Protein AF-A0A832HSM5-F1 (afdb_monomer_lite)

Sequence (640 aa):
MSTIFADLRKAVIAKAFPDGEAENLTKQHRDDLVAGLIDIQQFDSFYQQRHIDVFPFCSTLFYCGATVLEKPRGKVIRIYTLPEETDCCPVVYEWEDNSHIFWDWLDASRPLWKKIVQPGAPPLPMGFHHADPITDKGCRYNWGRYCLDSDYIFIGHRIESTERVVIEWSGIKRRFADNDIIKLSSIHDEQNDKDEGVELVDVLAVYVKAQHLMLYEDDMQAGAAMMQLYTKKRADLIYRHKMEMRPEARPVYVNFKPRPNVFGIFPPGSDYEVCRTAPQVKTDATWTYAFVADIDGEKEEAASVANLIAGWGPAFVIGGGDIWNNKGDSTKTQLDITFGRLYRMFLYPYRGSAGPQVAQYQRFYSAIGNHDRDPAVRFDLVREFLNMPPSTIGGISQPNKGYYDILLGNVHWFFIDSGFMNDGSTIAQEDGITETSPQGRYMLDLIRKSNAPWKIVVLHHPPYASIGDGHNDDYAALRWDFKGAGVNLVLSGHKHWYERCVIDGLPYLVCGLGGAPILSPSESELATGSQVRYNAKHGALLIAATATQLRVFFLNIDSELIDGIQFDKEACTWSSGVAPVTVSQGGSFTPPAPNAQGQIWIGTNTYFDSAGNLWIKTPAGFKKFTGISVDGVIAPTLTD

Secondary structure (DSSP, 8-state):
-EEEHHHHHHHHHHHH-TT---GGGHHHHHHHHHHHHHHHHHH-SSTTS-EEEEEEGGG-EEETTEEEEEPPSEEEEEEEEEETT-S-S-EEEEEES-HHHHHHHHHHT-TT------TTPPPPGGG-EE--GGG--S---S--EEEEETTEEEEESPPPTTEEEEEEEEE------TT-EEE--S-EETTTTEEHHHHHHHHHHHHHHHHHHHHTS--HHHHHHHHHHHHHHHHHHHHHHHHHTS----------------------------S--S----SS--EEEEEE----TTSHHHHHHHHHHHHH--SEEEE-S-TT---S--SHHHHIIIIIHHHGGG-TT---SSS----SS--EEE---HHHHSSTHHHHHHHHHTTPPPB-GGG--BS--S-EEEEETTEEEEEE---B-TTSS-B--TT-SSTTSHHHHHHHHHHHH---SEEEEEESS-SS----TT-----GGG---HHHHT-SEEEE-SSSSEEEEEETTEEEEEE--SSSPP-PPPSS-PPTTEEEEE-SS-EEEEEEE-SSEEEEEEEETT--EEEEEEEE---------S-------SS--PPPPP-TTS-EEETTTEEE-TT--EEEEETTEEEEEE--BGGG--PPEEE-

Radius of gyration: 29.73 Å; chains: 1; bounding box: 66×69×89 Å

pLDDT: mean 77.68, std 20.04, range [22.83, 98.88]

Structure (mmCIF, N/CA/C/O backbone):
data_AF-A0A832HSM5-F1
#
_entry.id   AF-A0A832HSM5-F1
#
loop_
_atom_site.group_PDB
_atom_site.id
_atom_site.type_symbol
_atom_site.label_atom_id
_atom_site.label_alt_id
_atom_site.label_comp_id
_atom_site.label_asym_id
_atom_site.label_entity_id
_atom_site.label_seq_id
_atom_site.pdbx_PDB_ins_code
_atom_site.Cartn_x
_atom_site.Cartn_y
_atom_site.Cartn_z
_atom_site.occupancy
_atom_site.B_iso_or_equiv
_atom_site.auth_seq_id
_atom_site.auth_comp_id
_atom_site.auth_asym_id
_atom_site.auth_atom_id
_atom_site.pdbx_PDB_model_num
ATOM 1 N N . MET A 1 1 ? -17.013 -2.754 20.739 1.00 66.00 1 MET A N 1
ATOM 2 C CA . MET A 1 1 ? -18.475 -2.541 20.728 1.00 66.00 1 MET A CA 1
ATOM 3 C C . MET A 1 1 ? -18.736 -1.040 20.606 1.00 66.00 1 MET A C 1
ATOM 5 O O . MET A 1 1 ? -17.796 -0.286 20.372 1.00 66.00 1 MET A O 1
ATOM 9 N N . SER A 1 2 ? -19.976 -0.580 20.717 1.00 73.75 2 SER A N 1
ATOM 10 C CA . SER A 1 2 ? -20.286 0.853 20.760 1.00 73.75 2 SER A CA 1
ATOM 11 C C . SER A 1 2 ? -21.609 1.085 21.473 1.00 73.75 2 SER A C 1
ATOM 13 O O . SER A 1 2 ? -22.491 0.232 21.417 1.00 73.75 2 SER A O 1
ATOM 15 N N . THR A 1 3 ? -21.745 2.244 22.102 1.00 84.69 3 THR A N 1
ATOM 16 C CA . THR A 1 3 ? -22.996 2.742 22.688 1.00 84.69 3 THR A CA 1
ATOM 17 C C . THR A 1 3 ? -23.233 4.176 22.215 1.00 84.69 3 THR A C 1
ATOM 19 O O . THR A 1 3 ? -22.290 4.817 21.752 1.00 84.69 3 THR A O 1
ATOM 22 N N . ILE A 1 4 ? -24.456 4.694 22.308 1.00 88.50 4 ILE A N 1
ATOM 23 C CA . ILE A 1 4 ? -24.714 6.128 22.098 1.00 88.50 4 ILE A CA 1
ATOM 24 C C . ILE A 1 4 ? -24.625 6.886 23.427 1.00 88.50 4 ILE A C 1
ATOM 26 O O . ILE A 1 4 ? -24.883 6.323 24.494 1.00 88.50 4 ILE A O 1
ATOM 30 N N . PHE A 1 5 ? -24.277 8.173 23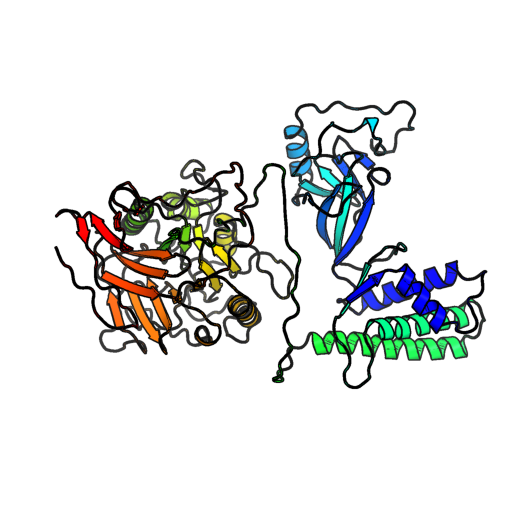.389 1.00 90.94 5 PHE A N 1
ATOM 31 C CA . PHE A 1 5 ? -24.134 8.992 24.599 1.00 90.94 5 PHE A CA 1
ATOM 32 C C . PHE A 1 5 ? -25.413 9.031 25.456 1.00 90.94 5 PHE A C 1
ATOM 34 O O . PHE A 1 5 ? -25.311 9.063 26.681 1.00 90.94 5 PHE A O 1
ATOM 41 N N . ALA A 1 6 ? -26.611 8.970 24.860 1.00 91.12 6 ALA A N 1
ATOM 42 C CA . ALA A 1 6 ? -27.866 8.864 25.612 1.00 91.12 6 ALA A CA 1
ATOM 43 C C . ALA A 1 6 ? -27.949 7.593 26.479 1.00 91.12 6 ALA A C 1
ATOM 45 O O . ALA A 1 6 ? -28.316 7.676 27.654 1.00 91.12 6 ALA A O 1
ATOM 46 N N . ASP A 1 7 ? -27.568 6.439 25.929 1.00 91.88 7 ASP A N 1
ATOM 47 C CA . ASP A 1 7 ? -27.598 5.155 26.634 1.00 91.88 7 ASP A CA 1
ATOM 48 C C . ASP A 1 7 ? -26.486 5.071 27.683 1.00 91.88 7 ASP A C 1
ATOM 50 O O . ASP A 1 7 ? -26.740 4.641 28.812 1.00 91.88 7 ASP A O 1
ATOM 54 N N . LEU A 1 8 ? -25.282 5.571 27.365 1.00 92.88 8 LEU A N 1
ATOM 55 C CA . LEU A 1 8 ? -24.212 5.711 28.357 1.00 92.88 8 LEU A CA 1
ATOM 56 C C . LEU A 1 8 ? -24.651 6.616 29.513 1.00 92.88 8 LEU A C 1
ATOM 58 O O . LEU A 1 8 ? -24.493 6.231 30.669 1.00 92.88 8 LEU A O 1
ATOM 62 N N . ARG A 1 9 ? -25.243 7.786 29.223 1.00 94.94 9 ARG A N 1
ATOM 63 C CA . ARG A 1 9 ? -25.765 8.701 30.249 1.00 94.94 9 ARG A CA 1
ATOM 64 C C . ARG A 1 9 ? -26.776 7.992 31.135 1.00 94.94 9 ARG A C 1
ATOM 66 O O . ARG A 1 9 ? -26.636 8.028 32.352 1.00 94.94 9 ARG A O 1
ATOM 73 N N . LYS A 1 10 ? -27.758 7.311 30.543 1.00 93.38 10 LYS A N 1
ATOM 74 C CA . LYS A 1 10 ? -28.786 6.576 31.288 1.00 93.38 10 LYS A CA 1
ATOM 75 C C . LYS A 1 10 ? -28.176 5.516 32.214 1.00 93.38 10 LYS A C 1
ATOM 77 O O . LYS A 1 10 ? -28.583 5.427 33.369 1.00 93.38 10 LYS A O 1
ATOM 82 N N . ALA A 1 11 ? -27.190 4.756 31.737 1.00 93.25 11 ALA A N 1
ATOM 83 C CA . ALA A 1 11 ? -26.498 3.744 32.535 1.00 93.25 11 ALA A CA 1
ATOM 84 C C . ALA A 1 11 ? -25.635 4.354 33.658 1.00 93.25 11 ALA A C 1
ATOM 86 O O . ALA A 1 11 ? -25.659 3.858 34.784 1.00 93.25 11 ALA A O 1
ATOM 87 N N . VAL A 1 12 ? -24.916 5.448 33.380 1.00 95.75 12 VAL A N 1
ATOM 88 C CA . VAL A 1 12 ? -24.110 6.180 34.371 1.00 95.75 12 VAL A CA 1
ATOM 89 C C . VAL A 1 12 ? -24.987 6.774 35.469 1.00 95.75 12 VAL A C 1
ATOM 91 O O . VAL A 1 12 ? -24.706 6.556 36.645 1.00 95.75 12 VAL A O 1
ATOM 94 N N . ILE A 1 13 ? -26.065 7.471 35.108 1.00 95.81 13 ILE A N 1
ATOM 95 C CA . ILE A 1 13 ? -26.985 8.092 36.068 1.00 95.81 13 ILE A CA 1
ATOM 96 C C . ILE A 1 13 ? -27.668 7.032 36.937 1.00 95.81 13 ILE A C 1
ATOM 98 O O . ILE A 1 13 ? -27.628 7.146 38.158 1.00 95.81 13 ILE A O 1
ATOM 102 N N . ALA A 1 14 ? -28.194 5.955 36.343 1.00 94.31 14 ALA A N 1
ATOM 103 C CA . ALA A 1 14 ? -28.803 4.857 37.100 1.00 94.31 14 ALA A CA 1
ATOM 104 C C . ALA A 1 14 ? -27.821 4.167 38.068 1.00 94.31 14 ALA A C 1
ATOM 106 O O . ALA A 1 14 ? -28.245 3.579 39.061 1.00 94.31 14 ALA A O 1
ATOM 107 N N . LYS A 1 15 ? -26.509 4.233 37.794 1.00 94.56 15 LYS A N 1
ATOM 108 C CA . LYS A 1 15 ? -25.469 3.677 38.667 1.00 94.56 15 LYS A CA 1
ATOM 109 C C . LYS A 1 15 ? -24.961 4.656 39.728 1.00 94.56 15 LYS A C 1
ATOM 111 O O . LYS A 1 15 ? -24.616 4.221 40.823 1.00 94.56 15 LYS A O 1
ATOM 116 N N . ALA A 1 16 ? -24.906 5.949 39.417 1.00 94.19 16 ALA A N 1
ATOM 117 C CA . ALA A 1 16 ? -24.532 7.004 40.358 1.00 94.19 16 ALA A CA 1
ATOM 118 C C . ALA A 1 16 ? -25.655 7.309 41.368 1.00 94.19 16 ALA A C 1
ATOM 120 O O . ALA A 1 16 ? -25.371 7.636 42.520 1.00 94.19 16 ALA A O 1
ATOM 121 N N . PHE A 1 17 ? -26.914 7.172 40.936 1.00 94.62 17 PHE A N 1
ATOM 122 C CA . PHE A 1 17 ? -28.118 7.538 41.682 1.00 94.62 17 PHE A CA 1
ATOM 123 C C . PHE A 1 17 ? -29.191 6.431 41.565 1.00 94.62 17 PHE A C 1
ATOM 125 O O . PHE A 1 17 ? -30.175 6.595 40.839 1.00 94.62 17 PHE A O 1
ATOM 132 N N . PRO A 1 18 ? -29.018 5.279 42.246 1.00 90.88 18 PRO A N 1
ATOM 133 C CA . PRO A 1 18 ? -29.932 4.137 42.126 1.00 90.88 18 PRO A CA 1
ATOM 134 C C . PRO A 1 18 ? -31.356 4.435 42.625 1.00 90.88 18 PRO A C 1
ATOM 136 O O . PRO A 1 18 ? -32.310 3.853 42.114 1.00 90.88 18 PRO A O 1
ATOM 139 N N . ASP A 1 19 ? -31.502 5.365 43.573 1.00 89.75 19 ASP A N 1
ATOM 140 C CA . ASP A 1 19 ? -32.794 5.808 44.116 1.00 89.75 19 ASP A CA 1
ATOM 141 C C . ASP A 1 19 ? -33.485 6.887 43.251 1.00 89.75 19 ASP A C 1
ATOM 143 O O . ASP A 1 19 ? -34.605 7.302 43.549 1.00 89.75 19 ASP A O 1
ATOM 147 N N . GLY A 1 20 ? -32.837 7.327 42.164 1.00 88.12 20 GLY A N 1
ATOM 148 C CA . GLY A 1 20 ? -33.329 8.347 41.238 1.00 88.12 20 GLY A CA 1
ATOM 149 C C . GLY A 1 20 ? -32.439 9.591 41.161 1.00 88.12 20 GLY A C 1
ATOM 150 O O . GLY A 1 20 ? -31.801 9.999 42.129 1.00 88.12 20 GLY A O 1
ATOM 151 N N . GLU A 1 21 ? -32.404 10.211 39.982 1.00 92.75 21 GLU A N 1
ATOM 152 C CA . GLU A 1 21 ? -31.710 11.479 39.748 1.00 92.75 21 GLU A CA 1
ATOM 153 C C . GLU A 1 21 ? -32.551 12.670 40.230 1.00 92.75 21 GLU A C 1
ATOM 155 O O . GLU A 1 21 ? -33.754 12.735 39.979 1.00 92.75 21 GLU A O 1
ATOM 160 N N . ALA A 1 22 ? -31.915 13.650 40.877 1.00 89.19 22 ALA A N 1
ATOM 161 C CA . ALA A 1 22 ? -32.571 14.899 41.250 1.00 89.19 22 ALA A CA 1
ATOM 162 C C . ALA A 1 22 ? -32.939 15.722 39.999 1.00 89.19 22 ALA A C 1
ATOM 164 O O . ALA A 1 22 ? -32.057 16.164 39.257 1.00 89.19 22 ALA A O 1
ATOM 165 N N . GLU A 1 23 ? -34.236 15.969 39.781 1.00 87.56 23 GLU A N 1
ATOM 166 C CA . GLU A 1 23 ? -34.771 16.618 38.568 1.00 87.56 23 GLU A CA 1
ATOM 167 C C . GLU A 1 23 ? -34.084 17.961 38.246 1.00 87.56 23 GLU A C 1
ATOM 169 O O . GLU A 1 23 ? -33.797 18.267 37.085 1.00 87.56 23 GLU A O 1
ATOM 174 N N . ASN A 1 24 ? -33.749 18.738 39.281 1.00 91.88 24 ASN A N 1
ATOM 175 C CA . ASN A 1 24 ? -33.102 20.048 39.184 1.00 91.88 24 ASN A CA 1
ATOM 176 C C . ASN A 1 24 ? -31.588 20.008 38.881 1.00 91.88 24 ASN A C 1
ATOM 178 O O . ASN A 1 24 ? -31.000 21.072 38.688 1.00 91.88 24 ASN A O 1
ATOM 182 N N . LEU A 1 25 ? -30.963 18.824 38.855 1.00 93.06 25 LEU A N 1
ATOM 183 C CA . LEU A 1 25 ? -29.529 18.622 38.582 1.00 93.06 25 LEU A CA 1
ATOM 184 C C . LEU A 1 25 ? -29.253 17.809 37.302 1.00 93.06 25 LEU A C 1
ATOM 186 O O . LEU A 1 25 ? -28.098 17.613 36.930 1.00 93.06 25 LEU A O 1
ATOM 190 N N . THR A 1 26 ? -30.296 17.395 36.580 1.00 91.81 26 THR A N 1
ATOM 191 C CA . THR A 1 26 ? -30.213 16.634 35.314 1.00 91.81 26 THR A CA 1
ATOM 192 C C . THR A 1 26 ? -29.279 17.253 34.262 1.00 91.81 26 THR A C 1
ATOM 194 O O . THR A 1 26 ? -28.600 16.541 33.518 1.00 91.81 26 THR A O 1
ATOM 197 N N . LYS A 1 27 ? -29.199 18.591 34.193 1.00 92.31 27 LYS A N 1
ATOM 198 C CA . LYS A 1 27 ? -28.244 19.292 33.318 1.00 92.31 27 LYS A CA 1
ATOM 199 C C . LYS A 1 27 ? -26.817 19.218 33.866 1.00 92.31 27 LYS A C 1
ATOM 201 O O . LYS A 1 27 ? -25.892 18.940 33.112 1.00 92.31 27 LYS A O 1
ATOM 206 N N . GLN A 1 28 ? -26.648 19.468 35.158 1.00 94.94 28 GLN A N 1
ATOM 207 C CA . GLN A 1 28 ? -25.368 19.474 35.855 1.00 94.94 28 GLN A CA 1
ATOM 208 C C . GLN A 1 28 ? -24.675 18.114 35.731 1.00 94.94 28 GLN A C 1
ATOM 210 O O . GLN A 1 28 ? -23.552 18.054 35.248 1.00 94.94 28 GLN A O 1
ATOM 215 N N . HIS A 1 29 ? -25.378 17.013 36.008 1.00 95.62 29 HIS A N 1
ATOM 216 C CA . HIS A 1 29 ? -24.797 15.675 35.870 1.00 95.62 29 HIS A CA 1
ATOM 217 C C . HIS A 1 29 ? -24.469 15.298 34.416 1.00 95.62 29 HIS A C 1
ATOM 219 O O . HIS A 1 29 ? -23.554 14.510 34.174 1.00 95.62 29 HIS A O 1
ATOM 225 N N . ARG A 1 30 ? -25.178 15.863 33.422 1.00 94.75 30 ARG A N 1
ATOM 226 C CA . ARG A 1 30 ? -24.783 15.747 32.007 1.00 94.75 30 ARG A CA 1
ATOM 227 C C . ARG A 1 30 ? -23.462 16.475 31.754 1.00 94.75 30 ARG A C 1
ATOM 229 O O . ARG A 1 30 ? -22.592 15.917 31.087 1.00 94.75 30 ARG A O 1
ATOM 236 N N . ASP A 1 31 ? -23.322 17.696 32.264 1.00 93.50 31 ASP A N 1
ATOM 237 C CA . ASP A 1 31 ? -22.101 18.494 32.132 1.00 93.50 31 ASP A CA 1
ATOM 238 C C . ASP A 1 31 ? -20.913 17.793 32.848 1.00 93.50 31 ASP A C 1
ATOM 240 O O . ASP A 1 31 ? -19.833 17.677 32.263 1.00 93.50 31 ASP A O 1
ATOM 244 N N . ASP A 1 32 ? -21.136 17.196 34.027 1.00 95.19 32 ASP A N 1
ATOM 245 C CA . ASP A 1 32 ? -20.156 16.373 34.763 1.00 95.19 32 ASP A CA 1
ATOM 246 C C . ASP A 1 32 ? -19.772 15.088 34.012 1.00 95.19 32 ASP A C 1
ATOM 248 O O . ASP A 1 32 ? -18.595 14.735 33.926 1.00 95.19 32 ASP A O 1
ATOM 252 N N . LEU A 1 33 ? -20.739 14.382 33.417 1.00 96.00 33 LEU A N 1
ATOM 253 C CA . LEU A 1 33 ? -20.478 13.200 32.587 1.00 96.00 33 LEU A CA 1
ATOM 254 C C . LEU A 1 33 ? -19.591 13.549 31.381 1.00 96.00 33 LEU A C 1
ATOM 256 O O . LEU A 1 33 ? -18.660 12.809 31.052 1.00 96.00 33 LEU A O 1
ATOM 260 N N . VAL A 1 34 ? -19.852 14.688 30.733 1.00 94.75 34 VAL A N 1
ATOM 261 C CA . VAL A 1 34 ? -19.010 15.197 29.642 1.00 94.75 34 VAL A CA 1
ATOM 262 C C . VAL A 1 34 ? -17.614 15.563 30.157 1.00 94.75 34 VAL A C 1
ATOM 264 O O . VAL A 1 34 ? -16.630 15.231 29.496 1.00 94.75 34 VAL A O 1
ATOM 267 N N . ALA A 1 35 ? -17.494 16.174 31.340 1.00 93.25 35 ALA A N 1
ATOM 268 C CA . ALA A 1 35 ? -16.200 16.458 31.962 1.00 93.25 35 ALA A CA 1
ATOM 269 C C . ALA A 1 35 ? -15.399 15.174 32.261 1.00 93.25 35 ALA A C 1
ATOM 271 O O . ALA A 1 35 ? -14.214 15.111 31.928 1.00 93.25 35 ALA A O 1
ATOM 272 N N . GLY A 1 36 ? -16.047 14.122 32.773 1.00 93.62 36 GLY A N 1
ATOM 273 C CA . GLY A 1 36 ? -15.438 12.805 32.983 1.00 93.62 36 GLY A CA 1
ATOM 274 C C . GLY A 1 36 ? -14.948 12.162 31.679 1.00 93.62 36 GLY A C 1
ATOM 275 O O . GLY A 1 36 ? -13.809 11.705 31.602 1.00 93.62 36 GLY A O 1
ATOM 276 N N . LEU A 1 37 ? -15.750 12.203 30.608 1.00 93.56 37 LEU A N 1
ATOM 277 C CA . LEU A 1 37 ? -15.330 11.726 29.280 1.00 93.56 37 LEU A CA 1
ATOM 278 C C . LEU A 1 37 ? -14.158 12.538 28.700 1.00 93.56 37 LEU A C 1
ATOM 280 O O . LEU A 1 37 ? -13.288 11.973 28.036 1.00 93.56 37 LEU A O 1
ATOM 284 N N . ILE A 1 38 ? -14.112 13.853 28.929 1.00 92.19 38 ILE A N 1
ATOM 285 C CA . ILE A 1 38 ? -12.987 14.715 28.526 1.00 92.19 38 ILE A CA 1
ATOM 286 C C . ILE A 1 38 ? -11.719 14.374 29.321 1.00 92.19 38 ILE A C 1
ATOM 288 O O . ILE A 1 38 ? -10.626 14.392 28.757 1.00 92.19 38 ILE A O 1
ATOM 292 N N . ASP A 1 39 ? -11.841 14.085 30.616 1.00 92.94 39 ASP A N 1
ATOM 293 C CA . ASP A 1 39 ? -10.720 13.704 31.477 1.00 92.94 39 ASP A CA 1
ATOM 294 C C . ASP A 1 39 ? -10.151 12.325 31.099 1.00 92.94 39 ASP A C 1
ATOM 296 O O . ASP A 1 39 ? -8.945 12.216 30.887 1.00 92.94 39 ASP A O 1
ATOM 300 N N . ILE A 1 40 ? -10.990 11.303 30.881 1.00 91.38 40 ILE A N 1
ATOM 301 C CA . ILE A 1 40 ? -10.539 9.987 30.383 1.00 91.38 40 ILE A CA 1
ATOM 302 C C . ILE A 1 40 ? -9.768 10.146 29.062 1.00 91.38 40 ILE A C 1
ATOM 304 O O . ILE A 1 40 ? -8.646 9.648 28.935 1.00 91.38 40 ILE A O 1
ATOM 308 N N . GLN A 1 41 ? -10.312 10.910 28.106 1.00 91.88 41 GLN A N 1
ATOM 309 C CA . GLN A 1 41 ? -9.659 11.180 26.819 1.00 91.88 41 GLN A CA 1
ATOM 310 C C . GLN A 1 41 ? -8.289 11.867 26.942 1.00 91.88 41 GLN A C 1
ATOM 312 O O . GLN A 1 41 ? -7.485 11.741 26.024 1.00 91.88 41 GLN A O 1
ATOM 317 N N . GLN A 1 42 ? -7.976 12.589 28.025 1.00 87.00 42 GLN A N 1
ATOM 318 C CA . GLN A 1 42 ? -6.648 13.207 28.192 1.00 87.00 42 GLN A CA 1
ATOM 319 C C . GLN A 1 42 ? -5.542 12.180 28.463 1.00 87.00 42 GLN A C 1
ATOM 321 O O . GLN A 1 42 ? -4.395 12.407 28.080 1.00 87.00 42 GLN A O 1
ATOM 326 N N . PHE A 1 43 ? -5.875 11.055 29.100 1.00 84.62 43 PHE A N 1
ATOM 327 C CA . PHE A 1 43 ? -4.905 10.034 29.513 1.00 84.62 43 PHE A CA 1
ATOM 328 C C . PHE A 1 43 ? -4.978 8.744 28.685 1.00 84.62 43 PHE A C 1
ATOM 330 O O . PHE A 1 43 ? -4.045 7.931 28.734 1.00 84.62 43 PHE A O 1
ATOM 337 N N . ASP A 1 44 ? -6.059 8.575 27.920 1.00 84.25 44 ASP A N 1
ATOM 338 C CA . ASP A 1 44 ? -6.324 7.410 27.089 1.00 84.25 44 ASP A CA 1
ATOM 339 C C . ASP A 1 44 ? -6.559 7.783 25.617 1.00 84.25 44 ASP A C 1
ATOM 341 O O . ASP A 1 44 ? -7.574 8.377 25.243 1.00 84.25 44 ASP A O 1
ATOM 345 N N . SER A 1 45 ? -5.619 7.394 24.755 1.00 83.25 45 SER A N 1
ATOM 346 C CA . SER A 1 45 ? -5.710 7.627 23.315 1.00 83.25 45 SER A CA 1
ATOM 347 C C . SER A 1 45 ? -6.705 6.702 22.608 1.00 83.25 45 SER A C 1
ATOM 349 O O . SER A 1 45 ? -7.006 6.953 21.440 1.00 83.25 45 SER A O 1
ATOM 351 N N . PHE A 1 46 ? -7.251 5.671 23.267 1.00 83.88 46 PHE A N 1
ATOM 352 C CA . PHE A 1 46 ? -8.315 4.833 22.703 1.00 83.88 46 PHE A CA 1
ATOM 353 C C . PHE A 1 46 ? -9.586 5.650 22.435 1.00 83.88 46 PHE A C 1
ATOM 355 O O . PHE A 1 46 ? -10.145 5.586 21.336 1.00 83.88 46 PHE A O 1
ATOM 362 N N . TYR A 1 47 ? -9.987 6.468 23.413 1.00 85.31 47 TYR A N 1
ATOM 363 C CA . TYR A 1 47 ? -11.177 7.321 23.351 1.00 85.31 47 TYR A CA 1
ATOM 364 C C . TYR A 1 47 ? -10.980 8.598 22.522 1.00 85.31 47 TYR A C 1
ATOM 366 O O . TYR A 1 47 ? -11.944 9.308 22.265 1.00 85.31 47 TYR A O 1
ATOM 374 N N . GLN A 1 48 ? -9.757 8.895 22.067 1.00 84.62 48 GLN A N 1
ATOM 375 C CA . GLN A 1 48 ? -9.485 10.028 21.173 1.00 84.62 48 GLN A CA 1
ATOM 376 C C . GLN A 1 48 ? -9.740 9.716 19.685 1.00 84.62 48 GLN A C 1
ATOM 378 O O . GLN A 1 48 ? -9.524 10.578 18.835 1.00 84.62 48 GLN A O 1
ATOM 383 N N . GLN A 1 49 ? -10.102 8.480 19.326 1.00 79.38 49 GLN A N 1
ATOM 384 C CA . GLN A 1 49 ? -10.071 7.999 17.940 1.00 79.38 49 GLN A CA 1
ATOM 385 C C . GLN A 1 49 ? -11.458 7.772 17.343 1.00 79.38 49 GLN A C 1
ATOM 387 O O . GLN A 1 49 ? -12.296 7.117 17.957 1.00 79.38 49 GLN A O 1
ATOM 392 N N . ARG A 1 50 ? -11.613 8.158 16.067 1.00 71.06 50 ARG A N 1
ATOM 393 C CA . ARG A 1 50 ? -12.815 7.919 15.249 1.00 71.06 50 ARG A CA 1
ATOM 394 C C . ARG A 1 50 ? -14.076 8.535 15.865 1.00 71.06 50 ARG A C 1
ATOM 396 O O . ARG A 1 50 ? -15.132 7.908 15.884 1.00 71.06 50 ARG A O 1
ATOM 403 N N . HIS A 1 51 ? -13.951 9.773 16.338 1.00 85.06 51 HIS A N 1
ATOM 404 C CA . HIS A 1 51 ? -15.111 10.621 16.590 1.00 85.06 51 HIS A CA 1
ATOM 405 C C . HIS A 1 51 ? -15.845 10.840 15.276 1.00 85.06 51 HIS A C 1
ATOM 407 O O . HIS A 1 51 ? -15.207 11.058 14.246 1.00 85.06 51 HIS A O 1
ATOM 413 N N . ILE A 1 52 ? -17.170 10.785 15.327 1.00 83.19 52 ILE A N 1
ATOM 414 C CA . ILE A 1 52 ? -18.045 11.072 14.196 1.00 83.19 52 ILE A CA 1
ATOM 415 C C . ILE A 1 52 ? -18.902 12.266 14.602 1.00 83.19 52 ILE A C 1
ATOM 417 O O . ILE A 1 52 ? -19.561 12.213 15.640 1.00 83.19 52 ILE A O 1
ATOM 421 N N . ASP A 1 53 ? -18.874 13.323 13.794 1.00 84.62 53 ASP A N 1
ATOM 422 C CA . ASP A 1 53 ? -19.809 14.445 13.875 1.00 84.62 53 ASP A CA 1
ATOM 423 C C . ASP A 1 53 ? -20.662 14.458 12.602 1.00 84.62 53 ASP A C 1
ATOM 425 O O . ASP A 1 53 ? -20.139 14.294 11.496 1.00 84.62 53 ASP A O 1
ATOM 429 N N . VAL A 1 54 ? -21.975 14.644 12.754 1.00 84.38 54 VAL A N 1
ATOM 430 C CA . VAL A 1 54 ? -22.946 14.616 11.652 1.00 84.38 54 VAL A CA 1
ATOM 431 C C . VAL A 1 54 ? -23.680 15.952 11.578 1.00 84.38 54 VAL A C 1
ATOM 433 O O . VAL A 1 54 ? -24.315 16.372 12.543 1.00 84.38 54 VAL A O 1
ATOM 436 N N . PHE A 1 55 ? -23.608 16.598 10.418 1.00 86.38 55 PHE A N 1
ATOM 437 C CA . PHE A 1 55 ? -24.154 17.924 10.147 1.00 86.38 55 PHE A CA 1
ATOM 438 C C . PHE A 1 55 ? -25.246 17.819 9.071 1.00 86.38 55 PHE A C 1
ATOM 440 O O . PHE A 1 55 ? -24.909 17.681 7.890 1.00 86.38 55 PHE A O 1
ATOM 447 N N . PRO A 1 56 ? -26.546 17.877 9.424 1.00 84.75 56 PRO A N 1
ATOM 448 C CA . PRO A 1 56 ? -27.613 17.985 8.428 1.00 84.75 56 PRO A CA 1
ATOM 449 C C . PRO A 1 56 ? -27.476 19.296 7.646 1.00 84.75 56 PRO A C 1
ATOM 451 O O . PRO A 1 56 ? -26.975 20.283 8.195 1.00 84.75 56 PRO A O 1
ATOM 454 N N . PHE A 1 57 ? -27.950 19.339 6.397 1.00 85.81 57 PHE A N 1
ATOM 455 C CA . PHE A 1 57 ? -27.851 20.508 5.508 1.00 85.81 57 PHE A CA 1
ATOM 456 C C . PHE A 1 57 ? -28.106 21.854 6.200 1.00 85.81 57 PHE A C 1
ATOM 458 O O . PHE A 1 57 ? -27.279 22.764 6.128 1.00 85.81 57 PHE A O 1
ATOM 465 N N . CYS A 1 58 ? -29.222 21.956 6.927 1.00 82.19 58 CYS A N 1
ATOM 466 C CA . CYS A 1 58 ? -29.681 23.170 7.606 1.00 82.19 58 CYS A CA 1
ATOM 467 C C . CYS A 1 58 ? -28.760 23.669 8.738 1.00 82.19 58 CYS A C 1
ATOM 469 O O . CYS A 1 58 ? -28.905 24.804 9.186 1.00 82.19 58 CYS A O 1
ATOM 471 N N . SER A 1 59 ? -27.810 22.846 9.195 1.00 83.19 59 SER A N 1
ATOM 472 C CA . SER A 1 59 ? -26.776 23.227 10.169 1.00 83.19 59 SER A CA 1
ATOM 473 C C . SER A 1 59 ? -25.505 23.799 9.527 1.00 83.19 59 SER A C 1
ATOM 475 O O . SER A 1 59 ? -24.596 24.219 10.242 1.00 83.19 59 SER A O 1
ATOM 477 N N . THR A 1 60 ? -25.427 23.823 8.193 1.00 88.56 60 THR A N 1
ATOM 478 C CA . THR A 1 60 ? -24.235 24.254 7.452 1.00 88.56 60 THR A CA 1
ATOM 479 C C . THR A 1 60 ? -24.322 25.716 6.992 1.00 88.56 60 THR A C 1
ATOM 481 O O . THR A 1 60 ? -25.407 26.288 6.838 1.00 88.56 60 THR A O 1
ATOM 484 N N . LEU A 1 61 ? -23.163 26.340 6.770 1.00 87.31 61 LEU A N 1
ATOM 485 C CA . LEU A 1 61 ? -23.041 27.681 6.188 1.00 87.31 61 LEU A CA 1
ATOM 486 C C . LEU A 1 61 ? -22.476 27.583 4.775 1.00 87.31 61 LEU A C 1
ATOM 488 O O . LEU A 1 61 ? -21.656 26.715 4.512 1.00 87.31 61 LEU A O 1
ATOM 492 N N . PHE A 1 62 ? -22.843 28.478 3.863 1.00 85.50 62 PHE A N 1
ATOM 493 C CA . PHE A 1 62 ? -22.269 28.560 2.519 1.00 85.50 62 PHE A CA 1
ATOM 494 C C . PHE A 1 62 ? -21.420 29.829 2.362 1.00 85.50 62 PHE A C 1
ATOM 496 O O . PHE A 1 62 ? -21.853 30.923 2.727 1.00 85.50 62 PHE A O 1
ATOM 503 N N . TYR A 1 63 ? -20.230 29.703 1.769 1.00 84.94 63 TYR A N 1
ATOM 504 C CA . TYR A 1 63 ? -19.359 30.832 1.416 1.00 84.94 63 TYR A CA 1
ATOM 505 C C . TYR A 1 63 ? -18.837 30.679 0.001 1.00 84.94 63 TYR A C 1
ATOM 507 O O . TYR A 1 63 ? -18.268 29.642 -0.335 1.00 84.94 63 TYR A O 1
ATOM 515 N N . CYS A 1 64 ? -19.047 31.701 -0.835 1.00 78.38 64 CYS A N 1
ATOM 516 C CA . CYS A 1 64 ? -18.572 31.738 -2.219 1.00 78.38 64 CYS A CA 1
ATOM 517 C C . CYS A 1 64 ? -18.753 30.402 -2.960 1.00 78.38 64 CYS A C 1
ATOM 519 O O . CYS A 1 64 ? -17.854 29.994 -3.678 1.00 78.38 64 CYS A O 1
ATOM 521 N N . GLY A 1 65 ? -19.886 29.707 -2.757 1.00 77.31 65 GLY A N 1
ATOM 522 C CA . GLY A 1 65 ? -20.250 28.421 -3.377 1.00 77.31 65 GLY A CA 1
ATOM 523 C C . GLY A 1 65 ? -19.660 27.136 -2.761 1.00 77.31 65 GLY A C 1
ATOM 524 O O . GLY A 1 65 ? -19.879 26.068 -3.335 1.00 77.31 65 GLY A O 1
ATOM 525 N N . ALA A 1 66 ? -18.910 27.220 -1.660 1.00 88.69 66 ALA A N 1
ATOM 526 C CA . ALA A 1 66 ? -18.506 26.091 -0.817 1.00 88.69 66 ALA A CA 1
ATOM 527 C C . ALA A 1 66 ? -19.497 25.907 0.344 1.00 88.69 66 ALA A C 1
ATOM 529 O O . ALA A 1 66 ? -20.084 26.888 0.805 1.00 88.69 66 ALA A O 1
ATOM 530 N N . THR A 1 67 ? -19.643 24.680 0.840 1.00 91.38 67 THR A N 1
ATOM 531 C CA . THR A 1 67 ? -20.223 24.392 2.161 1.00 91.38 67 THR A CA 1
ATOM 532 C C . THR A 1 67 ? -19.161 24.597 3.234 1.00 91.38 67 THR A C 1
ATOM 534 O O . THR A 1 67 ? -17.985 24.351 2.995 1.00 91.38 67 THR A O 1
ATOM 537 N N . VAL A 1 68 ? -19.557 25.085 4.402 1.00 92.00 68 VAL A N 1
ATOM 538 C CA . VAL A 1 68 ? -18.667 25.526 5.472 1.00 92.00 68 VAL A CA 1
ATOM 539 C C . VAL A 1 68 ? -19.170 25.002 6.807 1.00 92.00 68 VAL A C 1
ATOM 541 O O . VAL A 1 68 ? -20.357 25.116 7.125 1.00 92.00 68 VAL A O 1
ATOM 544 N N . LEU A 1 69 ? -18.246 24.434 7.577 1.00 92.88 69 LEU A N 1
ATOM 545 C CA . LEU A 1 69 ? -18.474 23.861 8.901 1.00 92.88 69 LEU A CA 1
ATOM 546 C C . LEU A 1 69 ? -17.425 24.374 9.890 1.00 92.88 69 LEU A C 1
ATOM 548 O O . LEU A 1 69 ? -16.300 24.687 9.493 1.00 92.88 69 LEU A O 1
ATOM 552 N N . GLU A 1 70 ? -17.770 24.410 11.179 1.00 88.81 70 GLU A N 1
ATOM 553 C CA . GLU A 1 70 ? -16.770 24.561 12.241 1.00 88.81 70 GLU A CA 1
ATOM 554 C C . GLU A 1 70 ? -15.820 23.355 12.221 1.00 88.81 70 GLU A C 1
ATOM 556 O O . GLU A 1 70 ? -16.241 22.196 12.192 1.00 88.81 70 GLU A O 1
ATOM 561 N N . LYS A 1 71 ? -14.517 23.622 12.250 1.00 88.19 71 LYS A N 1
ATOM 562 C CA . LYS A 1 71 ? -13.482 22.592 12.298 1.00 88.19 71 LYS A CA 1
ATOM 563 C C . LYS A 1 71 ? -13.421 21.973 13.702 1.00 88.19 71 LYS A C 1
ATOM 565 O O . LYS A 1 71 ? -13.273 22.711 14.681 1.00 88.19 71 LYS A O 1
ATOM 570 N N . PRO A 1 72 ? -13.463 20.635 13.848 1.00 88.00 72 PRO A N 1
ATOM 571 C CA . PRO A 1 72 ? -13.308 20.013 15.154 1.00 88.00 72 PRO A CA 1
ATOM 572 C C . PRO A 1 72 ? -11.901 20.278 15.704 1.00 88.00 72 PRO A C 1
ATOM 574 O O . PRO A 1 72 ? -10.922 20.369 14.959 1.00 88.00 72 PRO A O 1
ATOM 577 N N . ARG A 1 73 ? -11.775 20.370 17.033 1.00 82.56 73 ARG A N 1
ATOM 578 C CA . ARG A 1 73 ? -10.488 20.600 17.720 1.00 82.56 73 ARG A CA 1
ATOM 579 C C . ARG A 1 73 ? -9.657 19.315 17.800 1.00 82.56 73 ARG A C 1
ATOM 581 O O . ARG A 1 73 ? -9.398 18.782 18.878 1.00 82.56 73 ARG A O 1
ATOM 588 N N . GLY A 1 74 ? -9.250 18.834 16.632 1.00 84.38 74 GLY A N 1
ATOM 589 C CA . GLY A 1 74 ? -8.462 17.629 16.429 1.00 84.38 74 GLY A CA 1
ATOM 590 C C . GLY A 1 74 ? -8.035 17.472 14.968 1.00 84.38 74 GLY A C 1
ATOM 591 O O . GLY A 1 74 ? -8.186 18.384 14.153 1.00 84.38 74 GLY A O 1
ATOM 592 N N . LYS A 1 75 ? -7.491 16.305 14.628 1.00 84.88 75 LYS A N 1
ATOM 593 C CA . LYS A 1 75 ? -7.150 15.939 13.254 1.00 84.88 75 LYS A CA 1
ATOM 594 C C . LYS A 1 75 ? -8.393 15.383 12.562 1.00 84.88 75 LYS A C 1
ATOM 596 O O . LYS A 1 75 ? -8.876 14.317 12.931 1.00 84.88 75 LYS A O 1
ATOM 601 N N . VAL A 1 76 ? -8.878 16.076 11.533 1.00 85.12 76 VAL A N 1
ATOM 602 C CA . VAL A 1 76 ? -9.852 15.508 10.590 1.00 85.12 76 VAL A CA 1
ATOM 603 C C . VAL A 1 76 ? -9.207 14.301 9.901 1.00 85.12 76 VAL A C 1
ATOM 605 O O . VAL A 1 76 ? -8.097 14.403 9.380 1.00 85.12 76 VAL A O 1
ATOM 608 N N . ILE A 1 77 ? -9.883 13.155 9.950 1.00 83.56 77 ILE A N 1
ATOM 609 C CA . ILE A 1 77 ? -9.464 11.900 9.312 1.00 83.56 77 ILE A CA 1
ATOM 610 C C . ILE A 1 77 ? -10.087 11.806 7.919 1.00 83.56 77 ILE A C 1
ATOM 612 O O . ILE A 1 77 ? -9.408 11.423 6.969 1.00 83.56 77 ILE A O 1
ATOM 616 N N . ARG A 1 78 ? -11.379 12.137 7.808 1.00 84.00 78 ARG A N 1
ATOM 617 C CA . ARG A 1 78 ? -12.165 12.017 6.578 1.00 84.00 78 ARG A CA 1
ATOM 618 C C . ARG A 1 78 ? -13.392 12.919 6.647 1.00 84.00 78 ARG A C 1
ATOM 620 O O . ARG A 1 78 ? -13.995 13.053 7.709 1.00 84.00 78 ARG A O 1
ATOM 627 N N . ILE A 1 79 ? -13.794 13.463 5.504 1.00 88.00 79 ILE A N 1
ATOM 628 C CA . ILE A 1 79 ? -15.079 14.145 5.330 1.00 88.00 79 ILE A CA 1
ATOM 629 C C . ILE A 1 79 ? -15.827 13.475 4.184 1.00 88.00 79 ILE A C 1
ATOM 631 O O . ILE A 1 79 ? -15.236 13.157 3.150 1.00 88.00 79 ILE A O 1
ATOM 635 N N . TYR A 1 80 ? -17.120 13.235 4.370 1.00 86.38 80 TYR A N 1
ATOM 636 C CA . TYR A 1 80 ? -17.995 12.726 3.322 1.00 86.38 80 TYR A CA 1
ATOM 637 C C . TYR A 1 80 ? -19.420 13.251 3.476 1.00 86.38 80 TYR A C 1
ATOM 639 O O . TYR A 1 80 ? -19.795 13.679 4.562 1.00 86.38 80 TYR A O 1
ATOM 647 N N . THR A 1 81 ? -20.233 13.203 2.420 1.00 86.62 81 THR A N 1
ATOM 648 C CA . THR A 1 81 ? -21.689 13.373 2.554 1.00 86.62 81 THR A CA 1
ATOM 649 C C . THR A 1 81 ? -22.427 12.051 2.467 1.00 86.62 81 THR A C 1
ATOM 651 O O . THR A 1 81 ? -21.949 11.103 1.841 1.00 86.62 81 THR A O 1
ATOM 654 N N . LEU A 1 82 ? -23.620 12.011 3.051 1.00 80.88 82 LEU A N 1
ATOM 655 C CA . LEU A 1 82 ? -24.636 10.977 2.863 1.00 80.88 82 LEU A CA 1
ATOM 656 C C . LEU A 1 82 ? -25.950 11.636 2.416 1.00 80.88 82 LEU A C 1
ATOM 658 O O . LEU A 1 82 ? -26.190 12.784 2.799 1.00 80.88 82 LEU A O 1
ATOM 662 N N . PRO A 1 83 ? -26.812 10.950 1.644 1.00 82.25 83 PRO A N 1
ATOM 663 C CA . PRO A 1 83 ? -28.177 11.414 1.414 1.00 82.25 83 PRO A CA 1
ATOM 664 C C . PRO A 1 83 ? -28.962 11.465 2.730 1.00 82.25 83 PRO A C 1
ATOM 666 O O . PRO A 1 83 ? -28.787 10.606 3.593 1.00 82.25 83 PRO A O 1
ATOM 669 N N . GLU A 1 84 ? -29.871 12.425 2.882 1.00 74.94 84 GLU A N 1
ATOM 670 C CA . GLU A 1 84 ? -30.523 12.654 4.175 1.00 74.94 84 GLU A CA 1
ATOM 671 C C . GLU A 1 84 ? -31.404 11.468 4.624 1.00 74.94 84 GLU A C 1
ATOM 673 O O . GLU A 1 84 ? -31.498 11.166 5.811 1.00 74.94 84 GLU A O 1
ATOM 678 N N . GLU A 1 85 ? -31.949 10.695 3.685 1.00 75.75 85 GLU A N 1
ATOM 679 C CA . GLU A 1 85 ? -32.816 9.548 3.992 1.00 75.75 85 GLU A CA 1
ATOM 680 C C . GLU A 1 85 ? -32.092 8.185 4.072 1.00 75.75 85 GLU A C 1
ATOM 682 O O . GLU A 1 85 ? -32.739 7.174 4.339 1.00 75.75 85 GLU A O 1
ATOM 687 N N . THR A 1 86 ? -30.770 8.099 3.848 1.00 71.00 86 THR A N 1
ATOM 688 C CA . THR A 1 86 ? -30.057 6.801 3.876 1.00 71.00 86 THR A CA 1
ATOM 689 C C . THR A 1 86 ? -28.574 6.899 4.244 1.00 71.00 86 THR A C 1
ATOM 691 O O . THR A 1 86 ? -27.896 7.860 3.903 1.00 71.00 86 THR A O 1
ATOM 694 N N . ASP A 1 87 ? -28.043 5.871 4.912 1.00 69.62 87 ASP A N 1
ATOM 695 C CA . ASP A 1 87 ? -26.618 5.754 5.268 1.00 69.62 87 ASP A CA 1
ATOM 696 C C . ASP A 1 87 ? -25.755 5.077 4.182 1.00 69.62 87 ASP A C 1
ATOM 698 O O . ASP A 1 87 ? -24.586 4.756 4.409 1.00 69.62 87 ASP A O 1
ATOM 702 N N . CYS A 1 88 ? -26.304 4.850 2.983 1.00 62.97 88 CYS A N 1
ATOM 703 C CA . CYS A 1 88 ? -25.549 4.336 1.839 1.00 62.97 88 CYS A CA 1
ATOM 704 C C . CYS A 1 88 ? -25.011 5.451 0.918 1.00 62.97 88 CYS A C 1
ATOM 706 O O . CYS A 1 88 ? -25.361 6.625 1.029 1.00 62.97 88 CYS A O 1
ATOM 708 N N . CYS A 1 89 ? -24.145 5.064 -0.025 1.00 67.75 89 CYS A N 1
ATOM 709 C CA . CYS A 1 89 ? -23.581 5.945 -1.057 1.00 67.75 89 CYS A CA 1
ATOM 710 C C . CYS A 1 89 ? -22.845 7.196 -0.504 1.00 67.75 89 CYS A C 1
ATOM 712 O O . CYS A 1 89 ? -23.185 8.324 -0.885 1.00 67.75 89 CYS A O 1
ATOM 714 N N . PRO A 1 90 ? -21.833 7.034 0.377 1.00 77.38 90 PRO A N 1
ATOM 715 C CA . PRO A 1 90 ? -21.035 8.153 0.864 1.00 77.38 90 PRO A CA 1
ATOM 716 C C . PRO A 1 90 ? -20.183 8.771 -0.250 1.00 77.38 90 PRO A C 1
ATOM 718 O O . PRO A 1 90 ? -19.475 8.054 -0.957 1.00 77.38 90 PRO A O 1
ATOM 721 N N . VAL A 1 91 ? -20.200 10.099 -0.365 1.00 73.94 91 VAL A N 1
ATOM 722 C CA . VAL A 1 91 ? -19.314 10.848 -1.274 1.00 73.94 91 VAL A CA 1
ATOM 723 C C . VAL A 1 91 ? -18.176 11.418 -0.453 1.00 73.94 91 VAL A C 1
ATOM 725 O O . VAL A 1 91 ? -18.399 12.298 0.370 1.00 73.94 91 VAL A O 1
ATOM 728 N N . VAL A 1 92 ? -16.972 10.877 -0.630 1.00 80.19 92 VAL A N 1
ATOM 729 C CA . VAL A 1 92 ? -15.781 11.286 0.126 1.00 80.19 92 VAL A CA 1
ATOM 730 C C . VAL A 1 92 ? -15.140 12.487 -0.548 1.00 80.19 92 VAL A C 1
ATOM 732 O O . VAL A 1 92 ? -14.893 12.454 -1.750 1.00 80.19 92 VAL A O 1
ATOM 735 N N . TYR A 1 93 ? -14.842 13.520 0.232 1.00 79.06 93 TYR A N 1
ATOM 736 C CA . TYR A 1 93 ? -14.152 14.706 -0.257 1.00 79.06 93 TYR A CA 1
ATOM 737 C C . TYR A 1 93 ? -12.637 14.527 -0.090 1.00 79.06 93 TYR A C 1
ATOM 739 O O . TYR A 1 93 ? -12.167 14.114 0.973 1.00 79.06 93 TYR A O 1
ATOM 747 N N . GLU A 1 94 ? -11.871 14.828 -1.137 1.00 84.62 94 GLU A N 1
ATOM 748 C CA . GLU A 1 94 ? -10.405 14.821 -1.110 1.00 84.62 94 GLU A CA 1
ATOM 749 C C . GLU A 1 94 ? -9.884 15.980 -0.254 1.00 84.62 94 GLU A C 1
ATOM 751 O O . GLU A 1 94 ? -10.439 17.075 -0.287 1.00 84.62 94 GLU A O 1
ATOM 756 N N . TRP A 1 95 ? -8.801 15.784 0.496 1.00 88.88 95 TRP A N 1
ATOM 757 C CA . TRP A 1 95 ? -8.187 16.888 1.231 1.00 88.88 95 TRP A CA 1
ATOM 758 C C . TRP A 1 95 ? -7.272 17.711 0.314 1.00 88.88 95 TRP A C 1
ATOM 760 O O . TRP A 1 95 ? -6.351 17.165 -0.289 1.00 88.88 95 TRP A O 1
ATOM 770 N N . GLU A 1 96 ? -7.507 19.019 0.260 1.00 89.00 96 GLU A N 1
ATOM 771 C CA . GLU A 1 96 ? -6.600 20.019 -0.301 1.00 89.00 96 GLU A CA 1
ATOM 772 C C . GLU A 1 96 ? -5.914 20.763 0.856 1.00 89.00 96 GLU A C 1
ATOM 774 O O . GLU A 1 96 ? -6.579 21.343 1.725 1.00 89.00 96 GLU A O 1
ATOM 779 N N . ASP A 1 97 ? -4.582 20.728 0.902 1.00 82.94 97 ASP A N 1
ATOM 780 C CA . ASP A 1 97 ? -3.800 21.338 1.984 1.00 82.94 97 ASP A CA 1
ATOM 781 C C . ASP A 1 97 ? -3.651 22.858 1.815 1.00 82.94 97 ASP A C 1
ATOM 783 O O . ASP A 1 97 ? -3.574 23.590 2.805 1.00 82.94 97 ASP A O 1
ATOM 787 N N . ASN A 1 98 ? -3.690 23.341 0.573 1.00 83.88 98 ASN A N 1
ATOM 788 C CA . ASN A 1 98 ? -3.568 24.744 0.215 1.00 83.88 98 ASN A CA 1
ATOM 789 C C . ASN A 1 98 ? -4.936 25.359 -0.132 1.00 83.88 98 ASN A C 1
ATOM 791 O O . ASN A 1 98 ? -5.512 25.086 -1.189 1.00 83.88 98 ASN A O 1
ATOM 795 N N . SER A 1 99 ? -5.439 26.257 0.723 1.00 82.62 99 SER A N 1
ATOM 796 C CA . SER A 1 99 ? -6.739 26.904 0.504 1.00 82.62 99 SER A CA 1
ATOM 797 C C . SER A 1 99 ? -6.804 27.719 -0.795 1.00 82.62 99 SER A C 1
ATOM 799 O O . SER A 1 99 ? -7.874 27.797 -1.391 1.00 82.62 99 SER A O 1
ATOM 801 N N . HIS A 1 100 ? -5.689 28.253 -1.310 1.00 82.69 100 HIS A N 1
ATOM 802 C CA . HIS A 1 100 ? -5.680 28.926 -2.615 1.00 82.69 100 HIS A CA 1
ATOM 803 C C . HIS A 1 100 ? -5.935 27.951 -3.770 1.00 82.69 100 HIS A C 1
ATOM 805 O O . HIS A 1 100 ? -6.778 28.232 -4.617 1.00 82.69 100 HIS A O 1
ATOM 811 N N . ILE A 1 101 ? -5.284 26.781 -3.766 1.00 83.69 101 ILE A N 1
ATOM 812 C CA . ILE A 1 101 ? -5.510 25.741 -4.785 1.00 83.69 101 ILE A CA 1
ATOM 813 C C . ILE A 1 101 ? -6.952 25.234 -4.703 1.00 83.69 101 ILE A C 1
ATOM 815 O O . ILE A 1 101 ? -7.587 25.039 -5.737 1.00 83.69 101 ILE A O 1
ATOM 819 N N . PHE A 1 102 ? -7.500 25.096 -3.491 1.00 88.75 102 PHE A N 1
ATOM 820 C CA . PHE A 1 102 ? -8.911 24.772 -3.292 1.00 88.75 102 PHE A CA 1
ATOM 821 C C . PHE A 1 102 ? -9.829 25.814 -3.936 1.00 88.75 102 PHE A C 1
ATOM 823 O O . PHE A 1 102 ? -10.732 25.431 -4.674 1.00 88.75 102 PHE A O 1
ATOM 830 N N . TRP A 1 103 ? -9.610 27.110 -3.692 1.00 86.31 103 TRP A N 1
ATOM 831 C CA . TRP A 1 103 ? -10.451 28.168 -4.260 1.00 86.31 103 TRP A CA 1
ATOM 832 C C . TRP A 1 103 ? -10.321 28.271 -5.785 1.00 86.31 103 TRP A C 1
ATOM 834 O O . TRP A 1 103 ? -11.351 28.376 -6.449 1.00 86.31 103 TRP A O 1
ATOM 844 N N . ASP A 1 104 ? -9.114 28.154 -6.342 1.00 84.62 104 ASP A N 1
ATOM 845 C CA . ASP A 1 104 ? -8.878 28.161 -7.794 1.00 84.62 104 ASP A CA 1
ATOM 846 C C . ASP A 1 104 ? -9.527 26.945 -8.481 1.00 84.62 104 ASP A C 1
ATOM 848 O O . ASP A 1 104 ? -10.247 27.087 -9.474 1.00 84.62 104 ASP A O 1
ATOM 852 N N . TRP A 1 105 ? -9.331 25.739 -7.926 1.00 89.62 105 TRP A N 1
ATOM 853 C CA . TRP A 1 105 ? -9.997 24.516 -8.389 1.00 89.62 105 TRP A CA 1
ATOM 854 C C . TRP A 1 105 ? -11.517 24.656 -8.321 1.00 89.62 105 TRP A C 1
ATOM 856 O O . TRP A 1 105 ? -12.228 24.259 -9.245 1.00 89.62 105 TRP A O 1
ATOM 866 N N . LEU A 1 106 ? -12.020 25.202 -7.217 1.00 85.31 106 LEU A N 1
ATOM 867 C CA . LEU A 1 106 ? -13.441 25.293 -6.948 1.00 85.31 106 LEU A CA 1
ATOM 868 C C . LEU A 1 106 ? -14.124 26.381 -7.787 1.00 85.31 106 LEU A C 1
ATOM 870 O O . LEU A 1 106 ? -15.302 26.233 -8.089 1.00 85.31 106 LEU A O 1
ATOM 874 N N . ASP A 1 107 ? -13.430 27.442 -8.196 1.00 80.38 107 ASP A N 1
ATOM 875 C CA . ASP A 1 107 ? -13.956 28.394 -9.178 1.00 80.38 107 ASP A CA 1
ATOM 876 C C . ASP A 1 107 ? -13.991 27.766 -10.583 1.00 80.38 107 ASP A C 1
ATOM 878 O O . ASP A 1 107 ? -15.038 27.741 -11.237 1.00 80.38 107 ASP A O 1
ATOM 882 N N . ALA A 1 108 ? -12.889 27.128 -10.999 1.00 76.62 108 ALA A N 1
ATOM 883 C CA . ALA A 1 108 ? -12.778 26.457 -12.296 1.00 76.62 108 ALA A CA 1
ATOM 884 C C . ALA A 1 108 ? -13.758 25.279 -12.472 1.00 76.62 108 ALA A C 1
ATOM 886 O O . ALA A 1 108 ? -14.229 25.021 -13.582 1.00 76.62 108 ALA A O 1
ATOM 887 N N . SER A 1 109 ? -14.095 24.565 -11.394 1.00 72.69 109 SER A N 1
ATOM 888 C CA . SER A 1 109 ? -14.965 23.382 -11.423 1.00 72.69 109 SER A CA 1
ATOM 889 C C . SER A 1 109 ? -16.467 23.701 -11.371 1.00 72.69 109 SER A C 1
ATOM 891 O O . SER A 1 109 ? -17.277 22.786 -11.211 1.00 72.69 109 SER A O 1
ATOM 893 N N . ARG A 1 110 ? -16.872 24.973 -11.520 1.00 69.00 110 ARG A N 1
ATOM 894 C CA . ARG A 1 110 ? -18.278 25.420 -11.456 1.00 69.00 110 ARG A CA 1
ATOM 895 C C . ARG A 1 110 ? -18.827 25.982 -12.772 1.00 69.00 110 ARG A C 1
ATOM 897 O O . ARG A 1 110 ? -19.158 27.173 -12.853 1.00 69.00 110 ARG A O 1
ATOM 904 N N . PRO A 1 111 ? -19.087 25.142 -13.784 1.00 49.75 111 PRO A N 1
ATOM 905 C CA . PRO A 1 111 ? -20.075 25.529 -14.777 1.00 49.75 111 PRO A CA 1
ATOM 906 C C . PRO A 1 111 ? -21.414 25.772 -14.049 1.00 49.75 111 PRO A C 1
ATOM 908 O O . PRO A 1 111 ? -21.852 24.940 -13.259 1.00 49.75 111 PRO A O 1
ATOM 911 N N . LEU A 1 112 ? -22.064 26.911 -14.321 1.00 48.41 112 LEU A N 1
ATOM 912 C CA . LEU A 1 112 ? -23.371 27.335 -13.771 1.00 48.41 112 LEU A CA 1
ATOM 913 C C . LEU A 1 112 ? -23.408 27.975 -12.360 1.00 48.41 112 LEU A C 1
ATOM 915 O O . LEU A 1 112 ? -24.508 28.142 -11.823 1.00 48.41 112 LEU A O 1
ATOM 919 N N . TRP A 1 113 ? -22.297 28.427 -11.756 1.00 54.91 113 TRP A N 1
ATOM 920 C CA . TRP A 1 113 ? -22.414 29.226 -10.518 1.00 54.91 113 TRP A CA 1
ATOM 921 C C . TRP A 1 113 ? -23.153 30.551 -10.760 1.00 54.91 113 TRP A C 1
ATOM 923 O O . TRP A 1 113 ? -22.666 31.456 -11.436 1.00 54.91 113 TRP A O 1
ATOM 933 N N . LYS A 1 114 ? -24.331 30.687 -10.145 1.00 56.06 114 LYS A N 1
ATOM 934 C CA . LYS A 1 114 ? -24.993 31.973 -9.914 1.00 56.06 114 LYS A CA 1
ATOM 935 C C . LYS A 1 114 ? -24.807 32.356 -8.451 1.00 56.06 114 LYS A C 1
ATOM 937 O O . LYS A 1 114 ? -24.989 31.520 -7.565 1.00 56.06 114 LYS A O 1
ATOM 942 N N . LYS A 1 115 ? -24.524 33.634 -8.190 1.00 58.72 115 LYS A N 1
ATOM 943 C CA . LYS A 1 115 ? -24.607 34.207 -6.842 1.00 58.72 115 LYS A CA 1
ATOM 944 C C . LYS A 1 115 ? -26.077 34.258 -6.417 1.00 58.72 115 LYS A C 1
ATOM 946 O O . LYS A 1 115 ? -26.788 35.198 -6.765 1.00 58.72 115 LYS A O 1
ATOM 951 N N . ILE A 1 116 ? -26.539 33.235 -5.703 1.00 57.66 116 ILE A N 1
ATOM 952 C CA . ILE A 1 116 ? -27.902 33.189 -5.167 1.00 57.66 116 ILE A CA 1
ATOM 953 C C . ILE A 1 116 ? -27.945 34.091 -3.933 1.00 57.66 116 ILE A C 1
ATOM 955 O O . ILE A 1 116 ? -27.331 33.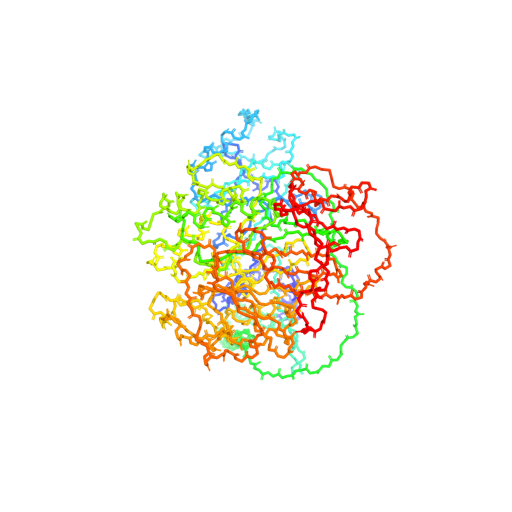795 -2.912 1.00 57.66 116 ILE A O 1
ATOM 959 N N . VAL A 1 117 ? -28.639 35.222 -4.048 1.00 58.44 117 VAL A N 1
ATOM 960 C CA . VAL A 1 117 ? -28.936 36.106 -2.917 1.00 58.44 117 VAL A CA 1
ATOM 961 C C . VAL A 1 117 ? -30.226 35.602 -2.282 1.00 58.44 117 VAL A C 1
ATOM 963 O O . VAL A 1 117 ? -31.269 35.640 -2.931 1.00 58.44 117 VAL A O 1
ATOM 966 N N . GLN A 1 118 ? -30.166 35.128 -1.037 1.00 60.16 118 GLN A N 1
ATOM 967 C CA . GLN A 1 118 ? -31.363 34.707 -0.304 1.00 60.16 118 GLN A CA 1
ATOM 968 C C . GLN A 1 118 ? -32.277 35.913 -0.032 1.00 60.16 118 GLN A C 1
ATOM 970 O O . GLN A 1 118 ? -31.837 36.871 0.613 1.00 60.16 118 GLN A O 1
ATOM 975 N N . PRO A 1 119 ? -33.539 35.907 -0.496 1.00 56.53 119 PRO A N 1
ATOM 976 C CA . PRO A 1 119 ? -34.464 36.998 -0.220 1.00 56.53 119 PRO A CA 1
ATOM 977 C C . PRO A 1 119 ? -34.869 37.006 1.261 1.00 56.53 119 PRO A C 1
ATOM 979 O O . PRO A 1 119 ? -35.504 36.074 1.739 1.00 56.53 119 PRO A O 1
ATOM 982 N N . GLY A 1 120 ? -34.539 38.078 1.983 1.00 60.19 120 GLY A N 1
ATOM 983 C CA . GLY A 1 120 ? -35.046 38.333 3.340 1.00 60.19 120 GLY A CA 1
ATOM 984 C C . GLY A 1 120 ? -34.204 37.801 4.508 1.00 60.19 120 GLY A C 1
ATOM 985 O O . GLY A 1 120 ? -34.492 38.163 5.646 1.00 60.19 120 GLY A O 1
ATOM 986 N N . ALA A 1 121 ? -33.147 37.021 4.263 1.00 61.22 121 ALA A N 1
ATOM 987 C CA . ALA A 1 121 ? -32.196 36.644 5.311 1.00 61.22 121 ALA A CA 1
ATOM 988 C C . ALA A 1 121 ? -31.224 37.809 5.618 1.00 61.22 121 ALA A C 1
ATOM 990 O O . ALA A 1 121 ? -30.709 38.429 4.680 1.00 61.22 121 ALA A O 1
ATOM 991 N N . PRO A 1 122 ? -30.932 38.128 6.896 1.00 62.59 122 PRO A N 1
ATOM 992 C CA . PRO A 1 122 ? -29.895 39.101 7.227 1.00 62.59 122 PRO A CA 1
ATOM 993 C C . PRO A 1 122 ? -28.518 38.577 6.775 1.00 62.59 122 PRO A C 1
ATOM 995 O O . PRO A 1 122 ? -28.231 37.391 6.950 1.00 62.59 122 PRO A O 1
ATOM 998 N N . PRO A 1 123 ? -27.646 39.425 6.198 1.00 62.84 123 PRO A N 1
ATOM 999 C CA . PRO A 1 123 ? -26.320 38.994 5.772 1.00 62.84 123 PRO A CA 1
ATOM 1000 C C . PRO A 1 123 ? -25.471 38.615 6.989 1.00 62.84 123 PRO A C 1
ATOM 1002 O O . PRO A 1 123 ? -25.357 39.395 7.938 1.00 62.84 123 PRO A O 1
ATOM 1005 N N . LEU A 1 124 ? -24.839 37.440 6.952 1.00 74.00 124 LEU A N 1
ATOM 1006 C CA . LEU A 1 124 ? -23.857 37.069 7.965 1.00 74.00 124 LEU A CA 1
ATOM 1007 C C . LEU A 1 124 ? -22.535 37.828 7.722 1.00 74.00 124 LEU A C 1
ATOM 1009 O O . LEU A 1 124 ? -22.234 38.209 6.581 1.00 74.00 124 LEU A O 1
ATOM 1013 N N . PRO A 1 125 ? -21.713 38.041 8.768 1.00 70.44 125 PRO A N 1
ATOM 1014 C CA . PRO A 1 125 ? -20.364 38.580 8.618 1.00 70.44 125 PRO A CA 1
ATOM 1015 C C . PRO A 1 125 ? -19.531 37.791 7.599 1.00 70.44 125 PRO A C 1
ATOM 1017 O O . PRO A 1 125 ? -19.806 36.628 7.319 1.00 70.44 125 PRO A O 1
ATOM 1020 N N . MET A 1 126 ? -18.496 38.425 7.043 1.00 68.94 126 MET A N 1
ATOM 1021 C CA . MET A 1 126 ? -17.567 37.825 6.066 1.00 68.94 126 MET A CA 1
ATOM 1022 C C . MET A 1 126 ? -18.200 37.291 4.763 1.00 68.94 126 MET A C 1
ATOM 1024 O O . MET A 1 126 ? -17.479 36.766 3.926 1.00 68.94 126 MET A O 1
ATOM 1028 N N . GLY A 1 127 ? -19.507 37.471 4.533 1.00 73.88 127 GLY A N 1
ATOM 1029 C CA . GLY A 1 127 ? -20.185 37.001 3.318 1.00 73.88 127 GLY A CA 1
ATOM 1030 C C . GLY A 1 127 ? -20.653 35.544 3.375 1.00 73.88 127 GLY A C 1
ATOM 1031 O O . GLY A 1 127 ? -20.904 34.951 2.326 1.00 73.88 127 GLY A O 1
ATOM 1032 N N . PHE A 1 128 ? -20.771 34.967 4.575 1.00 81.75 128 PHE A N 1
ATOM 1033 C CA . PHE A 1 128 ? -21.463 33.693 4.766 1.00 81.75 128 PHE A CA 1
ATOM 1034 C C . PHE A 1 128 ? -22.976 33.832 4.512 1.00 81.75 128 PHE A C 1
ATOM 1036 O O . PHE A 1 128 ? -23.575 34.899 4.670 1.00 81.75 128 PHE A O 1
ATOM 1043 N N . HIS A 1 129 ? -23.606 32.714 4.175 1.00 79.12 129 HIS A N 1
ATOM 1044 C CA . HIS A 1 129 ? -25.056 32.548 4.095 1.00 79.12 129 HIS A CA 1
ATOM 1045 C C . HIS A 1 129 ? -25.445 31.246 4.807 1.00 79.12 129 HIS A C 1
ATOM 1047 O O . HIS A 1 129 ? -24.636 30.324 4.864 1.00 79.12 129 HIS A O 1
ATOM 1053 N N . HIS A 1 130 ? -26.660 31.138 5.343 1.00 81.31 130 HIS A N 1
ATOM 1054 C CA . HIS A 1 130 ? -27.162 29.837 5.803 1.00 81.31 130 HIS A CA 1
ATOM 1055 C C . HIS A 1 130 ? -27.451 28.930 4.603 1.00 81.31 130 HIS A C 1
ATOM 1057 O O . HIS A 1 130 ? -27.782 29.424 3.526 1.00 81.31 130 HIS A O 1
ATOM 1063 N N . ALA A 1 131 ? -27.348 27.615 4.769 1.00 79.94 131 ALA A N 1
ATOM 1064 C CA . ALA A 1 131 ? -27.863 26.678 3.778 1.00 79.94 131 ALA A CA 1
ATOM 1065 C C . ALA A 1 131 ? -29.406 26.737 3.728 1.00 79.94 131 ALA A C 1
ATOM 1067 O O . ALA A 1 131 ? -30.074 26.647 4.757 1.00 79.94 131 ALA A O 1
ATOM 1068 N N . ASP A 1 132 ? -29.966 26.903 2.528 1.00 78.62 132 ASP A N 1
ATOM 1069 C CA . ASP A 1 132 ? -31.412 26.966 2.254 1.00 78.62 132 ASP A CA 1
ATOM 1070 C C . ASP A 1 132 ? -31.696 26.184 0.957 1.00 78.62 132 ASP A C 1
ATOM 1072 O O . ASP A 1 132 ? -30.910 26.331 0.016 1.00 78.62 132 ASP A O 1
ATOM 1076 N N . PRO A 1 133 ? -32.772 25.380 0.844 1.00 81.12 133 PRO A N 1
ATOM 1077 C CA . PRO A 1 133 ? -33.076 24.629 -0.379 1.00 81.12 133 PRO A CA 1
ATOM 1078 C C . PRO A 1 133 ? -33.171 25.482 -1.660 1.00 81.12 133 PRO A C 1
ATOM 1080 O O . PRO A 1 133 ? -32.909 24.984 -2.750 1.00 81.12 133 PRO A O 1
ATOM 1083 N N . ILE A 1 134 ? -33.445 26.794 -1.575 1.00 73.94 134 ILE A N 1
ATOM 1084 C CA . ILE A 1 134 ? -33.371 27.716 -2.729 1.00 73.94 134 ILE A CA 1
ATOM 1085 C C . ILE A 1 134 ? -31.950 27.850 -3.312 1.00 73.94 134 ILE A C 1
ATOM 1087 O O . ILE A 1 134 ? -31.763 28.375 -4.411 1.00 73.94 134 ILE A O 1
ATOM 1091 N N . THR A 1 135 ? -30.938 27.415 -2.559 1.00 71.25 135 THR A N 1
ATOM 1092 C CA . THR A 1 135 ? -29.523 27.403 -2.949 1.00 71.25 135 THR A CA 1
ATOM 1093 C C . THR A 1 135 ? -29.044 26.051 -3.484 1.00 71.25 135 THR A C 1
ATOM 1095 O O . THR A 1 135 ? -27.869 25.940 -3.856 1.00 71.25 135 THR A O 1
ATOM 1098 N N . ASP A 1 136 ? -29.931 25.060 -3.602 1.00 77.12 136 ASP A N 1
ATOM 1099 C CA . ASP A 1 136 ? -29.650 23.801 -4.296 1.00 77.12 136 ASP A CA 1
ATOM 1100 C C . ASP A 1 136 ? -29.243 24.060 -5.754 1.00 77.12 136 ASP A C 1
ATOM 1102 O O . ASP A 1 136 ? -29.671 25.016 -6.411 1.00 77.12 136 ASP A O 1
ATOM 1106 N N . LYS A 1 137 ? -28.342 23.221 -6.259 1.00 74.50 137 LYS A N 1
ATOM 1107 C CA . LYS A 1 137 ? -27.818 23.274 -7.639 1.00 74.50 137 LYS A CA 1
ATOM 1108 C C . LYS A 1 137 ? -28.532 22.280 -8.564 1.00 74.50 137 LYS A C 1
ATOM 1110 O O . LYS A 1 137 ? -28.304 22.320 -9.771 1.00 74.50 137 LYS A O 1
ATOM 1115 N N . GLY A 1 138 ? -29.420 21.445 -8.024 1.00 72.25 138 GLY A N 1
ATOM 1116 C CA . GLY A 1 138 ? -30.199 20.438 -8.744 1.00 72.25 138 GLY A CA 1
ATOM 1117 C C . GLY A 1 138 ? -29.458 19.116 -8.958 1.00 72.25 138 GLY A C 1
ATOM 1118 O O . GLY A 1 138 ? -29.907 18.293 -9.754 1.00 72.25 138 GLY A O 1
ATOM 1119 N N . CYS A 1 139 ? -28.321 18.909 -8.291 1.00 72.00 139 CYS A N 1
ATOM 1120 C CA . CYS A 1 139 ? -27.549 17.673 -8.372 1.00 72.00 139 CYS A CA 1
ATOM 1121 C C . CYS A 1 139 ? -26.680 17.454 -7.129 1.00 72.00 139 CYS A C 1
ATOM 1123 O O . CYS A 1 139 ? -26.101 18.384 -6.567 1.00 72.00 139 CYS A O 1
ATOM 1125 N N . ARG A 1 140 ? -26.522 16.187 -6.746 1.00 74.00 140 ARG A N 1
ATOM 1126 C CA . ARG A 1 140 ? -25.478 15.736 -5.824 1.00 74.00 140 ARG A CA 1
ATOM 1127 C C . ARG A 1 140 ? -24.229 15.405 -6.639 1.00 74.00 140 ARG A C 1
ATOM 1129 O O . ARG A 1 140 ? -24.324 14.622 -7.581 1.00 74.00 140 ARG A O 1
ATOM 1136 N N . TYR A 1 141 ? -23.078 15.978 -6.292 1.00 69.50 141 TYR A N 1
ATOM 1137 C CA . TYR A 1 141 ? -21.813 15.537 -6.885 1.00 69.50 141 TYR A CA 1
ATOM 1138 C C . TYR A 1 141 ? -21.363 14.233 -6.231 1.00 69.50 141 TYR A C 1
ATOM 1140 O O . TYR A 1 141 ? -21.558 14.027 -5.039 1.00 69.50 141 TYR A O 1
ATOM 1148 N N . ASN A 1 142 ? -20.735 13.366 -7.017 1.00 69.69 142 ASN A N 1
ATOM 1149 C CA . ASN A 1 142 ? -20.108 12.120 -6.576 1.00 69.69 142 ASN A CA 1
ATOM 1150 C C . ASN A 1 142 ? -18.631 12.299 -6.161 1.00 69.69 142 ASN A C 1
ATOM 1152 O O . ASN A 1 142 ? -17.949 11.314 -5.884 1.00 69.69 142 ASN A O 1
ATOM 1156 N N . TRP A 1 143 ? -18.139 13.539 -6.157 1.00 73.00 143 TRP A N 1
ATOM 1157 C CA . TRP A 1 143 ? -16.754 13.925 -5.904 1.00 73.00 143 TRP A CA 1
ATOM 1158 C C . TRP A 1 143 ? -16.694 15.340 -5.320 1.00 73.00 143 TRP A C 1
ATOM 1160 O O . TRP A 1 143 ? -17.660 16.103 -5.399 1.00 73.00 143 TRP A O 1
ATOM 1170 N N . GLY A 1 144 ? -15.540 15.702 -4.769 1.00 78.12 144 GLY A N 1
ATOM 1171 C CA . GLY A 1 144 ? -15.263 17.048 -4.290 1.00 78.12 144 GLY A CA 1
ATOM 1172 C C . GLY A 1 144 ? -13.958 17.110 -3.506 1.00 78.12 144 GLY A C 1
ATOM 1173 O O . GLY A 1 144 ? -13.331 16.084 -3.245 1.00 78.12 144 GLY A O 1
ATOM 1174 N N . ARG A 1 145 ? -13.565 18.315 -3.099 1.00 88.81 145 ARG A N 1
ATOM 1175 C CA . ARG A 1 145 ? -12.447 18.577 -2.190 1.00 88.81 145 ARG A CA 1
ATOM 1176 C C . ARG A 1 145 ? -12.908 19.274 -0.919 1.00 88.81 145 ARG A C 1
ATOM 1178 O O . ARG A 1 145 ? -13.958 19.913 -0.892 1.00 88.81 145 ARG A O 1
ATOM 1185 N N . TYR A 1 146 ? -12.094 19.223 0.121 1.00 94.38 146 TYR A N 1
ATOM 1186 C CA . TYR A 1 146 ? -12.199 20.123 1.256 1.00 94.38 146 TYR A CA 1
ATOM 1187 C C . TYR A 1 146 ? -10.837 20.712 1.604 1.00 94.38 146 TYR A C 1
ATOM 1189 O O . TYR A 1 146 ? -9.831 20.006 1.563 1.00 94.38 146 TYR A O 1
ATOM 1197 N N . CYS A 1 147 ? -10.803 21.981 2.003 1.00 92.56 147 CYS A N 1
ATOM 1198 C CA . CYS A 1 147 ? -9.629 22.576 2.632 1.00 92.56 147 CYS A CA 1
ATOM 1199 C C . CYS A 1 147 ? -9.917 22.930 4.092 1.00 92.56 147 CYS A C 1
ATOM 1201 O O . CYS A 1 147 ? -11.064 23.135 4.505 1.00 92.56 147 CYS A O 1
ATOM 1203 N N . LEU A 1 148 ? -8.851 22.996 4.885 1.00 91.38 148 LEU A N 1
ATOM 1204 C CA . LEU A 1 148 ? -8.893 23.435 6.274 1.00 91.38 148 LEU A CA 1
ATOM 1205 C C . LEU A 1 148 ? -8.275 24.829 6.335 1.00 91.38 148 LEU A C 1
ATOM 1207 O O . LEU A 1 148 ? -7.067 24.959 6.168 1.00 91.38 148 LEU A O 1
ATOM 1211 N N . ASP A 1 149 ? -9.080 25.854 6.598 1.00 84.12 149 ASP A N 1
ATOM 1212 C CA . ASP A 1 149 ? -8.591 27.225 6.753 1.00 84.12 149 ASP A CA 1
ATOM 1213 C C . ASP A 1 149 ? -9.100 27.793 8.079 1.00 84.12 149 ASP A C 1
ATOM 1215 O O . ASP A 1 149 ? -10.302 27.833 8.352 1.00 8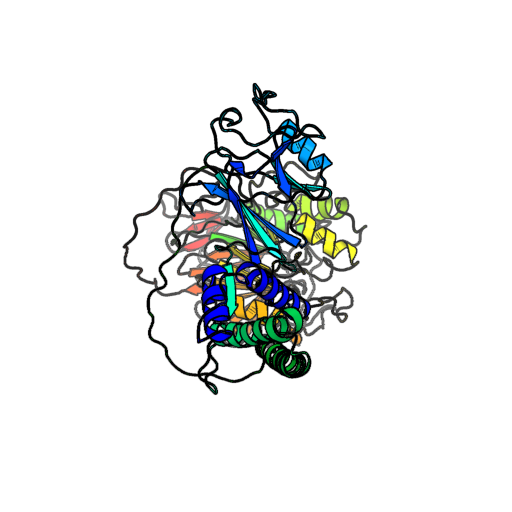4.12 149 ASP A O 1
ATOM 1219 N N . SER A 1 150 ? -8.154 28.205 8.924 1.00 83.31 150 SER A N 1
ATOM 1220 C CA . SER A 1 150 ? -8.425 28.769 10.245 1.00 83.31 150 SER A CA 1
ATOM 1221 C C . SER A 1 150 ? -9.291 27.819 11.106 1.00 83.31 150 SER A C 1
ATOM 1223 O O . SER A 1 150 ? -8.926 26.645 11.281 1.00 83.31 150 SER A O 1
ATOM 1225 N N . ASP A 1 151 ? -10.415 28.306 11.642 1.00 85.94 151 ASP A N 1
ATOM 1226 C CA . ASP A 1 151 ? -11.395 27.539 12.427 1.00 85.94 151 ASP A CA 1
ATOM 1227 C C . ASP A 1 151 ? -12.465 26.837 11.564 1.00 85.94 151 ASP A C 1
ATOM 1229 O O . ASP A 1 151 ? -13.403 26.250 12.106 1.00 85.94 151 ASP A O 1
ATOM 1233 N N . TYR A 1 152 ? -12.340 26.864 10.233 1.00 90.88 152 TYR A N 1
ATOM 1234 C CA . TYR A 1 152 ? -13.355 26.357 9.313 1.00 90.88 152 TYR A CA 1
ATOM 1235 C C . TYR A 1 152 ? -12.854 25.215 8.428 1.00 90.88 152 TYR A C 1
ATOM 1237 O O . TYR A 1 152 ? -11.668 25.058 8.121 1.00 90.88 152 TYR A O 1
ATOM 1245 N N . ILE A 1 153 ? -13.819 24.416 7.992 1.00 94.44 153 ILE A N 1
ATOM 1246 C CA . ILE A 1 153 ? -13.689 23.462 6.899 1.00 94.44 153 ILE A CA 1
ATOM 1247 C C . ILE A 1 153 ? -14.477 24.043 5.737 1.00 94.44 153 ILE A C 1
ATOM 1249 O O . ILE A 1 153 ? -15.664 24.316 5.901 1.00 94.44 153 ILE A O 1
ATOM 1253 N N . PHE A 1 154 ? -13.850 24.184 4.574 1.00 93.94 154 PHE A N 1
ATOM 1254 C CA . PHE A 1 154 ? -14.539 24.533 3.335 1.00 93.94 154 PHE A CA 1
ATOM 1255 C C . PHE A 1 154 ? -14.635 23.288 2.462 1.00 93.94 154 PHE A C 1
ATOM 1257 O O . PHE A 1 154 ? -13.636 22.616 2.243 1.00 93.94 154 PHE A O 1
ATOM 1264 N N . ILE A 1 155 ? -15.835 22.980 1.985 1.00 93.75 155 ILE A N 1
ATOM 1265 C CA . ILE A 1 155 ? -16.206 21.772 1.251 1.00 93.75 155 ILE A CA 1
ATOM 1266 C C . ILE A 1 155 ? -16.730 22.212 -0.116 1.00 93.75 155 ILE A C 1
ATOM 1268 O O . ILE A 1 155 ? -17.722 22.937 -0.223 1.00 93.75 155 ILE A O 1
ATOM 1272 N N . GLY A 1 156 ? -16.040 21.804 -1.171 1.00 87.38 156 GLY A N 1
ATOM 1273 C CA . GLY A 1 156 ? -16.395 22.080 -2.552 1.00 87.38 156 GLY A CA 1
ATOM 1274 C C . GLY A 1 156 ? -16.610 20.768 -3.302 1.00 87.38 156 GLY A C 1
ATOM 1275 O O . GLY A 1 156 ? -15.828 19.849 -3.147 1.00 87.38 156 GLY A O 1
ATOM 1276 N N . HIS A 1 157 ? -17.620 20.616 -4.141 1.00 82.81 157 HIS A N 1
ATOM 1277 C CA . HIS A 1 157 ? -18.752 21.514 -4.338 1.00 82.81 157 HIS A CA 1
ATOM 1278 C C . HIS A 1 157 ? -19.683 21.511 -3.120 1.00 82.81 157 HIS A C 1
ATOM 1280 O O . HIS A 1 157 ? -19.730 20.535 -2.369 1.00 82.81 157 HIS A O 1
ATOM 1286 N N . ARG A 1 158 ? -20.445 22.600 -2.939 1.00 84.00 158 ARG A N 1
ATOM 1287 C CA . ARG A 1 158 ? -21.460 22.674 -1.877 1.00 84.00 158 ARG A CA 1
ATOM 1288 C C . ARG A 1 158 ? -22.472 21.529 -1.971 1.00 84.00 158 ARG A C 1
ATOM 1290 O O . ARG A 1 158 ? -22.808 21.105 -3.077 1.00 84.00 158 ARG A O 1
ATOM 1297 N N . ILE A 1 159 ? -22.991 21.102 -0.830 1.00 86.44 159 ILE A N 1
ATOM 1298 C CA . ILE A 1 159 ? -24.002 20.043 -0.685 1.00 86.44 159 ILE A CA 1
ATOM 1299 C C . ILE A 1 159 ? -25.407 20.495 -1.138 1.00 86.44 159 ILE A C 1
ATOM 1301 O O . ILE A 1 159 ? -25.649 21.698 -1.244 1.00 86.44 159 ILE A O 1
ATOM 1305 N N . GLU A 1 160 ? -26.311 19.552 -1.421 1.00 84.56 160 GLU A N 1
ATOM 1306 C CA . GLU A 1 160 ? -27.763 19.800 -1.587 1.00 84.56 160 GLU A CA 1
ATOM 1307 C C . GLU A 1 160 ? -28.538 19.693 -0.263 1.00 84.56 160 GLU A C 1
ATOM 1309 O O . GLU A 1 160 ? -28.084 19.046 0.680 1.00 84.56 160 GLU A O 1
ATOM 1314 N N . SER A 1 161 ? -29.765 20.226 -0.230 1.00 85.69 161 SER A N 1
ATOM 1315 C CA . SER A 1 161 ? -30.724 20.065 0.877 1.00 85.69 161 SER A CA 1
ATOM 1316 C C . SER A 1 161 ? -31.088 18.619 1.210 1.00 85.69 161 SER A C 1
ATOM 1318 O O . SER A 1 161 ? -31.539 18.328 2.316 1.00 85.69 161 SER A O 1
ATOM 1320 N N . THR A 1 162 ? -30.833 17.706 0.274 1.00 84.06 162 THR A N 1
ATOM 1321 C CA . THR A 1 162 ? -31.002 16.258 0.410 1.00 84.06 162 THR A CA 1
ATOM 1322 C C . THR A 1 162 ? -29.750 15.544 0.931 1.00 84.06 162 THR A C 1
ATOM 1324 O O . THR A 1 162 ? -29.676 14.320 0.840 1.00 84.06 162 THR A O 1
ATOM 1327 N N . GLU A 1 163 ? -28.761 16.265 1.471 1.00 87.25 163 GLU A N 1
ATOM 1328 C CA . GLU A 1 163 ? -27.503 15.713 1.986 1.00 87.25 163 GLU A CA 1
ATOM 1329 C C . GLU A 1 163 ? -27.174 16.167 3.421 1.00 87.25 163 GLU A C 1
ATOM 1331 O O . GLU A 1 163 ? -27.447 17.294 3.832 1.00 87.25 163 GLU A O 1
ATOM 1336 N N . ARG A 1 164 ? -26.462 15.308 4.155 1.00 88.12 164 ARG A N 1
ATOM 1337 C CA . ARG A 1 164 ? -25.746 15.642 5.396 1.00 88.12 164 ARG A CA 1
ATOM 1338 C C . ARG A 1 164 ? -24.247 15.447 5.219 1.00 88.12 164 ARG A C 1
ATOM 1340 O O . ARG A 1 164 ? -23.829 14.543 4.497 1.00 88.12 164 ARG A O 1
ATOM 1347 N N . VAL A 1 165 ? -23.436 16.240 5.914 1.00 91.25 165 VAL A N 1
ATOM 1348 C CA . VAL A 1 165 ? -21.983 16.028 6.013 1.00 91.25 165 VAL A CA 1
ATOM 1349 C C . VAL A 1 165 ? -21.676 15.166 7.233 1.00 91.25 165 VAL A C 1
ATOM 1351 O O . VAL A 1 165 ? -22.250 15.358 8.302 1.00 91.25 165 VAL A O 1
ATOM 1354 N N . VAL A 1 166 ? -20.729 14.250 7.090 1.00 90.12 166 VAL A N 1
ATOM 1355 C CA . VAL A 1 166 ? -20.144 13.466 8.173 1.00 90.12 166 VAL A CA 1
ATOM 1356 C C . VAL A 1 166 ? -18.646 13.743 8.229 1.00 90.12 166 VAL A C 1
ATOM 1358 O O . VAL A 1 166 ? -17.949 13.684 7.211 1.00 90.12 166 VAL A O 1
ATOM 1361 N N . ILE A 1 167 ? -18.150 14.043 9.426 1.00 88.88 167 ILE A N 1
ATOM 1362 C CA . ILE A 1 167 ? -16.730 14.257 9.704 1.00 88.88 167 ILE A CA 1
ATOM 1363 C C . ILE A 1 167 ? -16.254 13.155 10.647 1.00 88.88 167 ILE A C 1
ATOM 1365 O O . ILE A 1 167 ? -16.663 13.104 11.806 1.00 88.88 167 ILE A O 1
ATOM 1369 N N . GLU A 1 168 ? -15.341 12.312 10.166 1.00 87.88 168 GLU A N 1
ATOM 1370 C CA . GLU A 1 168 ? -14.539 11.438 11.021 1.00 87.88 168 GLU A CA 1
ATOM 1371 C C . GLU A 1 168 ? -13.290 12.204 11.477 1.00 87.88 168 GLU A C 1
ATOM 1373 O O . GLU A 1 168 ? -12.555 12.759 10.651 1.00 87.88 168 GLU A O 1
ATOM 1378 N N . TRP A 1 169 ? -13.002 12.224 12.778 1.00 88.38 169 TRP A N 1
ATOM 1379 C CA . TRP A 1 169 ? -11.834 12.919 13.326 1.00 88.38 169 TRP A CA 1
ATOM 1380 C C . TRP A 1 169 ? -11.236 12.238 14.567 1.00 88.38 169 TRP A C 1
ATOM 1382 O O . TRP A 1 169 ? -11.816 11.323 15.155 1.00 88.38 169 TRP A O 1
ATOM 1392 N N . SER A 1 170 ? -10.031 12.660 14.954 1.00 86.50 170 SER A N 1
ATOM 1393 C CA . SER A 1 170 ? -9.369 12.247 16.195 1.00 86.50 170 SER A CA 1
ATOM 1394 C C . SER A 1 170 ? -8.873 13.434 17.015 1.00 86.50 170 SER A C 1
ATOM 1396 O O . SER A 1 170 ? -8.372 14.424 16.485 1.00 86.50 170 SER A O 1
ATOM 1398 N N . GLY A 1 171 ? -9.012 13.337 18.332 1.00 88.19 171 GLY A N 1
ATOM 1399 C CA . GLY A 1 171 ? -8.683 14.383 19.294 1.00 88.19 171 GLY A CA 1
ATOM 1400 C C . GLY A 1 171 ? -9.532 14.244 20.555 1.00 88.19 171 GLY A C 1
ATOM 1401 O O . GLY A 1 171 ? -10.106 13.190 20.810 1.00 88.19 171 GLY A O 1
ATOM 1402 N N . ILE A 1 172 ? -9.632 15.311 21.347 1.00 88.81 172 ILE A N 1
ATOM 1403 C CA . ILE A 1 172 ? -10.468 15.320 22.554 1.00 88.81 172 ILE A CA 1
ATOM 1404 C C . ILE A 1 172 ? -11.844 15.892 22.187 1.00 88.81 172 ILE A C 1
ATOM 1406 O O . ILE A 1 172 ? -11.982 17.108 22.018 1.00 88.81 172 ILE A O 1
ATOM 1410 N N . LYS A 1 173 ? -12.866 15.034 22.085 1.00 89.69 173 LYS A N 1
ATOM 1411 C CA . LYS A 1 173 ? -14.266 15.444 21.905 1.00 89.69 173 LYS A CA 1
ATOM 1412 C C . LYS A 1 173 ? -14.788 16.038 23.212 1.00 89.69 173 LYS A C 1
ATOM 1414 O O . LYS A 1 173 ? -14.721 15.418 24.272 1.00 89.69 173 LYS A O 1
ATOM 1419 N N . ARG A 1 174 ? -15.238 17.296 23.125 1.00 88.69 174 ARG A N 1
ATOM 1420 C CA . ARG A 1 174 ? -15.634 18.158 24.261 1.00 88.69 174 ARG A CA 1
ATOM 1421 C C . ARG A 1 174 ? -17.125 18.497 24.303 1.00 88.69 174 ARG A C 1
ATOM 1423 O O . ARG A 1 174 ? -17.570 19.190 25.210 1.00 88.69 174 ARG A O 1
ATOM 1430 N N . ARG A 1 175 ? -17.878 18.070 23.294 1.00 86.50 175 ARG A N 1
ATOM 1431 C CA . ARG A 1 175 ? -19.328 18.235 23.175 1.00 86.50 175 ARG A CA 1
ATOM 1432 C C . ARG A 1 175 ? -19.879 16.881 22.757 1.00 86.50 175 ARG A C 1
ATOM 1434 O O . ARG A 1 175 ? -19.296 16.265 21.871 1.00 86.50 175 ARG A O 1
ATOM 1441 N N . PHE A 1 176 ? -20.953 16.445 23.407 1.00 88.19 176 PHE A N 1
ATOM 1442 C CA . PHE A 1 176 ? -21.628 15.191 23.094 1.00 88.19 176 PHE A CA 1
ATOM 1443 C C . PHE A 1 176 ? -23.126 15.441 22.889 1.00 88.19 176 PHE A C 1
ATOM 1445 O O . PHE A 1 176 ? -23.810 15.934 23.796 1.00 88.19 176 PHE A O 1
ATOM 1452 N N . ALA A 1 177 ? -23.620 15.128 21.696 1.00 85.38 177 ALA A N 1
ATOM 1453 C CA . ALA A 1 177 ? -25.035 15.005 21.366 1.00 85.38 177 ALA A CA 1
ATOM 1454 C C . ALA A 1 177 ? -25.565 13.628 21.806 1.00 85.38 177 ALA A C 1
ATOM 1456 O O . ALA A 1 177 ? -24.799 12.694 22.012 1.00 85.38 177 ALA A O 1
ATOM 1457 N N . ASP A 1 178 ? -26.879 13.476 21.970 1.00 86.50 178 ASP A N 1
ATOM 1458 C CA . ASP A 1 178 ? -27.468 12.240 22.519 1.00 86.50 178 ASP A CA 1
ATOM 1459 C C . ASP A 1 178 ? -27.290 11.013 21.605 1.00 86.50 178 ASP A C 1
ATOM 1461 O O . ASP A 1 178 ? -27.205 9.886 22.093 1.00 86.50 178 ASP A O 1
ATOM 1465 N N . ASN A 1 179 ? -27.158 11.246 20.300 1.00 82.00 179 ASN A N 1
ATOM 1466 C CA . ASN A 1 179 ? -26.872 10.256 19.264 1.00 82.00 179 ASN A CA 1
ATOM 1467 C C . ASN A 1 179 ? -25.369 10.029 19.002 1.00 82.00 179 ASN A C 1
ATOM 1469 O O . ASN A 1 179 ? -25.038 9.214 18.143 1.00 82.00 179 ASN A O 1
ATOM 1473 N N . ASP A 1 180 ? -24.461 10.720 19.703 1.00 83.38 180 ASP A N 1
ATOM 1474 C CA . ASP A 1 180 ? -23.024 10.540 19.479 1.00 83.38 180 ASP A CA 1
ATOM 1475 C C . ASP A 1 180 ? -22.572 9.128 19.846 1.00 83.38 180 ASP A C 1
ATOM 1477 O O . ASP A 1 180 ? -22.846 8.632 20.942 1.00 83.38 180 ASP A O 1
ATOM 1481 N N . ILE A 1 181 ? -21.829 8.505 18.931 1.00 81.88 181 ILE A N 1
ATOM 1482 C CA . ILE A 1 181 ? -21.297 7.157 19.109 1.00 81.88 181 ILE A CA 1
ATOM 1483 C C . ILE A 1 181 ? -20.070 7.207 20.018 1.00 81.88 181 ILE A C 1
ATOM 1485 O O . ILE A 1 181 ? -19.093 7.904 19.750 1.00 81.88 181 ILE A O 1
ATOM 1489 N N . ILE A 1 182 ? -20.104 6.394 21.067 1.00 83.56 182 ILE A N 1
ATOM 1490 C CA . ILE A 1 182 ? -19.001 6.158 21.989 1.00 83.56 182 ILE A CA 1
ATOM 1491 C C . ILE A 1 182 ? -18.474 4.759 21.720 1.00 83.56 182 ILE A C 1
ATOM 1493 O O . ILE A 1 182 ? -19.164 3.748 21.892 1.00 83.56 182 ILE A O 1
ATOM 1497 N N . LYS A 1 183 ? -17.229 4.716 21.255 1.00 75.75 183 LYS A N 1
ATOM 1498 C CA . LYS A 1 183 ? -16.496 3.483 21.003 1.00 75.75 183 LYS A CA 1
ATOM 1499 C C . LYS A 1 183 ? -16.171 2.800 22.332 1.00 75.75 183 LYS A C 1
ATOM 1501 O O . LYS A 1 183 ? -15.661 3.438 23.245 1.00 75.75 183 LYS A O 1
ATOM 1506 N N . LEU A 1 184 ? -16.422 1.498 22.380 1.00 76.12 184 LEU A N 1
ATOM 1507 C CA . LEU A 1 184 ? -15.985 0.583 23.433 1.00 76.12 184 LEU A CA 1
ATOM 1508 C C . LEU A 1 184 ? -15.086 -0.472 22.772 1.00 76.12 184 LEU A C 1
ATOM 1510 O O . LEU A 1 184 ? -15.290 -0.776 21.586 1.00 76.12 184 LEU A O 1
ATOM 1514 N N . SER A 1 185 ? -14.126 -1.094 23.454 1.00 64.81 185 SER A N 1
ATOM 1515 C CA . SER A 1 185 ? -13.465 -2.273 22.873 1.00 64.81 185 SER A CA 1
ATOM 1516 C C . SER A 1 185 ? -14.453 -3.442 22.742 1.00 64.81 185 SER A C 1
ATOM 1518 O O . SER A 1 185 ? -15.650 -3.356 23.041 1.00 64.81 185 SER A O 1
ATOM 1520 N N . SER A 1 186 ? -13.994 -4.522 22.123 1.00 54.75 186 SER A N 1
ATOM 1521 C CA . SER A 1 186 ? -14.741 -5.773 21.968 1.00 54.75 186 SER A CA 1
ATOM 1522 C C . SER A 1 186 ? -14.268 -6.852 22.941 1.00 54.75 186 SER A C 1
ATOM 1524 O O . SER A 1 186 ? -14.529 -8.024 22.692 1.00 54.75 186 SER A O 1
ATOM 1526 N N . ILE A 1 187 ? -13.517 -6.473 23.976 1.00 52.38 187 ILE A N 1
ATOM 1527 C CA . ILE A 1 187 ? -12.829 -7.405 24.864 1.00 52.38 187 ILE A CA 1
ATOM 1528 C C . ILE A 1 187 ? -13.664 -7.589 26.135 1.00 52.38 187 ILE A C 1
ATOM 1530 O O . ILE A 1 187 ? -14.190 -6.631 26.703 1.00 52.38 187 ILE A O 1
ATOM 1534 N N . HIS A 1 188 ? -13.815 -8.850 26.525 1.00 52.56 188 HIS A N 1
ATOM 1535 C CA . HIS A 1 188 ? -14.542 -9.297 27.704 1.00 52.56 188 HIS A CA 1
ATOM 1536 C C . HIS A 1 188 ? -13.519 -9.839 28.706 1.00 52.56 188 HIS A C 1
ATOM 1538 O O . HIS A 1 188 ? -12.685 -10.673 28.345 1.00 52.56 188 HIS A O 1
ATOM 1544 N N . ASP A 1 189 ? -13.551 -9.352 29.945 1.00 48.53 189 ASP A N 1
ATOM 1545 C CA . ASP A 1 189 ? -12.635 -9.798 30.994 1.00 48.53 189 ASP A CA 1
ATOM 1546 C C . ASP A 1 189 ? -13.082 -11.166 31.540 1.00 48.53 189 ASP A C 1
ATOM 1548 O O . ASP A 1 189 ? -13.902 -11.240 32.455 1.00 48.53 189 ASP A O 1
ATOM 1552 N N . GLU A 1 190 ? -12.528 -12.256 30.991 1.00 45.19 190 GLU A N 1
ATOM 1553 C CA . GLU A 1 190 ? -12.823 -13.638 31.416 1.00 45.19 190 GLU A CA 1
ATOM 1554 C C . GLU A 1 190 ? -12.520 -13.915 32.907 1.00 45.19 190 GLU A C 1
ATOM 1556 O O . GLU A 1 190 ? -12.982 -14.923 33.442 1.00 45.19 190 GLU A O 1
ATOM 1561 N N . GLN A 1 191 ? -11.750 -13.060 33.597 1.00 46.12 191 GLN A N 1
ATOM 1562 C CA . GLN A 1 191 ? -11.452 -13.210 35.028 1.00 46.12 191 GLN A CA 1
ATOM 1563 C C . GLN A 1 191 ? -12.413 -12.431 35.935 1.00 46.12 191 GLN A C 1
ATOM 1565 O O . GLN A 1 191 ? -12.560 -12.807 37.099 1.00 46.12 191 GLN A O 1
ATOM 1570 N N . ASN A 1 192 ? -13.072 -11.379 35.434 1.00 45.38 192 ASN A N 1
ATOM 1571 C CA . ASN A 1 192 ? -13.978 -10.534 36.225 1.00 45.38 192 ASN A CA 1
ATOM 1572 C C . ASN A 1 192 ? -15.434 -10.483 35.723 1.00 45.38 192 ASN A C 1
ATOM 1574 O O . ASN A 1 192 ? -16.245 -9.830 36.383 1.00 45.38 192 ASN A O 1
ATOM 1578 N N . ASP A 1 193 ? -15.764 -11.143 34.605 1.00 47.56 193 ASP A N 1
ATOM 1579 C CA . ASP A 1 193 ? -17.099 -11.173 33.974 1.00 47.56 193 ASP A CA 1
ATOM 1580 C C . ASP A 1 193 ? -17.680 -9.761 33.765 1.00 47.56 193 ASP A C 1
ATOM 1582 O O . ASP A 1 193 ? -18.765 -9.401 34.234 1.00 47.56 193 ASP A O 1
ATOM 1586 N N . LYS A 1 194 ? -16.885 -8.896 33.120 1.00 52.47 194 LYS A N 1
ATOM 1587 C CA . LYS A 1 194 ? -17.263 -7.512 32.816 1.00 52.47 194 LYS A CA 1
ATOM 1588 C C . LYS A 1 194 ? -16.833 -7.099 31.417 1.00 52.47 194 LYS A C 1
ATOM 1590 O O . LYS A 1 194 ? -15.652 -7.135 31.076 1.00 52.47 194 LYS A O 1
ATOM 1595 N N . ASP A 1 195 ? -17.805 -6.613 30.653 1.00 64.50 195 ASP A N 1
ATOM 1596 C CA . ASP A 1 195 ? -17.565 -5.864 29.423 1.00 64.50 195 ASP A CA 1
ATOM 1597 C C . ASP A 1 195 ? -17.084 -4.444 29.756 1.00 64.50 195 ASP A C 1
ATOM 1599 O O . ASP A 1 195 ? -17.591 -3.811 30.687 1.00 64.50 195 ASP A O 1
ATOM 1603 N N . GLU A 1 196 ? -16.190 -3.881 28.940 1.00 66.12 196 GLU A N 1
ATOM 1604 C CA . GLU A 1 196 ? -15.703 -2.498 29.097 1.00 66.12 196 GLU A CA 1
ATOM 1605 C C . GLU A 1 196 ? -16.842 -1.464 29.171 1.00 66.12 196 GLU A C 1
ATOM 1607 O O . GLU A 1 196 ? -16.733 -0.473 29.885 1.00 66.12 196 GLU A O 1
ATOM 1612 N N . GLY A 1 197 ? -17.978 -1.706 28.505 1.00 68.50 197 GLY A N 1
ATOM 1613 C CA . GLY A 1 197 ? -19.159 -0.842 28.621 1.00 68.50 197 GLY A CA 1
ATOM 1614 C C . GLY A 1 197 ? -19.680 -0.714 30.058 1.00 68.50 197 GLY A C 1
ATOM 1615 O O . GLY A 1 197 ? -20.086 0.372 30.469 1.00 68.50 197 GLY A O 1
ATOM 1616 N N . VAL A 1 198 ? -19.612 -1.789 30.850 1.00 74.50 198 VAL A N 1
ATOM 1617 C CA . VAL A 1 198 ? -19.962 -1.782 32.281 1.00 74.50 198 VAL A CA 1
ATOM 1618 C C . VAL A 1 198 ? -18.908 -1.027 33.090 1.00 74.50 198 VAL A C 1
ATOM 1620 O O . VAL A 1 198 ? -19.237 -0.336 34.051 1.00 74.50 198 VAL A O 1
ATOM 1623 N N . GLU A 1 199 ? -17.639 -1.127 32.707 1.00 82.31 199 GLU A N 1
ATOM 1624 C CA . GLU A 1 199 ? -16.537 -0.488 33.420 1.00 82.31 199 GLU A CA 1
ATOM 1625 C C . GLU A 1 199 ? -16.413 1.012 33.137 1.00 82.31 199 GLU A C 1
ATOM 1627 O O . GLU A 1 199 ? -16.190 1.788 34.063 1.00 82.31 199 GLU A O 1
ATOM 1632 N N . LEU A 1 200 ? -16.630 1.453 31.897 1.00 88.94 200 LEU A N 1
ATOM 1633 C CA . LEU A 1 200 ? -16.737 2.871 31.563 1.00 88.94 200 LEU A CA 1
ATOM 1634 C C . LEU A 1 200 ? -17.903 3.511 32.333 1.00 88.94 200 LEU A C 1
ATOM 1636 O O . LEU A 1 200 ? -17.758 4.607 32.876 1.00 88.94 200 LEU A O 1
ATOM 1640 N N . VAL A 1 201 ? -19.026 2.792 32.463 1.00 91.25 201 VAL A N 1
ATOM 1641 C CA . VAL A 1 201 ? -20.144 3.180 33.338 1.00 91.25 201 VAL A CA 1
ATOM 1642 C C . VAL A 1 201 ? -19.716 3.230 34.811 1.00 91.25 201 VAL A C 1
ATOM 1644 O O . VAL A 1 201 ? -20.009 4.219 35.475 1.00 91.25 201 VAL A O 1
ATOM 1647 N N . ASP A 1 202 ? -18.989 2.231 35.331 1.00 89.81 202 ASP A N 1
ATOM 1648 C CA . ASP A 1 202 ? -18.441 2.243 36.701 1.00 89.81 202 ASP A CA 1
ATOM 1649 C C . ASP A 1 202 ? -17.529 3.458 36.959 1.00 89.81 202 ASP A C 1
ATOM 1651 O O . ASP A 1 202 ? -17.595 4.065 38.028 1.00 89.81 202 ASP A O 1
ATOM 1655 N N . VAL A 1 203 ? -16.639 3.777 36.017 1.00 92.88 203 VAL A N 1
ATOM 1656 C CA . VAL A 1 203 ? -15.664 4.874 36.113 1.00 92.88 203 VAL A CA 1
ATOM 1657 C C . VAL A 1 203 ? -16.395 6.218 36.124 1.00 92.88 203 VAL A C 1
ATOM 1659 O O . VAL A 1 203 ? -16.193 7.025 37.032 1.00 92.88 203 VAL A O 1
ATOM 1662 N N . LEU A 1 204 ? -17.286 6.443 35.155 1.00 96.00 204 LEU A N 1
ATOM 1663 C CA . LEU A 1 204 ? -18.014 7.703 35.008 1.00 96.00 204 LEU A CA 1
ATOM 1664 C C . LEU A 1 204 ? -19.070 7.907 36.103 1.00 96.00 204 LEU A C 1
ATOM 1666 O O . LEU A 1 204 ? -19.239 9.032 36.563 1.00 96.00 204 LEU A O 1
ATOM 1670 N N . ALA A 1 205 ? -19.728 6.851 36.592 1.00 96.12 205 ALA A N 1
ATOM 1671 C CA . ALA A 1 205 ? -20.669 6.958 37.712 1.00 96.12 205 ALA A CA 1
ATOM 1672 C C . ALA A 1 205 ? -19.980 7.390 39.012 1.00 96.12 205 ALA A C 1
ATOM 1674 O O . ALA A 1 205 ? -20.514 8.222 39.746 1.00 96.12 205 ALA A O 1
ATOM 1675 N N . VAL A 1 206 ? -18.766 6.889 39.273 1.00 94.94 206 VAL A N 1
ATOM 1676 C CA . VAL A 1 206 ? -17.963 7.348 40.416 1.00 94.94 206 VAL A CA 1
ATOM 1677 C C . VAL A 1 206 ? -17.537 8.809 40.236 1.00 94.94 206 VAL A C 1
ATOM 1679 O O . VAL A 1 206 ? -17.602 9.559 41.206 1.00 94.94 206 VAL A O 1
ATOM 1682 N N . TYR A 1 207 ? -17.178 9.243 39.020 1.00 96.88 207 TYR A N 1
ATOM 1683 C CA . TYR A 1 207 ? -16.870 10.653 38.740 1.00 96.88 207 TYR A CA 1
ATOM 1684 C C . TYR A 1 207 ? -18.071 11.577 38.983 1.00 96.88 207 TYR A C 1
ATOM 1686 O O . TYR A 1 207 ? -17.958 12.544 39.732 1.00 96.88 207 TYR A O 1
ATOM 1694 N N . VAL A 1 208 ? -19.230 11.260 38.395 1.00 96.81 208 VAL A N 1
ATOM 1695 C CA . VAL A 1 208 ? -20.452 12.073 38.512 1.00 96.81 208 VAL A CA 1
ATOM 1696 C C . VAL A 1 208 ? -20.926 12.141 39.966 1.00 96.81 208 VAL A C 1
ATOM 1698 O O . VAL A 1 208 ? -21.213 13.232 40.454 1.00 96.81 208 VAL A O 1
ATOM 1701 N N . LYS A 1 209 ? -20.936 11.024 40.714 1.00 96.00 209 LYS A N 1
ATOM 1702 C CA . LYS A 1 209 ? -21.300 11.072 42.142 1.00 96.00 209 LYS A CA 1
ATOM 1703 C C . LYS A 1 209 ? -20.263 11.833 42.980 1.00 96.00 209 LYS A C 1
ATOM 1705 O O . LYS A 1 209 ? -20.651 12.486 43.944 1.00 96.00 209 LYS A O 1
ATOM 1710 N N . ALA A 1 210 ? -18.979 11.814 42.610 1.00 93.94 210 ALA A N 1
ATOM 1711 C CA . ALA A 1 210 ? -17.959 12.635 43.265 1.00 93.94 210 ALA A CA 1
ATOM 1712 C C . ALA A 1 210 ? -18.189 14.139 43.045 1.00 93.94 210 ALA A C 1
ATOM 1714 O O . ALA A 1 210 ? -18.193 14.889 44.019 1.00 93.94 210 ALA A O 1
ATOM 1715 N N . GLN A 1 211 ? -18.431 14.574 41.799 1.00 96.19 211 GLN A N 1
ATOM 1716 C CA . GLN A 1 211 ? -18.767 15.975 41.504 1.00 96.19 211 GLN A CA 1
ATOM 1717 C C . GLN A 1 211 ? -20.039 16.400 42.240 1.00 96.19 211 GLN A C 1
ATOM 1719 O O . GLN A 1 211 ? -20.048 17.437 42.892 1.00 96.19 211 GLN A O 1
ATOM 1724 N N . HIS A 1 212 ? -21.073 15.559 42.236 1.00 95.06 212 HIS A N 1
ATOM 1725 C CA . HIS A 1 212 ? -22.321 15.835 42.938 1.00 95.06 212 HIS A CA 1
ATOM 1726 C C . HIS A 1 212 ? -22.131 16.039 44.452 1.00 95.06 212 HIS A C 1
ATOM 1728 O O . HIS A 1 212 ? -22.612 17.033 44.996 1.00 95.06 212 HIS A O 1
ATOM 1734 N N . LEU A 1 213 ? -21.375 15.157 45.118 1.00 94.50 213 LEU A N 1
ATOM 1735 C CA . LEU A 1 213 ? -21.051 15.296 46.544 1.00 94.50 213 LEU A CA 1
ATOM 1736 C C . LEU A 1 213 ? -20.320 16.617 46.837 1.00 94.50 213 LEU A C 1
ATOM 1738 O O . LEU A 1 213 ? -20.680 17.321 47.774 1.00 94.50 213 LEU A O 1
ATOM 1742 N N . MET A 1 214 ? -19.328 16.977 46.013 1.00 92.38 214 MET A N 1
ATOM 1743 C CA . MET A 1 214 ? -18.489 18.166 46.225 1.00 92.38 214 MET A CA 1
ATOM 1744 C C . MET A 1 214 ? -19.164 19.488 45.842 1.00 92.38 214 MET A C 1
ATOM 1746 O O . MET A 1 214 ? -18.889 20.509 46.463 1.00 92.38 214 MET A O 1
ATOM 1750 N N . LEU A 1 215 ? -19.988 19.500 44.790 1.00 93.00 215 LEU A N 1
ATOM 1751 C CA . LEU A 1 215 ? -20.524 20.725 44.187 1.00 93.00 215 LEU A CA 1
ATOM 1752 C C . LEU A 1 215 ? -21.983 21.005 44.565 1.00 93.00 215 LEU A C 1
ATOM 1754 O O . LEU A 1 215 ? -22.397 22.164 44.506 1.00 93.00 215 LEU A O 1
ATOM 1758 N N . TYR A 1 216 ? -22.764 19.972 44.912 1.00 93.75 216 TYR A N 1
ATOM 1759 C CA . TYR A 1 216 ? -24.217 20.081 45.113 1.00 93.75 216 TYR A CA 1
ATOM 1760 C C . TYR A 1 216 ? -24.694 19.603 46.497 1.00 93.75 216 TYR A C 1
ATOM 1762 O O . TYR A 1 216 ? -25.714 20.106 46.964 1.00 93.75 216 TYR A O 1
ATOM 1770 N N . GLU A 1 217 ? -23.963 18.705 47.173 1.00 91.12 217 GLU A N 1
ATOM 1771 C CA . GLU A 1 217 ? -24.259 18.264 48.555 1.00 91.12 217 GLU A CA 1
ATOM 1772 C C . GLU A 1 217 ? -23.306 18.862 49.625 1.00 91.12 217 GLU A C 1
ATOM 1774 O O . GLU A 1 217 ? -23.561 18.692 50.814 1.00 91.12 217 GLU A O 1
ATOM 1779 N N . ASP A 1 218 ? -22.241 19.576 49.224 1.00 90.75 218 ASP A N 1
ATOM 1780 C CA . ASP A 1 218 ? -21.172 20.153 50.084 1.00 90.75 218 ASP A CA 1
ATOM 1781 C C . ASP A 1 218 ? -20.407 19.120 50.957 1.00 90.75 218 ASP A C 1
ATOM 1783 O O . ASP A 1 218 ? -19.659 19.467 51.875 1.00 90.75 218 ASP A O 1
ATOM 1787 N N . ASP A 1 219 ? -20.517 17.822 50.644 1.00 93.06 219 ASP A N 1
ATOM 1788 C CA . ASP A 1 219 ? -19.729 16.757 51.276 1.00 93.06 219 ASP A CA 1
ATOM 1789 C C . ASP A 1 219 ? -18.380 16.586 50.564 1.00 93.06 219 ASP A C 1
ATOM 1791 O O . ASP A 1 219 ? -18.109 15.642 49.808 1.00 93.06 219 ASP A O 1
ATOM 1795 N N . MET A 1 220 ? -17.490 17.534 50.848 1.00 88.44 220 MET A N 1
ATOM 1796 C CA . MET A 1 220 ? -16.113 17.530 50.362 1.00 88.44 220 MET A CA 1
ATOM 1797 C C . MET A 1 220 ? -15.315 16.289 50.798 1.00 88.44 220 MET A C 1
ATOM 1799 O O . MET A 1 220 ? -14.362 15.917 50.110 1.00 88.44 220 MET A O 1
ATOM 1803 N N . GLN A 1 221 ? -15.671 15.629 51.908 1.00 89.44 221 GLN A N 1
ATOM 1804 C CA . GLN A 1 221 ? -14.927 14.472 52.415 1.00 89.44 221 GLN A CA 1
ATOM 1805 C C . GLN A 1 221 ? -15.300 13.189 51.661 1.00 89.44 221 GLN A C 1
ATOM 1807 O O . GLN A 1 221 ? -14.407 12.487 51.173 1.00 89.44 221 GLN A O 1
ATOM 1812 N N . ALA A 1 222 ? -16.594 12.890 51.519 1.00 86.94 222 ALA A N 1
ATOM 1813 C CA . ALA A 1 222 ? -17.059 11.758 50.720 1.00 86.94 222 ALA A CA 1
ATOM 1814 C C . ALA A 1 222 ? -16.758 11.970 49.229 1.00 86.94 222 ALA A C 1
ATOM 1816 O O . ALA A 1 222 ? -16.302 11.047 48.550 1.00 86.94 222 ALA A O 1
ATOM 1817 N N . GLY A 1 223 ? -16.917 13.201 48.735 1.00 89.06 223 GLY A N 1
ATOM 1818 C CA . GLY A 1 223 ? -16.558 13.583 47.373 1.00 89.06 223 GLY A CA 1
ATOM 1819 C C . GLY A 1 223 ? -15.077 13.353 47.051 1.00 89.06 223 GLY A C 1
ATOM 1820 O O . GLY A 1 223 ? -14.750 12.707 46.053 1.00 89.06 223 GLY A O 1
ATOM 1821 N N . ALA A 1 224 ? -14.163 13.770 47.936 1.00 83.81 224 ALA A N 1
ATOM 1822 C CA . ALA A 1 224 ? -12.731 13.512 47.772 1.00 83.81 224 ALA A CA 1
ATOM 1823 C C . ALA A 1 224 ? -12.386 12.009 47.797 1.00 83.81 224 ALA A C 1
ATOM 1825 O O . ALA A 1 224 ? -11.550 11.558 47.008 1.00 83.81 224 ALA A O 1
ATOM 1826 N N . ALA A 1 225 ? -13.044 11.213 48.648 1.00 85.62 225 ALA A N 1
ATOM 1827 C CA . ALA A 1 225 ? -12.875 9.758 48.663 1.00 85.62 225 ALA A CA 1
ATOM 1828 C C . ALA A 1 225 ? -13.343 9.111 47.343 1.00 85.62 225 ALA A C 1
ATOM 1830 O O . ALA A 1 225 ? -12.657 8.246 46.790 1.00 85.62 225 ALA A O 1
ATOM 1831 N N . MET A 1 226 ? -14.458 9.585 46.779 1.00 87.31 226 MET A N 1
ATOM 1832 C CA . MET A 1 226 ? -14.941 9.149 45.466 1.00 87.31 226 MET A CA 1
ATOM 1833 C C . MET A 1 226 ? -13.999 9.582 44.329 1.00 87.31 226 MET A C 1
ATOM 1835 O O . MET A 1 226 ? -13.738 8.782 43.433 1.00 87.31 226 MET A O 1
ATOM 1839 N N . MET A 1 227 ? -13.377 10.766 44.390 1.00 91.88 227 MET A N 1
ATOM 1840 C CA . MET A 1 227 ? -12.338 11.173 43.424 1.00 91.88 227 MET A CA 1
ATOM 1841 C C . MET A 1 227 ? -11.067 10.306 43.486 1.00 91.88 227 MET A C 1
ATOM 1843 O O . MET A 1 227 ? -10.432 10.059 42.453 1.00 91.88 227 MET A O 1
ATOM 1847 N N . GLN A 1 228 ? -10.694 9.787 44.661 1.00 83.12 228 GLN A N 1
ATOM 1848 C CA . GLN A 1 228 ? -9.608 8.803 44.776 1.00 83.12 228 GLN A CA 1
ATOM 1849 C C . GLN A 1 228 ? -9.996 7.463 44.130 1.00 83.12 228 GLN A C 1
ATOM 1851 O O . GLN A 1 228 ? -9.207 6.892 43.371 1.00 83.12 228 GLN A O 1
ATOM 1856 N N . LEU A 1 229 ? -11.228 6.991 44.358 1.00 86.56 229 LEU A N 1
ATOM 1857 C CA . LEU A 1 229 ? -11.756 5.786 43.711 1.00 86.56 229 LEU A CA 1
ATOM 1858 C C . LEU A 1 229 ? -11.854 5.946 42.184 1.00 86.56 229 LEU A C 1
ATOM 1860 O O . LEU A 1 229 ? -11.483 5.025 41.456 1.00 86.56 229 LEU A O 1
ATOM 1864 N N . TYR A 1 230 ? -12.284 7.116 41.701 1.00 91.44 230 TYR A N 1
ATOM 1865 C CA . TYR A 1 230 ? -12.272 7.476 40.282 1.00 91.44 230 TYR A CA 1
ATOM 1866 C C . TYR A 1 230 ? -10.862 7.372 39.702 1.00 91.44 230 TYR A C 1
ATOM 1868 O O . TYR A 1 230 ? -10.653 6.686 38.705 1.00 91.44 230 TYR A O 1
ATOM 1876 N N . THR A 1 231 ? -9.881 7.995 40.362 1.00 85.50 231 THR A N 1
ATOM 1877 C CA . THR A 1 231 ? -8.481 7.994 39.916 1.00 85.50 231 THR A CA 1
ATOM 1878 C C . THR A 1 231 ? -7.943 6.571 39.769 1.00 85.50 231 THR A C 1
ATOM 1880 O O . THR A 1 231 ? -7.285 6.275 38.770 1.00 85.50 231 THR A O 1
ATOM 1883 N N . LYS A 1 232 ? -8.272 5.679 40.716 1.00 82.56 232 LYS A N 1
ATOM 1884 C CA . LYS A 1 232 ? -7.930 4.254 40.637 1.00 82.56 232 LYS A CA 1
ATOM 1885 C C . LYS A 1 232 ? -8.627 3.564 39.459 1.00 82.56 232 LYS A C 1
ATOM 1887 O O . LYS A 1 232 ? -7.943 3.037 38.592 1.00 82.56 232 LYS A O 1
ATOM 1892 N N . LYS A 1 233 ? -9.962 3.627 39.378 1.00 85.19 233 LYS A N 1
ATOM 1893 C CA . LYS A 1 233 ? -10.742 2.981 38.305 1.00 85.19 233 LYS A CA 1
ATOM 1894 C C . LYS A 1 233 ? -10.328 3.455 36.905 1.00 85.19 233 LYS A C 1
ATOM 1896 O O . LYS A 1 233 ? -10.214 2.649 35.990 1.00 85.19 233 LYS A O 1
ATOM 1901 N N . ARG A 1 234 ? -10.057 4.754 36.741 1.00 90.12 234 ARG A N 1
ATOM 1902 C CA . ARG A 1 234 ? -9.530 5.341 35.500 1.00 90.12 234 ARG A CA 1
ATOM 1903 C C . ARG A 1 234 ? -8.145 4.780 35.164 1.00 90.12 234 ARG A C 1
ATOM 1905 O O . ARG A 1 234 ? -7.880 4.485 34.004 1.00 90.12 234 ARG A O 1
ATOM 1912 N N . ALA A 1 235 ? -7.263 4.627 36.155 1.00 79.06 235 ALA A N 1
ATOM 1913 C CA . ALA A 1 235 ? -5.945 4.029 35.952 1.00 79.06 235 ALA A CA 1
ATOM 1914 C C . ALA A 1 235 ? -6.034 2.544 35.560 1.00 79.06 235 ALA A C 1
ATOM 1916 O O . ALA A 1 235 ? -5.296 2.134 34.667 1.00 79.06 235 ALA A O 1
ATOM 1917 N N . ASP A 1 236 ? -6.954 1.781 36.158 1.00 82.44 236 ASP A N 1
ATOM 1918 C CA . ASP A 1 236 ? -7.214 0.376 35.815 1.00 82.44 236 ASP A CA 1
ATOM 1919 C C . ASP A 1 236 ? -7.711 0.248 34.353 1.00 82.44 236 ASP A C 1
ATOM 1921 O O . ASP A 1 236 ? -7.139 -0.516 33.573 1.00 82.44 236 ASP A O 1
ATOM 1925 N N . LEU A 1 237 ? -8.676 1.086 33.938 1.00 83.62 237 LEU A N 1
ATOM 1926 C CA . LEU A 1 237 ? -9.178 1.168 32.554 1.00 83.62 237 LEU A CA 1
ATOM 1927 C C . LEU A 1 237 ? -8.055 1.481 31.543 1.00 83.62 237 LEU A C 1
ATOM 1929 O O . LEU A 1 237 ? -7.864 0.754 30.569 1.00 83.62 237 LEU A O 1
ATOM 1933 N N . ILE A 1 238 ? -7.256 2.521 31.814 1.00 82.06 238 ILE A N 1
ATOM 1934 C CA . ILE A 1 238 ? -6.101 2.910 30.984 1.00 82.06 238 ILE A CA 1
ATOM 1935 C C . ILE A 1 238 ? -5.047 1.796 30.938 1.00 82.06 238 ILE A C 1
ATOM 1937 O O . ILE A 1 238 ? -4.408 1.578 29.905 1.00 82.06 238 ILE A O 1
ATOM 1941 N N . TYR A 1 239 ? -4.802 1.125 32.067 1.00 75.94 239 TYR A N 1
ATOM 1942 C CA . TYR A 1 239 ? -3.822 0.049 32.159 1.00 75.94 239 TYR A CA 1
ATOM 1943 C C . TYR A 1 239 ? -4.234 -1.133 31.286 1.00 75.94 239 TYR A C 1
ATOM 1945 O O . TYR A 1 239 ? -3.388 -1.622 30.541 1.00 75.94 239 TYR A O 1
ATOM 1953 N N . ARG A 1 240 ? -5.515 -1.526 31.293 1.00 73.50 240 ARG A N 1
ATOM 1954 C CA . ARG A 1 240 ? -6.038 -2.582 30.416 1.00 73.50 240 ARG A CA 1
ATOM 1955 C C . ARG A 1 240 ? -5.827 -2.251 28.943 1.00 73.50 240 ARG A C 1
ATOM 1957 O O . ARG A 1 240 ? -5.130 -3.003 28.269 1.00 73.50 240 ARG A O 1
ATOM 1964 N N . HIS A 1 241 ? -6.275 -1.083 28.476 1.00 76.19 241 HIS A N 1
ATOM 1965 C CA . HIS A 1 241 ? -6.054 -0.669 27.083 1.00 76.19 241 HIS A CA 1
ATOM 1966 C C . HIS A 1 241 ? -4.562 -0.632 26.707 1.00 76.19 241 HIS A C 1
ATOM 1968 O O . HIS A 1 241 ? -4.193 -0.938 25.575 1.00 76.19 241 HIS A O 1
ATOM 1974 N N . LYS A 1 242 ? -3.672 -0.305 27.656 1.00 71.12 242 LYS A N 1
ATOM 1975 C CA . LYS A 1 242 ? -2.214 -0.351 27.450 1.00 71.12 242 LYS A CA 1
ATOM 1976 C C . LYS A 1 242 ? -1.619 -1.759 27.507 1.00 71.12 242 LYS A C 1
ATOM 1978 O O . LYS A 1 242 ? -0.608 -1.969 26.845 1.00 71.12 242 LYS A O 1
ATOM 1983 N N . MET A 1 243 ? -2.180 -2.699 28.269 1.00 58.50 243 MET A N 1
ATOM 1984 C CA . MET A 1 243 ? -1.756 -4.108 28.265 1.00 58.50 243 MET A CA 1
ATOM 1985 C C . MET A 1 243 ? -2.258 -4.838 27.019 1.00 58.50 243 MET A C 1
ATOM 1987 O O . MET A 1 243 ? -1.519 -5.618 26.441 1.00 58.50 243 MET A O 1
ATOM 1991 N N . GLU A 1 244 ? -3.462 -4.537 26.545 1.00 55.16 244 GLU A N 1
ATOM 1992 C CA . GLU A 1 244 ? -4.029 -5.132 25.328 1.00 55.16 244 GLU A CA 1
ATOM 1993 C C . GLU A 1 244 ? -3.399 -4.550 24.054 1.00 55.16 244 GLU A C 1
ATOM 1995 O O . GLU A 1 244 ? -3.255 -5.246 23.052 1.00 55.16 244 GLU A O 1
ATOM 2000 N N . MET A 1 245 ? -2.927 -3.297 24.103 1.00 50.41 245 MET A N 1
ATOM 2001 C CA . MET A 1 245 ? -2.031 -2.739 23.083 1.00 50.41 245 MET A CA 1
ATOM 2002 C C . MET A 1 245 ? -0.556 -3.164 23.251 1.00 50.41 245 MET A C 1
ATOM 2004 O O . MET A 1 245 ? 0.282 -2.750 22.444 1.00 50.41 245 MET A O 1
ATOM 2008 N N . ARG A 1 246 ? -0.202 -4.010 24.235 1.00 39.19 246 ARG A N 1
ATOM 2009 C CA . ARG A 1 246 ? 1.084 -4.732 24.221 1.00 39.19 246 ARG A CA 1
ATOM 2010 C C . ARG A 1 246 ? 0.929 -6.045 23.450 1.00 39.19 246 ARG A C 1
ATOM 2012 O O . ARG A 1 246 ? -0.000 -6.801 23.713 1.00 39.19 246 ARG A O 1
ATOM 2019 N N . PRO A 1 247 ? 1.878 -6.389 22.564 1.00 38.66 247 PRO A N 1
ATOM 2020 C CA . PRO A 1 247 ? 1.911 -7.700 21.933 1.00 38.66 247 PRO A CA 1
ATOM 2021 C C . PRO A 1 247 ? 2.455 -8.747 22.921 1.00 38.66 247 PRO A C 1
ATOM 2023 O O . PRO A 1 247 ? 3.622 -9.132 22.840 1.00 38.66 247 PRO A O 1
ATOM 2026 N N . GLU A 1 248 ? 1.633 -9.202 23.870 1.00 29.05 248 GLU A N 1
ATOM 2027 C CA . GLU A 1 248 ? 1.979 -10.362 24.700 1.00 29.05 248 GLU A CA 1
ATOM 2028 C C . GLU A 1 248 ? 1.724 -11.673 23.947 1.00 29.05 248 GLU A C 1
ATOM 2030 O O . GLU A 1 248 ? 0.623 -11.965 23.482 1.00 29.05 248 GLU A O 1
ATOM 2035 N N . ALA A 1 249 ? 2.771 -12.487 23.826 1.00 35.47 249 ALA A N 1
ATOM 2036 C CA . ALA A 1 249 ? 2.708 -13.772 23.151 1.00 35.47 249 ALA A CA 1
ATOM 2037 C C . ALA A 1 249 ? 2.084 -14.841 24.063 1.00 35.47 249 ALA A C 1
ATOM 2039 O O . ALA A 1 249 ? 2.761 -15.377 24.943 1.00 35.47 249 ALA A O 1
ATOM 2040 N N . ARG A 1 250 ? 0.819 -15.211 23.819 1.00 26.67 250 ARG A N 1
ATOM 2041 C CA . ARG A 1 250 ? 0.234 -16.467 24.323 1.00 26.67 250 ARG A CA 1
ATOM 2042 C C . ARG A 1 250 ? -0.575 -17.199 23.243 1.00 26.67 250 ARG A C 1
ATOM 2044 O O . ARG A 1 250 ? -1.261 -16.548 22.459 1.00 26.67 250 ARG A O 1
ATOM 2051 N N . PRO A 1 251 ? -0.487 -18.540 23.175 1.00 40.09 251 PRO A N 1
ATOM 2052 C CA . PRO A 1 251 ? -1.161 -19.333 22.155 1.00 40.09 251 PRO A CA 1
ATOM 2053 C C . PRO A 1 251 ? -2.608 -19.640 22.557 1.00 40.09 251 PRO A C 1
ATOM 2055 O O . PRO A 1 251 ? -2.858 -20.059 23.686 1.00 40.09 251 PRO A O 1
ATOM 2058 N N . VAL A 1 252 ? -3.546 -19.522 21.615 1.00 25.78 252 VAL A N 1
ATOM 2059 C CA . VAL A 1 252 ? -4.939 -19.953 21.807 1.00 25.78 252 VAL A CA 1
ATOM 2060 C C . VAL A 1 252 ? -5.366 -20.861 20.657 1.00 25.78 252 VAL A C 1
ATOM 2062 O O . VAL A 1 252 ? -5.644 -20.417 19.547 1.00 25.78 252 VAL A O 1
ATOM 2065 N N . TYR A 1 253 ? -5.450 -22.157 20.954 1.00 27.89 253 TYR A N 1
ATOM 2066 C CA . TYR A 1 253 ? -6.423 -23.032 20.304 1.00 27.89 253 TYR A CA 1
ATOM 2067 C C . TYR A 1 253 ? -7.806 -22.717 20.893 1.00 27.89 253 TYR A C 1
ATOM 2069 O O . TYR A 1 253 ? -7.908 -22.620 22.110 1.00 27.89 253 TYR A O 1
ATOM 2077 N N . VAL A 1 254 ? -8.854 -22.632 20.066 1.00 26.83 254 VAL A N 1
ATOM 2078 C CA . VAL A 1 254 ? -10.086 -23.465 20.111 1.00 26.83 254 VAL A CA 1
ATOM 2079 C C . VAL A 1 254 ? -11.094 -22.945 19.066 1.00 26.83 254 VAL A C 1
ATOM 2081 O O . VAL A 1 254 ? -11.226 -21.751 18.820 1.00 26.83 254 VAL A O 1
ATOM 2084 N N . ASN A 1 255 ? -11.810 -23.882 18.441 1.00 33.44 255 ASN A N 1
ATOM 2085 C CA . ASN A 1 255 ? -12.897 -23.657 17.485 1.00 33.44 255 ASN A CA 1
ATOM 2086 C C . ASN A 1 255 ? -13.995 -22.686 17.961 1.00 33.44 255 ASN A C 1
ATOM 2088 O O . ASN A 1 255 ? -14.577 -22.892 19.023 1.00 33.44 255 ASN A O 1
ATOM 2092 N N . PHE A 1 256 ? -14.457 -21.816 17.058 1.00 24.72 256 PHE A N 1
ATOM 2093 C CA . PHE A 1 256 ? -15.849 -21.351 17.040 1.00 24.72 256 PHE A CA 1
ATOM 2094 C C . PHE A 1 256 ? -16.493 -21.640 15.679 1.00 24.72 256 PHE A C 1
ATOM 2096 O O . PHE A 1 256 ? -15.880 -21.460 14.628 1.00 24.72 256 PHE A O 1
ATOM 2103 N N . LYS A 1 257 ? -17.741 -22.129 15.697 1.00 25.44 257 LYS A N 1
ATOM 2104 C CA . LYS A 1 257 ? -18.504 -22.440 14.476 1.00 25.44 257 LYS A CA 1
ATOM 2105 C C . LYS A 1 257 ? -18.816 -21.153 13.698 1.00 25.44 257 LYS A C 1
ATOM 2107 O O . LYS A 1 257 ? -19.200 -20.167 14.329 1.00 25.44 257 LYS A O 1
ATOM 2112 N N . PRO A 1 258 ? -18.756 -21.163 12.355 1.00 24.48 258 PRO A N 1
ATOM 2113 C CA . PRO A 1 258 ? -19.070 -19.982 11.567 1.00 24.48 258 PRO A CA 1
ATOM 2114 C C . PRO A 1 258 ? -20.557 -19.628 11.694 1.00 24.48 258 PRO A C 1
ATOM 2116 O O . PRO A 1 258 ? -21.433 -20.454 11.428 1.00 24.48 258 PRO A O 1
ATOM 2119 N N . ARG A 1 259 ? -20.842 -18.373 12.048 1.00 24.34 259 ARG A N 1
ATOM 2120 C CA . ARG A 1 259 ? -22.079 -17.691 11.646 1.00 24.34 259 ARG A CA 1
ATOM 2121 C C . ARG A 1 259 ? -21.731 -16.663 10.562 1.00 24.34 259 ARG A C 1
ATOM 2123 O O . ARG A 1 259 ? -20.595 -16.192 10.536 1.00 24.34 259 ARG A O 1
ATOM 2130 N N . PRO A 1 260 ? -22.646 -16.366 9.626 1.00 34.78 260 PRO A N 1
ATOM 2131 C CA . PRO A 1 260 ? -22.278 -15.697 8.390 1.00 34.78 260 PRO A CA 1
ATOM 2132 C C . PRO A 1 260 ? -22.268 -14.180 8.576 1.00 34.78 260 PRO A C 1
ATOM 2134 O O . PRO A 1 260 ? -23.317 -13.580 8.807 1.00 34.78 260 PRO A O 1
ATOM 2137 N N . ASN A 1 261 ? -21.103 -13.556 8.395 1.00 27.12 261 ASN A N 1
ATOM 2138 C CA . ASN A 1 261 ? -21.023 -12.109 8.223 1.00 27.12 261 ASN A CA 1
ATOM 2139 C C . ASN A 1 261 ? -21.508 -11.735 6.818 1.00 27.12 261 ASN A C 1
ATOM 2141 O O . ASN A 1 261 ? -20.740 -11.676 5.859 1.00 27.12 261 ASN A O 1
ATOM 2145 N N . VAL A 1 262 ? -22.805 -11.459 6.721 1.00 32.25 262 VAL A N 1
ATOM 2146 C CA . VAL A 1 262 ? -23.346 -10.556 5.706 1.00 32.25 262 VAL A CA 1
ATOM 2147 C C . VAL A 1 262 ? -22.874 -9.144 6.057 1.00 32.25 262 VAL A C 1
ATOM 2149 O O . VAL A 1 262 ? -23.135 -8.712 7.171 1.00 32.25 262 VAL A O 1
ATOM 2152 N N . PHE A 1 263 ? -22.186 -8.456 5.141 1.00 24.94 263 PHE A N 1
ATOM 2153 C CA . PHE A 1 263 ? -22.432 -7.051 4.757 1.00 24.94 263 PHE A CA 1
ATOM 2154 C C . PHE A 1 263 ? -21.392 -6.579 3.726 1.00 24.94 263 PHE A C 1
ATOM 2156 O O . PHE A 1 263 ? -20.192 -6.606 3.982 1.00 24.94 263 PHE A O 1
ATOM 2163 N N . GLY A 1 264 ? -21.869 -6.128 2.559 1.00 25.88 264 GLY A N 1
ATOM 2164 C CA . GLY A 1 264 ? -21.040 -5.570 1.483 1.00 25.88 264 GLY A CA 1
ATOM 2165 C C . GLY A 1 264 ? -21.734 -5.616 0.118 1.00 25.88 264 GLY A C 1
ATOM 2166 O O . GLY A 1 264 ? -21.474 -6.532 -0.656 1.00 25.88 264 GLY A O 1
ATOM 2167 N N . ILE A 1 265 ? -22.634 -4.661 -0.170 1.00 24.16 265 ILE A N 1
ATOM 2168 C CA . ILE A 1 265 ? -23.359 -4.545 -1.456 1.00 24.16 265 ILE A CA 1
ATOM 2169 C C . ILE A 1 265 ? -23.517 -3.050 -1.863 1.00 24.16 265 ILE A C 1
ATOM 2171 O O . ILE A 1 265 ? -23.799 -2.213 -1.009 1.00 24.16 265 ILE A O 1
ATOM 2175 N N . PHE A 1 266 ? -23.306 -2.751 -3.158 1.00 31.05 266 PHE A N 1
ATOM 2176 C CA . PHE A 1 266 ? -23.370 -1.450 -3.893 1.00 31.05 266 PHE A CA 1
ATOM 2177 C C . PHE A 1 266 ? -24.764 -1.252 -4.587 1.00 31.05 266 PHE A C 1
ATOM 2179 O O . PHE A 1 266 ? -25.629 -2.070 -4.268 1.00 31.05 266 PHE A O 1
ATOM 2186 N N . PRO A 1 267 ? -25.075 -0.304 -5.532 1.00 35.44 267 PRO A N 1
ATOM 2187 C CA . PRO A 1 267 ? -24.315 0.747 -6.270 1.00 35.44 267 PRO A CA 1
ATOM 2188 C C . PRO A 1 267 ? -25.092 2.115 -6.296 1.00 35.44 267 PRO A C 1
ATOM 2190 O O . PRO A 1 267 ? -25.604 2.464 -5.236 1.00 35.44 267 PRO A O 1
ATOM 2193 N N . PRO A 1 268 ? -25.326 2.864 -7.415 1.00 35.19 268 PRO A N 1
ATOM 2194 C CA . PRO A 1 268 ? -24.471 3.332 -8.539 1.00 35.19 268 PRO A CA 1
ATOM 2195 C C . PRO A 1 268 ? -24.389 4.892 -8.690 1.00 35.19 268 PRO A C 1
ATOM 2197 O O . PRO A 1 268 ? -25.299 5.585 -8.243 1.00 35.19 268 PRO A O 1
ATOM 2200 N N . GLY A 1 269 ? -23.389 5.464 -9.407 1.00 24.23 269 GLY A N 1
ATOM 2201 C CA . GLY A 1 269 ? -23.434 6.903 -9.806 1.00 24.23 269 GLY A CA 1
ATOM 2202 C C . GLY A 1 269 ? -22.155 7.669 -10.254 1.00 24.23 269 GLY A C 1
ATOM 2203 O O . GLY A 1 269 ? -21.877 8.717 -9.684 1.00 24.23 269 GLY A O 1
ATOM 2204 N N . SER A 1 270 ? -21.411 7.174 -11.256 1.00 26.53 270 SER A N 1
ATOM 2205 C CA . SER A 1 270 ? -20.426 7.872 -12.141 1.00 26.53 270 SER A CA 1
ATOM 2206 C C . SER A 1 270 ? -19.338 8.838 -11.590 1.00 26.53 270 SER A C 1
ATOM 2208 O O . SER A 1 270 ? -19.501 10.055 -11.622 1.00 26.53 270 SER A O 1
ATOM 2210 N N . ASP A 1 271 ? -18.161 8.263 -11.305 1.00 32.69 271 ASP A N 1
ATOM 2211 C CA . ASP A 1 271 ? -16.836 8.669 -11.844 1.00 32.69 271 ASP A CA 1
ATOM 2212 C C . ASP A 1 271 ? -16.063 9.889 -11.301 1.00 32.69 271 ASP A C 1
ATOM 2214 O O . ASP A 1 271 ? -16.043 10.942 -11.924 1.00 32.69 271 ASP A O 1
ATOM 2218 N N . TYR A 1 272 ? -15.277 9.671 -10.235 1.00 24.84 272 TYR A N 1
ATOM 2219 C CA . TYR A 1 272 ? -13.864 10.102 -10.147 1.00 24.84 272 TYR A CA 1
ATOM 2220 C C . TYR A 1 272 ? -13.080 9.024 -9.373 1.00 24.84 272 TYR A C 1
ATOM 2222 O O . TYR A 1 272 ? -13.280 8.843 -8.172 1.00 24.84 272 TYR A O 1
ATOM 2230 N N . GLU A 1 273 ? -12.213 8.265 -10.052 1.00 28.89 273 GLU A N 1
ATOM 2231 C CA . GLU A 1 273 ? -11.452 7.167 -9.434 1.00 28.89 273 GLU A CA 1
ATOM 2232 C C . GLU A 1 273 ? -10.083 7.619 -8.899 1.00 28.89 273 GLU A C 1
ATOM 2234 O O . GLU A 1 273 ? -9.126 7.809 -9.652 1.00 28.89 273 GLU A O 1
ATOM 2239 N N . VAL A 1 274 ? -9.930 7.639 -7.571 1.00 26.14 274 VAL A N 1
ATOM 2240 C CA . VAL A 1 274 ? -8.618 7.388 -6.957 1.00 26.14 274 VAL A CA 1
ATOM 2241 C C . VAL A 1 274 ? -8.357 5.887 -7.077 1.00 26.14 274 VAL A C 1
ATOM 2243 O O . VAL A 1 274 ? -8.911 5.095 -6.315 1.00 26.14 274 VAL A O 1
ATOM 2246 N N . CYS A 1 275 ? -7.548 5.484 -8.061 1.00 24.34 275 CYS A N 1
ATOM 2247 C CA . CYS A 1 275 ? -7.370 4.078 -8.433 1.00 24.34 275 CYS A CA 1
ATOM 2248 C C . CYS A 1 275 ? -6.749 3.212 -7.312 1.00 24.34 275 CYS A C 1
ATOM 2250 O O . CYS A 1 275 ? -5.540 2.978 -7.259 1.00 24.34 275 CYS A O 1
ATOM 2252 N N . ARG A 1 276 ? -7.617 2.650 -6.463 1.00 28.67 276 ARG A N 1
ATOM 2253 C CA . ARG A 1 276 ? -7.394 1.410 -5.693 1.00 28.67 276 ARG A CA 1
ATOM 2254 C C . ARG A 1 276 ? -8.132 0.207 -6.304 1.00 28.67 276 ARG A C 1
ATOM 2256 O O . ARG A 1 276 ? -8.181 -0.861 -5.702 1.00 28.67 276 ARG A O 1
ATOM 2263 N N . THR A 1 277 ? -8.688 0.376 -7.500 1.00 29.83 277 THR A N 1
ATOM 2264 C CA . THR A 1 277 ? -9.463 -0.610 -8.257 1.00 29.83 277 THR A CA 1
ATOM 2265 C C . THR A 1 277 ? -8.697 -1.070 -9.489 1.00 29.83 277 THR A C 1
ATOM 2267 O O . THR A 1 277 ? -9.132 -0.915 -10.626 1.00 29.83 277 THR A O 1
ATOM 2270 N N . ALA A 1 278 ? -7.592 -1.781 -9.261 1.00 31.02 278 ALA A N 1
ATOM 2271 C CA . ALA A 1 278 ? -7.298 -2.845 -10.206 1.00 31.02 278 ALA A CA 1
ATOM 2272 C C . ALA A 1 278 ? -8.489 -3.830 -10.207 1.00 31.02 278 ALA A C 1
ATOM 2274 O O . ALA A 1 278 ? -9.076 -4.082 -9.147 1.00 31.02 278 ALA A O 1
ATOM 2275 N N . PRO A 1 279 ? -8.884 -4.350 -11.379 1.00 32.09 279 PRO A N 1
ATOM 2276 C CA . PRO A 1 279 ? -10.156 -5.033 -11.585 1.00 32.09 279 PRO A CA 1
ATOM 2277 C C . PRO A 1 279 ? -10.439 -6.123 -10.543 1.00 32.09 279 PRO A C 1
ATOM 2279 O O . PRO A 1 279 ? -9.762 -7.151 -10.486 1.00 32.09 279 PRO A O 1
ATOM 2282 N N . GLN A 1 280 ? -11.491 -5.898 -9.746 1.00 34.38 280 GLN A N 1
ATOM 2283 C CA . GLN A 1 280 ? -12.062 -6.856 -8.795 1.00 34.38 280 GLN A CA 1
ATOM 2284 C C . GLN A 1 280 ? -12.778 -7.976 -9.553 1.00 34.38 280 GLN A C 1
ATOM 2286 O O . GLN A 1 280 ? -14.003 -8.029 -9.636 1.00 34.38 280 GLN A O 1
ATOM 2291 N N . VAL A 1 281 ? -11.988 -8.856 -10.160 1.00 36.44 281 VAL A N 1
ATOM 2292 C CA . VAL A 1 281 ? -12.477 -9.867 -11.090 1.00 36.44 281 VAL A CA 1
ATOM 2293 C C . VAL A 1 281 ? -11.872 -11.218 -10.714 1.00 36.44 281 VAL A C 1
ATOM 2295 O O . VAL A 1 281 ? -10.900 -11.677 -11.312 1.00 36.44 281 VAL A O 1
ATOM 2298 N N . LYS A 1 282 ? -12.506 -11.880 -9.734 1.00 42.94 282 LYS A N 1
ATOM 2299 C CA . LYS A 1 282 ? -12.377 -13.330 -9.511 1.00 42.94 282 LYS A CA 1
ATOM 2300 C C . LYS A 1 282 ? -13.043 -14.071 -10.675 1.00 42.94 282 LYS A C 1
ATOM 2302 O O . LYS A 1 282 ? -14.163 -14.557 -10.554 1.00 42.94 282 LYS A O 1
ATOM 2307 N N . THR A 1 283 ? -12.367 -14.105 -11.815 1.00 46.75 283 THR A N 1
ATOM 2308 C CA . THR A 1 283 ? -12.734 -14.943 -12.963 1.00 46.75 283 THR A CA 1
ATOM 2309 C C . THR A 1 283 ? -11.513 -15.710 -13.437 1.00 46.75 283 THR A C 1
ATOM 2311 O O . THR A 1 283 ? -10.374 -15.382 -13.087 1.00 46.75 283 THR A O 1
ATOM 2314 N N . ASP A 1 284 ? -11.760 -16.675 -14.312 1.00 58.50 284 ASP A N 1
ATOM 2315 C CA . ASP A 1 284 ? -10.728 -17.422 -15.026 1.00 58.50 284 ASP A CA 1
ATOM 2316 C C . ASP A 1 284 ? -9.991 -16.581 -16.089 1.00 58.50 284 ASP A C 1
ATOM 2318 O O . ASP A 1 284 ? -9.142 -17.107 -16.804 1.00 58.50 284 ASP A O 1
ATOM 2322 N N . ALA A 1 285 ? -10.269 -15.273 -16.196 1.00 67.31 285 ALA A N 1
ATOM 2323 C CA . ALA A 1 285 ? -9.512 -14.373 -17.057 1.00 67.31 285 ALA A CA 1
ATOM 2324 C C . ALA A 1 285 ? -8.035 -14.293 -16.632 1.00 67.31 285 ALA A C 1
ATOM 2326 O O . ALA A 1 285 ? -7.704 -14.095 -15.458 1.00 67.31 285 ALA A O 1
ATOM 2327 N N . THR A 1 286 ? -7.150 -14.406 -17.621 1.00 75.94 286 THR A N 1
ATOM 2328 C CA . THR A 1 286 ? -5.700 -14.341 -17.437 1.00 75.94 286 THR A CA 1
ATOM 2329 C C . THR A 1 286 ? -5.242 -12.897 -17.246 1.00 75.94 286 THR A C 1
ATOM 2331 O O . THR A 1 286 ? -5.250 -12.102 -18.186 1.00 75.94 286 THR A O 1
ATOM 2334 N N . TRP A 1 287 ? -4.784 -12.568 -16.041 1.00 83.12 287 TRP A N 1
ATOM 2335 C CA . TRP A 1 287 ? -4.085 -11.315 -15.756 1.00 83.12 287 TRP A CA 1
ATOM 2336 C C . TRP A 1 287 ? -2.602 -11.451 -16.078 1.00 83.12 287 TRP A C 1
ATOM 2338 O O . TRP A 1 287 ? -1.982 -12.425 -15.658 1.00 83.12 287 TRP A O 1
ATOM 2348 N N . THR A 1 288 ? -2.030 -10.482 -16.795 1.00 84.62 288 THR A N 1
ATOM 2349 C CA . THR A 1 288 ? -0.599 -10.446 -17.131 1.00 84.62 288 THR A CA 1
ATOM 2350 C C . THR A 1 288 ? 0.124 -9.323 -16.397 1.00 84.62 288 THR A C 1
ATOM 2352 O O . THR A 1 288 ? -0.360 -8.193 -16.319 1.00 84.62 288 THR A O 1
ATOM 2355 N N . TYR A 1 289 ? 1.312 -9.627 -15.887 1.00 95.19 289 TYR A N 1
ATOM 2356 C CA . TYR A 1 289 ? 2.177 -8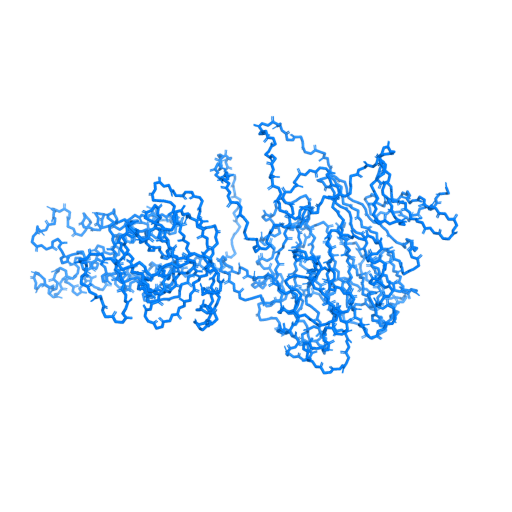.700 -15.165 1.00 95.19 289 TYR A CA 1
ATOM 2357 C C . TYR A 1 289 ? 3.607 -8.861 -15.685 1.00 95.19 289 TYR A C 1
ATOM 2359 O O . TYR A 1 289 ? 3.997 -9.962 -16.073 1.00 95.19 289 TYR A O 1
ATOM 2367 N N . ALA A 1 290 ? 4.395 -7.792 -15.669 1.00 97.00 290 ALA A N 1
ATOM 2368 C CA . ALA A 1 290 ? 5.847 -7.888 -15.814 1.00 97.00 290 ALA A CA 1
ATOM 2369 C C . ALA A 1 290 ? 6.529 -7.636 -14.465 1.00 97.00 290 ALA A C 1
ATOM 2371 O O . ALA A 1 290 ? 6.033 -6.821 -13.692 1.00 97.00 290 ALA A O 1
ATOM 2372 N N . PHE A 1 291 ? 7.665 -8.280 -14.198 1.00 98.75 291 PHE A N 1
ATOM 2373 C CA . PHE A 1 291 ? 8.557 -7.927 -13.089 1.00 98.75 291 PHE A CA 1
ATOM 2374 C C . PHE A 1 291 ? 9.920 -7.481 -13.615 1.00 98.75 291 PHE A C 1
ATOM 2376 O O . PHE A 1 291 ? 10.493 -8.146 -14.481 1.00 98.75 291 PHE A O 1
ATOM 2383 N N . VAL A 1 292 ? 10.432 -6.380 -13.071 1.00 98.56 292 VAL A N 1
ATOM 2384 C CA . VAL A 1 292 ? 11.733 -5.797 -13.414 1.00 98.56 292 VAL A CA 1
ATOM 2385 C C . VAL A 1 292 ? 12.339 -5.111 -12.188 1.00 98.56 292 VAL A C 1
ATOM 2387 O O . VAL A 1 292 ? 11.617 -4.531 -11.383 1.00 98.56 292 VAL A O 1
ATOM 2390 N N . ALA A 1 293 ? 13.655 -5.168 -12.037 1.00 98.06 293 ALA A N 1
ATOM 2391 C CA . ALA A 1 293 ? 14.400 -4.522 -10.958 1.00 98.06 293 ALA A CA 1
ATOM 2392 C C . ALA A 1 293 ? 15.748 -4.020 -11.494 1.00 98.06 293 ALA A C 1
ATOM 2394 O O . ALA A 1 293 ? 16.154 -4.439 -12.581 1.00 98.06 293 ALA A O 1
ATOM 2395 N N . ASP A 1 294 ? 16.426 -3.144 -10.751 1.00 97.31 294 ASP A N 1
ATOM 2396 C CA . ASP A 1 294 ? 17.806 -2.730 -11.051 1.00 97.31 294 ASP A CA 1
ATOM 2397 C C . ASP A 1 294 ? 17.918 -2.034 -12.424 1.00 97.31 294 ASP A C 1
ATOM 2399 O O . ASP A 1 294 ? 18.592 -2.472 -13.362 1.00 97.31 294 ASP A O 1
ATOM 2403 N N . ILE A 1 295 ? 17.177 -0.933 -12.557 1.00 95.31 295 ILE A N 1
ATOM 2404 C CA . ILE A 1 295 ? 17.017 -0.151 -13.783 1.00 95.31 295 ILE A CA 1
ATOM 2405 C C . ILE A 1 295 ? 18.047 0.987 -13.799 1.00 95.31 295 ILE A C 1
ATOM 2407 O O . ILE A 1 295 ? 17.871 2.032 -13.167 1.00 95.31 295 ILE A O 1
ATOM 2411 N N . ASP A 1 296 ? 19.100 0.826 -14.601 1.00 91.69 296 ASP A N 1
ATOM 2412 C CA . ASP A 1 296 ? 19.972 1.935 -15.003 1.00 91.69 296 ASP A CA 1
ATOM 2413 C C . ASP A 1 296 ? 19.438 2.574 -16.297 1.00 91.69 296 ASP A C 1
ATOM 2415 O O . ASP A 1 296 ? 19.789 2.192 -17.413 1.00 91.69 296 ASP A O 1
ATOM 2419 N N . GLY A 1 297 ? 18.535 3.549 -16.152 1.00 85.94 297 GLY A N 1
ATOM 2420 C CA . GLY A 1 297 ? 17.836 4.190 -17.275 1.00 85.94 297 GLY A CA 1
ATOM 2421 C C . GLY A 1 297 ? 18.715 4.998 -18.246 1.00 85.94 297 GLY A C 1
ATOM 2422 O O . GLY A 1 297 ? 18.191 5.526 -19.233 1.00 85.94 297 GLY A O 1
ATOM 2423 N N . GLU A 1 298 ? 20.025 5.101 -17.994 1.00 86.69 298 GLU A N 1
ATOM 2424 C CA . GLU A 1 298 ? 21.022 5.669 -18.917 1.00 86.69 298 GLU A CA 1
ATOM 2425 C C . GLU A 1 298 ? 21.585 4.627 -19.905 1.00 86.69 298 GLU A C 1
ATOM 2427 O O . GLU A 1 298 ? 22.286 4.994 -20.848 1.00 86.69 298 GLU A O 1
ATOM 2432 N N . LYS A 1 299 ? 21.267 3.338 -19.722 1.00 87.94 299 LYS A N 1
ATOM 2433 C CA . LYS A 1 299 ? 21.745 2.212 -20.540 1.00 87.94 299 LYS A CA 1
ATOM 2434 C C . LYS A 1 299 ? 20.793 1.859 -21.686 1.00 87.94 299 LYS A C 1
ATOM 2436 O O . LYS A 1 299 ? 19.570 1.999 -21.577 1.00 87.94 299 LYS A O 1
ATOM 2441 N N . GLU A 1 300 ? 21.349 1.362 -22.791 1.00 89.94 300 GLU A N 1
ATOM 2442 C CA . GLU A 1 300 ? 20.560 0.867 -23.933 1.00 89.94 300 GLU A CA 1
ATOM 2443 C C . GLU A 1 300 ? 19.872 -0.462 -23.585 1.00 89.94 300 GLU A C 1
ATOM 2445 O O . GLU A 1 300 ? 18.767 -0.758 -24.042 1.00 89.94 300 GLU A O 1
ATOM 2450 N N . GLU A 1 301 ? 20.485 -1.227 -22.690 1.00 92.19 301 GLU A N 1
ATOM 2451 C CA . GLU A 1 301 ? 19.999 -2.476 -22.128 1.00 92.19 301 GLU A CA 1
ATOM 2452 C C . GLU A 1 301 ? 18.707 -2.263 -21.324 1.00 92.19 301 GLU A C 1
ATOM 2454 O O . GLU A 1 301 ? 17.726 -2.975 -21.540 1.00 92.19 301 GLU A O 1
ATOM 2459 N N . ALA A 1 302 ? 18.634 -1.207 -20.502 1.00 93.75 302 ALA A N 1
ATOM 2460 C CA . ALA A 1 302 ? 17.408 -0.822 -19.796 1.00 93.75 302 ALA A CA 1
ATOM 2461 C C . ALA A 1 302 ? 16.273 -0.432 -20.759 1.00 93.75 302 ALA A C 1
ATOM 2463 O O . ALA A 1 302 ? 15.109 -0.778 -20.545 1.00 93.75 302 ALA A O 1
ATOM 2464 N N . ALA A 1 303 ? 16.606 0.253 -21.859 1.00 88.38 303 ALA A N 1
ATOM 2465 C CA . ALA A 1 303 ? 15.643 0.550 -22.916 1.00 88.38 303 ALA A CA 1
ATOM 2466 C C . ALA A 1 303 ? 15.190 -0.720 -23.658 1.00 88.38 303 ALA A C 1
ATOM 2468 O O . ALA A 1 303 ? 14.026 -0.827 -24.039 1.00 88.38 303 ALA A O 1
ATOM 2469 N N . SER A 1 304 ? 16.078 -1.701 -23.815 1.00 90.19 304 SER A N 1
ATOM 2470 C CA . SER A 1 304 ? 15.782 -2.995 -24.437 1.00 90.19 304 SER A CA 1
ATOM 2471 C C . SER A 1 304 ? 14.849 -3.843 -23.565 1.00 90.19 304 SER A C 1
ATOM 2473 O O . SER A 1 304 ? 13.869 -4.383 -24.076 1.00 90.19 304 SER A O 1
ATOM 2475 N N . VAL A 1 305 ? 15.059 -3.873 -22.242 1.00 96.56 305 VAL A N 1
ATOM 2476 C CA . VAL A 1 305 ? 14.128 -4.501 -21.284 1.00 96.56 305 VAL A CA 1
ATOM 2477 C C . VAL A 1 305 ? 12.778 -3.774 -21.254 1.00 96.56 305 VAL A C 1
ATOM 2479 O O . VAL A 1 305 ? 11.732 -4.420 -21.313 1.00 96.56 305 VAL A O 1
ATOM 2482 N N . ALA A 1 306 ? 12.766 -2.438 -21.240 1.00 90.19 306 ALA A N 1
ATOM 2483 C CA . ALA A 1 306 ? 11.518 -1.675 -21.299 1.00 90.19 306 ALA A CA 1
ATOM 2484 C C . ALA A 1 306 ? 10.736 -1.937 -22.603 1.00 90.19 306 ALA A C 1
ATOM 2486 O O . ALA A 1 306 ? 9.513 -2.072 -22.569 1.00 90.19 306 ALA A O 1
ATOM 2487 N N . ASN A 1 307 ? 11.428 -2.079 -23.740 1.00 83.25 307 ASN A N 1
ATOM 2488 C CA . ASN A 1 307 ? 10.827 -2.451 -25.025 1.00 83.25 307 ASN A CA 1
ATOM 2489 C C . ASN A 1 307 ? 10.290 -3.892 -25.032 1.00 83.25 307 ASN A C 1
ATOM 2491 O O . ASN A 1 307 ? 9.207 -4.121 -25.569 1.00 83.25 307 ASN A O 1
ATOM 2495 N N . LEU A 1 308 ? 10.996 -4.846 -24.414 1.00 86.94 308 LEU A N 1
ATOM 2496 C CA . LEU A 1 308 ? 10.527 -6.223 -24.219 1.00 86.94 308 LEU A CA 1
ATOM 2497 C C . LEU A 1 308 ? 9.205 -6.238 -23.426 1.00 86.94 308 LEU A C 1
ATOM 2499 O O . LEU A 1 308 ? 8.207 -6.791 -23.890 1.00 86.94 308 LEU A O 1
ATOM 2503 N N . ILE A 1 309 ? 9.170 -5.545 -22.283 1.00 90.81 309 ILE A N 1
ATOM 2504 C CA . ILE A 1 309 ? 7.982 -5.417 -21.423 1.00 90.81 309 ILE A CA 1
ATOM 2505 C C . ILE A 1 309 ? 6.836 -4.702 -22.154 1.00 90.81 309 ILE A C 1
ATOM 2507 O O . ILE A 1 309 ? 5.692 -5.160 -22.121 1.00 90.81 309 ILE A O 1
ATOM 2511 N N . ALA A 1 310 ? 7.117 -3.599 -22.852 1.00 79.69 310 ALA A N 1
ATOM 2512 C CA . ALA A 1 310 ? 6.121 -2.889 -23.652 1.00 79.69 310 ALA A CA 1
ATOM 2513 C C . ALA A 1 310 ? 5.574 -3.756 -24.800 1.00 79.69 310 ALA A C 1
ATOM 2515 O O . ALA A 1 310 ? 4.383 -3.688 -25.100 1.00 79.69 310 ALA A O 1
ATOM 2516 N N . GLY A 1 311 ? 6.418 -4.607 -25.395 1.00 74.69 311 GLY A N 1
ATOM 2517 C CA . GLY A 1 311 ? 6.052 -5.571 -26.432 1.00 74.69 311 GLY A CA 1
ATOM 2518 C C . GLY A 1 311 ? 5.108 -6.675 -25.949 1.00 74.69 311 GLY A C 1
ATOM 2519 O O . GLY A 1 311 ? 4.308 -7.164 -26.745 1.00 74.69 311 GLY A O 1
ATOM 2520 N N . TRP A 1 312 ? 5.144 -7.025 -24.658 1.00 81.00 312 TRP A N 1
ATOM 2521 C CA . TRP A 1 312 ? 4.135 -7.885 -24.029 1.00 81.00 312 TRP A CA 1
ATOM 2522 C C . TRP A 1 312 ? 2.818 -7.133 -23.765 1.00 81.00 312 TRP A C 1
ATOM 2524 O O . TRP A 1 312 ? 1.739 -7.715 -23.831 1.00 81.00 312 TRP A O 1
ATOM 2534 N N . GLY A 1 313 ? 2.883 -5.836 -23.454 1.00 76.25 313 GLY A N 1
ATOM 2535 C CA . GLY A 1 313 ? 1.710 -5.037 -23.084 1.00 76.25 313 GLY A CA 1
ATOM 2536 C C . GLY A 1 313 ? 0.977 -5.557 -21.833 1.00 76.25 313 GLY A C 1
ATOM 2537 O O . GLY A 1 313 ? -0.241 -5.743 -21.891 1.00 76.25 313 GLY A O 1
ATOM 2538 N N . PRO A 1 314 ? 1.676 -5.816 -20.707 1.00 84.88 314 PRO A N 1
ATOM 2539 C CA . PRO A 1 314 ? 1.075 -6.396 -19.507 1.00 84.88 314 PRO A CA 1
ATOM 2540 C C . PRO A 1 314 ? 0.032 -5.458 -18.887 1.00 84.88 314 PRO A C 1
ATOM 2542 O O . PRO A 1 314 ? 0.100 -4.235 -19.046 1.00 84.88 314 PRO A O 1
ATOM 2545 N N . ALA A 1 315 ? -0.908 -6.005 -18.113 1.00 82.31 315 ALA A N 1
ATOM 2546 C CA . ALA A 1 315 ? -1.861 -5.190 -17.359 1.00 82.31 315 ALA A CA 1
ATOM 2547 C C . ALA A 1 315 ? -1.131 -4.263 -16.367 1.00 82.31 315 ALA A C 1
ATOM 2549 O O . ALA A 1 315 ? -1.440 -3.071 -16.302 1.00 82.31 315 ALA A O 1
ATOM 2550 N N . PHE A 1 316 ? -0.115 -4.792 -15.675 1.00 91.50 316 PHE A N 1
ATOM 2551 C CA . PHE A 1 316 ? 0.678 -4.093 -14.659 1.00 91.50 316 PHE A CA 1
ATOM 2552 C C . PHE A 1 316 ? 2.178 -4.413 -14.776 1.00 91.50 316 PHE A C 1
ATOM 2554 O O . PHE A 1 316 ? 2.562 -5.467 -15.282 1.00 91.50 316 PHE A O 1
ATOM 2561 N N . VAL A 1 317 ? 3.028 -3.525 -14.267 1.00 97.19 317 VAL A N 1
ATOM 2562 C CA . VAL A 1 317 ? 4.473 -3.730 -14.112 1.00 97.19 317 VAL A CA 1
ATOM 2563 C C . VAL A 1 317 ? 4.825 -3.620 -12.629 1.00 97.19 317 VAL A C 1
ATOM 2565 O O . VAL A 1 317 ? 4.361 -2.717 -11.932 1.00 97.19 317 VAL A O 1
ATOM 2568 N N . ILE A 1 318 ? 5.624 -4.565 -12.151 1.00 98.50 318 ILE A N 1
ATOM 2569 C CA . ILE A 1 318 ? 6.022 -4.724 -10.759 1.00 98.50 318 ILE A CA 1
ATOM 2570 C C . ILE A 1 318 ? 7.527 -4.464 -10.661 1.00 98.50 318 ILE A C 1
ATOM 2572 O O . ILE A 1 318 ? 8.330 -5.181 -11.254 1.00 98.50 318 ILE A O 1
ATOM 2576 N N . GLY A 1 319 ? 7.899 -3.418 -9.933 1.00 98.06 319 GLY A N 1
ATOM 2577 C CA . GLY A 1 319 ? 9.278 -3.049 -9.656 1.00 98.06 319 GLY A CA 1
ATOM 2578 C C . GLY A 1 319 ? 9.837 -3.805 -8.450 1.00 98.06 319 GLY A C 1
ATOM 2579 O O . GLY A 1 319 ? 9.232 -3.815 -7.376 1.00 98.06 319 GLY A O 1
ATOM 2580 N N . GLY A 1 320 ? 11.013 -4.406 -8.598 1.00 97.81 320 GLY A N 1
ATOM 2581 C CA . GLY A 1 320 ? 11.770 -5.003 -7.495 1.00 97.81 320 GLY A CA 1
ATOM 2582 C C . GLY A 1 320 ? 12.654 -4.017 -6.732 1.00 97.81 320 GLY A C 1
ATOM 2583 O O . GLY A 1 320 ? 13.545 -4.462 -6.024 1.00 97.81 320 GLY A O 1
ATOM 2584 N N . GLY A 1 321 ? 12.450 -2.705 -6.875 1.00 96.25 321 GLY A N 1
ATOM 2585 C CA . GLY A 1 321 ? 13.374 -1.687 -6.369 1.00 96.25 321 GLY A CA 1
ATOM 2586 C C . GLY A 1 321 ? 14.573 -1.440 -7.289 1.00 96.25 321 GLY A C 1
ATOM 2587 O O . GLY A 1 321 ? 14.749 -2.112 -8.308 1.00 96.25 321 GLY A O 1
ATOM 2588 N N . ASP A 1 322 ? 15.347 -0.421 -6.926 1.00 96.50 322 ASP A N 1
ATOM 2589 C CA . ASP A 1 322 ? 16.378 0.224 -7.740 1.00 96.50 322 ASP A CA 1
ATOM 2590 C C . ASP A 1 322 ? 15.852 0.611 -9.120 1.00 96.50 322 ASP A C 1
ATOM 2592 O O . ASP A 1 322 ? 16.427 0.306 -10.165 1.00 96.50 322 ASP A O 1
ATOM 2596 N N . ILE A 1 323 ? 14.734 1.338 -9.120 1.00 92.25 323 ILE A N 1
ATOM 2597 C CA . ILE A 1 323 ? 14.191 1.952 -10.333 1.00 92.25 323 ILE A CA 1
ATOM 2598 C C . ILE A 1 323 ? 15.050 3.130 -10.822 1.00 92.25 323 ILE A C 1
ATOM 2600 O O . ILE A 1 323 ? 14.842 3.618 -11.934 1.00 92.25 323 ILE A O 1
ATOM 2604 N N . TRP A 1 324 ? 15.988 3.601 -9.990 1.00 87.25 324 TRP A N 1
ATOM 2605 C CA . TRP A 1 324 ? 16.814 4.782 -10.231 1.00 87.25 324 TRP A CA 1
ATOM 2606 C C . TRP A 1 324 ? 18.314 4.540 -9.949 1.00 87.25 324 TRP A C 1
ATOM 2608 O O . TRP A 1 324 ? 18.942 5.234 -9.149 1.00 87.25 324 TRP A O 1
ATOM 2618 N N . ASN A 1 325 ? 18.936 3.585 -10.645 1.00 81.38 325 ASN A N 1
ATOM 2619 C CA . ASN A 1 325 ? 20.333 3.172 -10.397 1.00 81.38 325 ASN A CA 1
ATOM 2620 C C . ASN A 1 325 ? 21.418 4.114 -11.009 1.00 81.38 325 ASN A C 1
ATOM 2622 O O . ASN A 1 325 ? 22.608 3.809 -11.030 1.00 81.38 325 ASN A O 1
ATOM 2626 N N . ASN A 1 326 ? 21.056 5.302 -11.514 1.00 74.12 326 ASN A N 1
ATOM 2627 C CA . ASN A 1 326 ? 22.050 6.227 -12.083 1.00 74.12 326 ASN A CA 1
ATOM 2628 C C . ASN A 1 326 ? 22.839 6.989 -10.990 1.00 74.12 326 ASN A C 1
ATOM 2630 O O . ASN A 1 326 ? 22.373 7.156 -9.862 1.00 74.12 326 ASN A O 1
ATOM 2634 N N . LYS A 1 327 ? 24.024 7.519 -11.331 1.00 68.31 327 LYS A N 1
ATOM 2635 C CA . LYS A 1 327 ? 24.904 8.269 -10.398 1.00 68.31 327 LYS A CA 1
ATOM 2636 C C . LYS A 1 327 ? 24.800 9.800 -10.510 1.00 68.31 327 LYS A C 1
ATOM 2638 O O . LYS A 1 327 ? 25.657 10.509 -9.989 1.00 68.31 327 LYS A O 1
ATOM 2643 N N . GLY A 1 328 ? 23.786 10.305 -11.214 1.00 69.75 328 GLY A N 1
ATOM 2644 C CA . GLY A 1 328 ? 23.554 11.739 -11.413 1.00 69.75 328 GLY A CA 1
ATOM 2645 C C . GLY A 1 328 ? 22.796 12.425 -10.269 1.00 69.75 328 GLY A C 1
ATOM 2646 O O . GLY A 1 328 ? 22.431 11.803 -9.265 1.00 69.75 328 GLY A O 1
ATOM 2647 N N . ASP A 1 329 ? 22.528 13.720 -10.458 1.00 79.12 329 ASP A N 1
ATOM 2648 C CA . ASP A 1 329 ? 21.819 14.562 -9.492 1.00 79.12 329 ASP A CA 1
ATOM 2649 C C . ASP A 1 329 ? 20.467 13.964 -9.092 1.00 79.12 329 ASP A C 1
ATOM 2651 O O . ASP A 1 329 ? 19.644 13.593 -9.932 1.00 79.12 329 ASP A O 1
ATOM 2655 N N . SER A 1 330 ? 20.202 13.926 -7.786 1.00 87.69 330 SER A N 1
ATOM 2656 C CA . SER A 1 330 ? 18.978 13.337 -7.235 1.00 87.69 330 SER A CA 1
ATOM 2657 C C . SER A 1 330 ? 17.802 14.314 -7.330 1.00 87.69 330 SER A C 1
ATOM 2659 O O . SER A 1 330 ? 17.336 14.860 -6.334 1.00 87.69 330 SER A O 1
ATOM 2661 N N . THR A 1 331 ? 17.342 14.556 -8.561 1.00 88.75 331 THR A N 1
ATOM 2662 C CA . THR A 1 331 ? 16.221 15.448 -8.894 1.00 88.75 331 THR A CA 1
ATOM 2663 C C . THR A 1 331 ? 15.087 14.710 -9.606 1.00 88.75 331 THR A C 1
ATOM 2665 O O . THR A 1 331 ? 15.308 13.732 -10.319 1.00 88.75 331 THR A O 1
ATOM 2668 N N . LYS A 1 332 ? 13.861 15.237 -9.491 1.00 87.38 332 LYS A N 1
ATOM 2669 C CA . LYS A 1 332 ? 12.680 14.742 -10.223 1.00 87.38 332 LYS A CA 1
ATOM 2670 C C . LYS A 1 332 ? 12.892 14.709 -11.743 1.00 87.38 332 LYS A C 1
ATOM 2672 O O . LYS A 1 332 ? 12.434 13.782 -12.399 1.00 87.38 332 LYS A O 1
ATOM 2677 N N . THR A 1 333 ? 13.618 15.687 -12.291 1.00 88.06 333 THR A N 1
ATOM 2678 C CA . THR A 1 333 ? 13.985 15.734 -13.715 1.00 88.06 333 THR A CA 1
ATOM 2679 C C . THR A 1 333 ? 14.884 14.561 -14.104 1.00 88.06 333 THR A C 1
ATOM 2681 O O . THR A 1 333 ? 14.652 13.940 -15.137 1.00 88.06 333 THR A O 1
ATOM 2684 N N . GLN A 1 334 ? 15.877 14.219 -13.275 1.00 88.19 334 GLN A N 1
ATOM 2685 C CA . GLN A 1 334 ? 16.786 13.107 -13.560 1.00 88.19 334 GLN A CA 1
ATOM 2686 C C . GLN A 1 334 ? 16.077 11.746 -13.475 1.00 88.19 334 GLN A C 1
ATOM 2688 O O . GLN A 1 334 ? 16.267 10.896 -14.349 1.00 88.19 334 GLN A O 1
ATOM 2693 N N . LEU A 1 335 ? 15.213 11.557 -12.471 1.00 89.94 335 LEU A N 1
ATOM 2694 C CA . LEU A 1 335 ? 14.346 10.378 -12.368 1.00 89.94 335 LEU A CA 1
ATOM 2695 C C . LEU A 1 335 ? 13.424 10.251 -13.593 1.00 89.94 335 LEU A C 1
ATOM 2697 O O . LEU A 1 335 ? 13.211 9.157 -14.113 1.00 89.94 335 LEU A O 1
ATOM 2701 N N . ASP A 1 336 ? 12.916 11.370 -14.112 1.00 90.19 336 ASP A N 1
ATOM 2702 C CA . ASP A 1 336 ? 12.052 11.346 -15.286 1.00 90.19 336 ASP A CA 1
ATOM 2703 C C . ASP A 1 336 ? 12.787 10.986 -16.587 1.00 90.19 336 ASP A C 1
ATOM 2705 O O . ASP A 1 336 ? 12.292 10.164 -17.355 1.00 90.19 336 ASP A O 1
ATOM 2709 N N . ILE A 1 337 ? 13.981 11.527 -16.846 1.00 86.81 337 ILE A N 1
ATOM 2710 C CA . ILE A 1 337 ? 14.707 11.208 -18.093 1.00 86.81 337 ILE A CA 1
ATOM 2711 C C . ILE A 1 337 ? 15.323 9.799 -18.098 1.00 86.81 337 ILE A C 1
ATOM 2713 O O . ILE A 1 337 ? 15.518 9.226 -19.174 1.00 86.81 337 ILE A O 1
ATOM 2717 N N . THR A 1 338 ? 15.591 9.224 -16.921 1.00 88.50 338 THR A N 1
ATOM 2718 C CA . THR A 1 338 ? 16.111 7.854 -16.780 1.00 88.50 338 THR A CA 1
ATOM 2719 C C . THR A 1 338 ? 14.979 6.825 -16.730 1.00 88.50 338 THR A C 1
ATOM 2721 O O . THR A 1 338 ? 14.875 5.988 -17.625 1.00 88.50 338 THR A O 1
ATOM 2724 N N . PHE A 1 339 ? 14.090 6.909 -15.737 1.00 92.81 339 PHE A N 1
ATOM 2725 C CA . PHE A 1 339 ? 13.017 5.939 -15.504 1.00 92.81 339 PHE A CA 1
ATOM 2726 C C . PHE A 1 339 ? 11.698 6.329 -16.189 1.00 92.81 339 PHE A C 1
ATOM 2728 O O . PHE A 1 339 ? 11.094 5.512 -16.892 1.00 92.81 339 PHE A O 1
ATOM 2735 N N . GLY A 1 340 ? 11.258 7.585 -16.050 1.00 89.12 340 GLY A N 1
ATOM 2736 C CA . GLY A 1 340 ? 10.008 8.075 -16.652 1.00 89.12 340 GLY A CA 1
ATOM 2737 C C . GLY A 1 340 ? 9.971 7.907 -18.177 1.00 89.12 340 GLY A C 1
ATOM 2738 O O . GLY A 1 340 ? 8.990 7.412 -18.735 1.00 89.12 340 GLY A O 1
ATOM 2739 N N . ARG A 1 341 ? 11.084 8.195 -18.858 1.00 86.88 341 ARG A N 1
ATOM 2740 C CA . ARG A 1 341 ? 11.300 7.965 -20.296 1.00 86.88 341 ARG A CA 1
ATOM 2741 C C . ARG A 1 341 ? 10.939 6.544 -20.735 1.00 86.88 341 ARG A C 1
ATOM 2743 O O . ARG A 1 341 ? 10.392 6.392 -21.828 1.00 86.88 341 ARG A O 1
ATOM 2750 N N . LEU A 1 342 ? 11.243 5.546 -19.904 1.00 89.44 342 LEU A N 1
ATOM 2751 C CA . LEU A 1 342 ? 11.047 4.124 -20.182 1.00 89.44 342 LEU A CA 1
ATOM 2752 C C . LEU A 1 342 ? 9.641 3.643 -19.794 1.00 89.44 342 LEU A C 1
ATOM 2754 O O . LEU A 1 342 ? 8.988 2.963 -20.583 1.00 89.44 342 LEU A O 1
ATOM 2758 N N . TYR A 1 343 ? 9.149 4.029 -18.612 1.00 93.12 343 TYR A N 1
ATOM 2759 C CA . TYR A 1 343 ? 7.951 3.425 -18.012 1.00 93.12 343 TYR A CA 1
ATOM 2760 C C . TYR A 1 343 ? 6.719 4.343 -17.912 1.00 93.12 343 TYR A C 1
ATOM 2762 O O . TYR A 1 343 ? 5.673 3.881 -17.456 1.00 93.12 343 TYR A O 1
ATOM 2770 N N . ARG A 1 344 ? 6.750 5.597 -18.405 1.00 87.25 344 ARG A N 1
ATOM 2771 C CA . ARG A 1 344 ? 5.601 6.542 -18.343 1.00 87.25 344 ARG A CA 1
ATOM 2772 C C . ARG A 1 344 ? 4.266 6.009 -18.872 1.00 87.25 344 ARG A C 1
ATOM 2774 O O . ARG A 1 344 ? 3.216 6.452 -18.419 1.00 87.25 344 ARG A O 1
ATOM 2781 N N . MET A 1 345 ? 4.278 5.040 -19.792 1.00 83.31 345 MET A N 1
ATOM 2782 C CA . MET A 1 345 ? 3.052 4.397 -20.298 1.00 83.31 345 MET A CA 1
ATOM 2783 C C . MET A 1 345 ? 2.285 3.605 -19.224 1.00 83.31 345 MET A C 1
ATOM 2785 O O . MET A 1 345 ? 1.130 3.242 -19.440 1.00 83.31 345 MET A O 1
ATOM 2789 N N . PHE A 1 346 ? 2.922 3.353 -18.079 1.00 84.81 346 PHE A N 1
ATOM 2790 C CA . PHE A 1 346 ? 2.372 2.657 -16.922 1.00 84.81 346 PHE A CA 1
ATOM 2791 C C . PHE A 1 346 ? 2.212 3.573 -15.690 1.00 84.81 346 PHE A C 1
ATOM 2793 O O . PHE A 1 346 ? 1.816 3.085 -14.636 1.00 84.81 346 PHE A O 1
ATOM 2800 N N . LEU A 1 347 ? 2.507 4.878 -15.793 1.00 83.00 347 LEU A N 1
ATOM 2801 C CA . LEU A 1 347 ? 2.488 5.810 -14.657 1.00 83.00 347 LEU A CA 1
ATOM 2802 C C . LEU A 1 347 ? 1.230 6.688 -14.632 1.00 83.00 347 LEU A C 1
ATOM 2804 O O . LEU A 1 347 ? 0.861 7.273 -15.650 1.00 83.00 347 LEU A O 1
ATOM 2808 N N . TYR A 1 348 ? 0.599 6.825 -13.462 1.00 76.81 348 TYR A N 1
ATOM 2809 C CA . TYR A 1 348 ? -0.532 7.727 -13.234 1.00 76.81 348 TYR A CA 1
ATOM 2810 C C . TYR A 1 348 ? -0.645 8.213 -11.766 1.00 76.81 348 TYR A C 1
ATOM 2812 O O . TYR A 1 348 ? -0.662 7.391 -10.843 1.00 76.81 348 TYR A O 1
ATOM 2820 N N . PRO A 1 349 ? -0.814 9.529 -11.533 1.00 80.12 349 PRO A N 1
ATOM 2821 C CA . PRO A 1 349 ? -0.561 10.595 -12.496 1.00 80.12 349 PRO A CA 1
ATOM 2822 C C . PRO A 1 349 ? 0.940 10.636 -12.812 1.00 80.12 349 PRO A C 1
ATOM 2824 O O . PRO A 1 349 ? 1.776 10.688 -11.913 1.00 80.12 349 PRO A O 1
ATOM 2827 N N . TYR A 1 350 ? 1.291 10.615 -14.090 1.00 80.12 350 TYR A N 1
ATOM 2828 C CA . TYR A 1 350 ? 2.647 10.822 -14.565 1.00 80.12 350 TYR A CA 1
ATOM 2829 C C . TYR A 1 350 ? 2.995 12.307 -14.424 1.00 80.12 350 TYR A C 1
ATOM 2831 O O . TYR A 1 350 ? 2.415 13.167 -15.084 1.00 80.12 350 TYR A O 1
ATOM 2839 N N . ARG A 1 351 ? 3.933 12.608 -13.521 1.00 72.56 351 ARG A N 1
ATOM 2840 C CA . ARG A 1 351 ? 4.337 13.978 -13.147 1.00 72.56 351 ARG A CA 1
ATOM 2841 C C . ARG A 1 351 ? 5.629 14.440 -13.842 1.00 72.56 351 ARG A C 1
ATOM 2843 O O . ARG A 1 351 ? 6.299 15.339 -13.331 1.00 72.56 351 ARG A O 1
ATOM 2850 N N . GLY A 1 352 ? 6.008 13.772 -14.930 1.00 77.50 352 GLY A N 1
ATOM 2851 C CA . GLY A 1 352 ? 7.218 14.035 -15.711 1.00 77.50 352 GLY A CA 1
ATOM 2852 C C . GLY A 1 352 ? 6.979 14.895 -16.955 1.00 77.50 352 GLY A C 1
ATOM 2853 O O . GLY A 1 352 ? 5.863 15.338 -17.221 1.00 77.50 352 GLY A O 1
ATOM 2854 N N . SER A 1 353 ? 8.044 15.121 -17.721 1.00 81.25 353 SER A N 1
ATOM 2855 C CA . SER A 1 353 ? 8.069 15.874 -18.979 1.00 81.25 353 SER A CA 1
ATOM 2856 C C . SER A 1 353 ? 8.577 15.062 -20.181 1.00 81.25 353 SER A C 1
ATOM 2858 O O . SER A 1 353 ? 8.455 15.531 -21.312 1.00 81.25 353 SER A O 1
ATOM 2860 N N . ALA A 1 354 ? 9.068 13.829 -19.993 1.00 71.56 354 ALA A N 1
ATOM 2861 C CA . ALA A 1 354 ? 9.535 12.951 -21.076 1.00 71.56 354 ALA A CA 1
ATOM 2862 C C . ALA A 1 354 ? 8.423 12.450 -22.036 1.00 71.56 354 ALA A C 1
ATOM 2864 O O . ALA A 1 354 ? 8.704 11.710 -22.983 1.00 71.56 354 ALA A O 1
ATOM 2865 N N . GLY A 1 355 ? 7.162 12.845 -21.833 1.00 70.94 355 GLY A N 1
ATOM 2866 C CA . GLY A 1 355 ? 6.072 12.669 -22.796 1.00 70.94 355 GLY A CA 1
ATOM 2867 C C . GLY A 1 355 ? 4.690 13.021 -22.228 1.00 70.94 355 GLY A C 1
ATOM 2868 O O . GLY A 1 355 ? 4.593 13.518 -21.110 1.00 70.94 355 GLY A O 1
ATOM 2869 N N . PRO A 1 356 ? 3.601 12.772 -22.977 1.00 72.38 356 PRO A N 1
ATOM 2870 C CA . PRO A 1 356 ? 2.244 12.938 -22.462 1.00 72.38 356 PRO A CA 1
ATOM 2871 C C . PRO A 1 356 ? 1.871 11.836 -21.457 1.00 72.38 356 PRO A C 1
ATOM 2873 O O . PRO A 1 356 ? 2.398 10.722 -21.513 1.00 72.38 356 PRO A O 1
ATOM 2876 N N . GLN A 1 357 ? 0.893 12.127 -20.595 1.00 79.75 357 GLN A N 1
ATOM 2877 C CA . GLN A 1 357 ? 0.141 11.115 -19.846 1.00 79.75 357 GLN A CA 1
ATOM 2878 C C . GLN A 1 357 ? -0.564 10.166 -20.830 1.00 79.75 357 GLN A C 1
ATOM 2880 O O . GLN A 1 357 ? -1.284 10.627 -21.714 1.00 79.75 357 GLN A O 1
ATOM 2885 N N . VAL A 1 358 ? -0.378 8.850 -20.668 1.00 75.69 358 VAL A N 1
ATOM 2886 C CA . VAL A 1 358 ? -1.030 7.823 -21.513 1.00 75.69 358 VAL A CA 1
ATOM 2887 C C . VAL A 1 358 ? -1.837 6.823 -20.686 1.00 75.69 358 VAL A C 1
ATOM 2889 O O . VAL A 1 358 ? -2.938 6.452 -21.084 1.00 75.69 358 VAL A O 1
ATOM 2892 N N . ALA A 1 359 ? -1.332 6.397 -19.523 1.00 69.44 359 ALA A N 1
ATOM 2893 C CA . ALA A 1 359 ? -2.113 5.562 -18.614 1.00 69.44 359 ALA A CA 1
ATOM 2894 C C . ALA A 1 359 ? -3.325 6.343 -18.072 1.00 69.44 359 ALA A C 1
ATOM 2896 O O . ALA A 1 359 ? -3.214 7.538 -17.805 1.00 69.44 359 ALA A O 1
ATOM 2897 N N . GLN A 1 360 ? -4.464 5.675 -17.893 1.00 73.50 360 GLN A N 1
ATOM 2898 C CA . GLN A 1 360 ? -5.664 6.269 -17.278 1.00 73.50 360 GLN A CA 1
ATOM 2899 C C . GLN A 1 360 ? -5.722 6.035 -15.758 1.00 73.50 360 GLN A C 1
ATOM 2901 O O . GLN A 1 360 ? -6.521 6.649 -15.063 1.00 73.50 360 GLN A O 1
ATOM 2906 N N . TYR A 1 361 ? -4.872 5.141 -15.253 1.00 72.38 361 TYR A N 1
ATOM 2907 C CA . TYR A 1 361 ? -4.772 4.724 -13.859 1.00 72.38 361 TYR A CA 1
ATOM 2908 C C . TYR A 1 361 ? -3.378 4.126 -13.605 1.00 72.38 361 TYR A C 1
ATOM 2910 O O . TYR A 1 361 ? -2.631 3.872 -14.556 1.00 72.38 361 TYR A O 1
ATOM 2918 N N . GLN A 1 362 ? -2.990 3.939 -12.337 1.00 82.56 362 GLN A N 1
ATOM 2919 C CA . GLN A 1 362 ? -1.616 3.548 -11.999 1.00 82.56 362 GLN A CA 1
ATOM 2920 C C . GLN A 1 362 ? -1.358 2.087 -12.380 1.00 82.56 362 GLN A C 1
ATOM 2922 O O . GLN A 1 362 ? -2.157 1.204 -12.071 1.00 82.56 362 GLN A O 1
ATOM 2927 N N . ARG A 1 363 ? -0.254 1.833 -13.092 1.00 86.06 363 ARG A N 1
ATOM 2928 C CA . ARG A 1 363 ? 0.089 0.501 -13.618 1.00 86.06 363 ARG A CA 1
ATOM 2929 C C . ARG A 1 363 ? 1.511 0.046 -13.292 1.00 86.06 363 ARG A C 1
ATOM 2931 O O . ARG A 1 363 ? 1.806 -1.117 -13.544 1.00 86.06 363 ARG A O 1
ATOM 2938 N N . PHE A 1 364 ? 2.359 0.904 -12.724 1.00 93.75 364 PHE A N 1
ATOM 2939 C CA . PHE A 1 364 ? 3.678 0.541 -12.198 1.00 93.75 364 PHE A CA 1
ATOM 2940 C C . PHE A 1 364 ? 3.674 0.619 -10.665 1.00 93.75 364 PHE A C 1
ATOM 2942 O O . PHE A 1 364 ? 3.348 1.664 -10.106 1.00 93.75 364 PHE A O 1
ATOM 2949 N N . TYR A 1 365 ? 4.066 -0.460 -9.988 1.00 95.06 365 TYR A N 1
ATOM 2950 C CA . TYR A 1 365 ? 4.144 -0.537 -8.523 1.00 95.06 365 TYR A CA 1
ATOM 2951 C C . TYR A 1 365 ? 5.474 -1.167 -8.117 1.00 95.06 365 TYR A C 1
ATOM 2953 O O . TYR A 1 365 ? 5.779 -2.253 -8.590 1.00 95.06 365 TYR A O 1
ATOM 2961 N N . SER A 1 366 ? 6.271 -0.510 -7.271 1.00 96.81 366 SER A N 1
ATOM 2962 C CA . SER A 1 366 ? 7.622 -0.971 -6.908 1.00 96.81 366 SER A CA 1
ATOM 2963 C C . SER A 1 366 ? 7.816 -1.176 -5.410 1.00 96.81 366 SER A C 1
ATOM 2965 O O . SER A 1 366 ? 7.219 -0.451 -4.611 1.00 96.81 366 SER A O 1
ATOM 2967 N N . ALA A 1 367 ? 8.713 -2.094 -5.045 1.00 97.44 367 ALA A N 1
ATOM 2968 C CA . ALA A 1 367 ? 9.447 -2.024 -3.782 1.00 97.44 367 ALA A CA 1
ATOM 2969 C C . ALA A 1 367 ? 10.489 -0.887 -3.837 1.00 97.44 367 ALA A C 1
ATOM 2971 O O . ALA A 1 367 ? 10.723 -0.302 -4.896 1.00 97.44 367 ALA A O 1
ATOM 2972 N N . ILE A 1 368 ? 11.112 -0.586 -2.699 1.00 95.56 368 ILE A N 1
ATOM 2973 C CA . ILE A 1 368 ? 12.219 0.372 -2.585 1.00 95.56 368 ILE A CA 1
ATOM 2974 C C . ILE A 1 368 ? 13.540 -0.395 -2.479 1.00 95.56 368 ILE A C 1
ATOM 2976 O O . ILE A 1 368 ? 13.670 -1.279 -1.624 1.00 95.56 368 ILE A O 1
ATOM 2980 N N . GLY A 1 369 ? 14.503 -0.044 -3.332 1.00 96.00 369 GLY A N 1
ATOM 2981 C CA . GLY A 1 369 ? 15.892 -0.495 -3.239 1.00 96.00 369 GLY A CA 1
ATOM 2982 C C . GLY A 1 369 ? 16.837 0.518 -2.585 1.00 96.00 369 GLY A C 1
ATOM 2983 O O . GLY A 1 369 ? 16.411 1.576 -2.110 1.00 96.00 369 GLY A O 1
ATOM 2984 N N . ASN A 1 370 ? 18.126 0.181 -2.508 1.00 94.81 370 ASN A N 1
ATOM 2985 C CA . ASN A 1 370 ? 19.132 1.049 -1.891 1.00 94.81 370 ASN A CA 1
ATOM 2986 C C . ASN A 1 370 ? 19.415 2.306 -2.736 1.00 94.81 370 ASN A C 1
ATOM 2988 O O . ASN A 1 370 ? 19.480 3.402 -2.172 1.00 94.81 370 ASN A O 1
ATOM 2992 N N . HIS A 1 371 ? 19.459 2.203 -4.069 1.00 94.62 371 HIS A N 1
ATOM 2993 C CA . HIS A 1 371 ? 19.620 3.356 -4.964 1.00 94.62 371 HIS A CA 1
ATOM 2994 C C . HIS A 1 371 ? 18.358 4.227 -5.063 1.00 94.62 371 HIS A C 1
ATOM 2996 O O . HIS A 1 371 ? 18.464 5.414 -5.381 1.00 94.62 371 HIS A O 1
ATOM 3002 N N . ASP A 1 372 ? 17.177 3.683 -4.748 1.00 94.44 372 ASP A N 1
ATOM 3003 C CA . ASP A 1 372 ? 15.937 4.463 -4.594 1.00 94.44 372 ASP A CA 1
ATOM 3004 C C . ASP A 1 372 ? 15.908 5.272 -3.287 1.00 94.44 372 ASP A C 1
ATOM 3006 O O . ASP A 1 372 ? 15.131 6.221 -3.155 1.00 94.44 372 ASP A O 1
ATOM 3010 N N . ARG A 1 373 ? 16.723 4.881 -2.301 1.00 91.44 373 ARG A N 1
ATOM 3011 C CA . ARG A 1 373 ? 16.764 5.489 -0.969 1.00 91.44 373 ARG A CA 1
ATOM 3012 C C . ARG A 1 373 ? 17.919 6.465 -0.790 1.00 91.44 373 ARG A C 1
ATOM 3014 O O . ARG A 1 373 ? 17.731 7.476 -0.121 1.00 91.44 373 ARG A O 1
ATOM 3021 N N . ASP A 1 374 ? 19.094 6.156 -1.326 1.00 90.25 374 ASP A N 1
ATOM 3022 C CA . ASP A 1 374 ? 20.342 6.856 -1.024 1.00 90.25 374 ASP A CA 1
ATOM 3023 C C . ASP A 1 374 ? 20.880 7.632 -2.247 1.00 90.25 374 ASP A C 1
ATOM 3025 O O . ASP A 1 374 ? 21.110 7.024 -3.297 1.00 90.25 374 ASP A O 1
ATOM 3029 N N . PRO A 1 375 ? 21.092 8.965 -2.155 1.00 89.56 375 PRO A N 1
ATOM 3030 C CA . PRO A 1 375 ? 20.902 9.833 -0.984 1.00 89.56 375 PRO A CA 1
ATOM 3031 C C . PRO A 1 375 ? 19.433 10.020 -0.594 1.00 89.56 375 PRO A C 1
ATOM 3033 O O . PRO A 1 375 ? 18.567 10.063 -1.462 1.00 89.56 375 PRO A O 1
ATOM 3036 N N . ALA A 1 376 ? 19.179 10.232 0.705 1.00 87.56 376 ALA A N 1
ATOM 3037 C CA . ALA A 1 376 ? 17.853 10.246 1.352 1.00 87.56 376 ALA A CA 1
ATOM 3038 C C . ALA A 1 376 ? 16.724 10.981 0.593 1.00 87.56 376 ALA A C 1
ATOM 3040 O O . ALA A 1 376 ? 15.572 10.556 0.638 1.00 87.56 376 ALA A O 1
ATOM 3041 N N . VAL A 1 377 ? 17.043 12.054 -0.141 1.00 89.75 377 VAL A N 1
ATOM 3042 C CA . VAL A 1 377 ? 16.094 12.799 -0.992 1.00 89.75 377 VAL A CA 1
ATOM 3043 C C . VAL A 1 377 ? 15.426 11.927 -2.070 1.00 89.75 377 VAL A C 1
ATOM 3045 O O . VAL A 1 377 ? 14.281 12.177 -2.448 1.00 89.75 377 VAL A O 1
ATOM 3048 N N . ARG A 1 378 ? 16.102 10.873 -2.549 1.00 91.88 378 ARG A N 1
ATOM 3049 C CA . ARG A 1 378 ? 15.545 9.921 -3.517 1.00 91.88 378 ARG A CA 1
ATOM 3050 C C . ARG A 1 378 ? 14.342 9.176 -2.951 1.00 91.88 378 ARG A C 1
ATOM 3052 O O . ARG A 1 378 ? 13.372 8.984 -3.679 1.00 91.88 378 ARG A O 1
ATOM 3059 N N . PHE A 1 379 ? 14.347 8.866 -1.653 1.00 91.56 379 PHE A N 1
ATOM 3060 C CA . PHE A 1 379 ? 13.268 8.122 -1.009 1.00 91.56 379 PHE A CA 1
ATOM 3061 C C . PHE A 1 379 ? 11.928 8.870 -1.055 1.00 91.56 379 PHE A C 1
ATOM 3063 O O . PHE A 1 379 ? 10.883 8.242 -1.217 1.00 91.56 379 PHE A O 1
ATOM 3070 N N . ASP A 1 380 ? 11.925 10.200 -0.909 1.00 90.50 380 ASP A N 1
ATOM 3071 C CA . ASP A 1 380 ? 10.730 11.035 -1.121 1.00 90.50 380 ASP A CA 1
ATOM 3072 C C . ASP A 1 380 ? 10.361 11.126 -2.606 1.00 90.50 380 ASP A C 1
ATOM 3074 O O . ASP A 1 380 ? 9.206 10.891 -2.972 1.00 90.50 380 ASP A O 1
ATOM 3078 N N . LEU A 1 381 ? 11.342 11.403 -3.472 1.00 91.06 381 LEU A N 1
ATOM 3079 C CA . LEU A 1 381 ? 11.124 11.569 -4.912 1.00 91.06 381 LEU A CA 1
ATOM 3080 C C . LEU A 1 381 ? 10.536 10.315 -5.572 1.00 91.06 381 LEU A C 1
ATOM 3082 O O . LEU A 1 381 ? 9.575 10.431 -6.327 1.00 91.06 381 LEU A O 1
ATOM 3086 N N . VAL A 1 382 ? 11.061 9.123 -5.274 1.00 91.88 382 VAL A N 1
ATOM 3087 C CA . VAL A 1 382 ? 10.571 7.845 -5.817 1.00 91.88 382 VAL A CA 1
ATOM 3088 C C . VAL A 1 382 ? 9.143 7.560 -5.352 1.00 91.88 382 VAL A C 1
ATOM 3090 O O . VAL A 1 382 ? 8.296 7.204 -6.175 1.00 91.88 382 VAL A O 1
ATOM 3093 N N . ARG A 1 383 ? 8.833 7.774 -4.064 1.00 90.25 383 ARG A N 1
ATOM 3094 C CA . ARG A 1 383 ? 7.476 7.571 -3.527 1.00 90.25 383 ARG A CA 1
ATOM 3095 C C . ARG A 1 383 ? 6.456 8.542 -4.129 1.00 90.25 383 ARG A C 1
ATOM 3097 O O . ARG A 1 383 ? 5.346 8.110 -4.443 1.00 90.25 383 ARG A O 1
ATOM 3104 N N . GLU A 1 384 ? 6.818 9.813 -4.336 1.00 86.88 384 GLU A N 1
ATOM 3105 C CA . GLU A 1 384 ? 5.953 10.793 -5.015 1.00 86.88 384 GLU A CA 1
ATOM 3106 C C . GLU A 1 384 ? 5.769 10.447 -6.502 1.00 86.88 384 GLU A C 1
ATOM 3108 O O . GLU A 1 384 ? 4.647 10.458 -7.010 1.00 86.88 384 GLU A O 1
ATOM 3113 N N . PHE A 1 385 ? 6.858 10.116 -7.203 1.00 87.44 385 PHE A N 1
ATOM 3114 C CA . PHE A 1 385 ? 6.858 9.861 -8.646 1.00 87.44 385 PHE A CA 1
ATOM 3115 C C . PHE A 1 385 ? 6.100 8.582 -9.025 1.00 87.44 385 PHE A C 1
ATOM 3117 O O . PHE A 1 385 ? 5.401 8.559 -10.037 1.00 87.44 385 PHE A O 1
ATOM 3124 N N . LEU A 1 386 ? 6.189 7.539 -8.192 1.00 88.19 386 LEU A N 1
ATOM 3125 C CA . LEU A 1 386 ? 5.401 6.311 -8.322 1.00 88.19 386 LEU A CA 1
ATOM 3126 C C . LEU A 1 386 ? 4.023 6.372 -7.643 1.00 88.19 386 LEU A C 1
ATOM 3128 O O . LEU A 1 386 ? 3.328 5.356 -7.632 1.00 88.19 386 LEU A O 1
ATOM 3132 N N . ASN A 1 387 ? 3.606 7.519 -7.089 1.00 82.00 387 ASN A N 1
ATOM 3133 C CA . ASN A 1 387 ? 2.304 7.675 -6.425 1.00 82.00 387 ASN A CA 1
ATOM 3134 C C . ASN A 1 387 ? 2.025 6.530 -5.418 1.00 82.00 387 ASN A C 1
ATOM 3136 O O . ASN A 1 387 ? 0.969 5.891 -5.452 1.00 82.00 387 ASN A O 1
ATOM 3140 N N . MET A 1 388 ? 3.025 6.185 -4.593 1.00 84.56 388 MET A N 1
ATOM 3141 C CA . MET A 1 388 ? 3.002 4.933 -3.829 1.00 84.56 388 MET A CA 1
ATOM 3142 C C . MET A 1 388 ? 1.867 4.900 -2.783 1.00 84.56 388 MET A C 1
ATOM 3144 O O . MET A 1 388 ? 1.698 5.868 -2.035 1.00 84.56 388 MET A O 1
ATOM 3148 N N . PRO A 1 389 ? 1.111 3.786 -2.659 1.00 77.31 389 PRO A N 1
ATOM 3149 C CA . PRO A 1 389 ? -0.007 3.686 -1.720 1.00 77.31 389 PRO A CA 1
ATOM 3150 C C . PRO A 1 389 ? 0.407 3.902 -0.251 1.00 77.31 389 PRO A C 1
ATOM 3152 O O . PRO A 1 389 ? 1.422 3.354 0.174 1.00 77.31 389 PRO A O 1
ATOM 3155 N N . PRO A 1 390 ? -0.370 4.637 0.567 1.00 66.25 390 PRO A N 1
ATOM 3156 C CA . PRO A 1 390 ? -0.053 4.848 1.981 1.00 66.25 390 PRO A CA 1
ATOM 3157 C C . PRO A 1 390 ? -0.087 3.549 2.806 1.00 66.25 390 PRO A C 1
ATOM 3159 O O . PRO A 1 390 ? -0.951 2.691 2.600 1.00 66.25 390 PRO A O 1
ATOM 3162 N N . SER A 1 391 ? 0.824 3.434 3.777 1.00 62.19 391 SER A N 1
ATOM 3163 C CA . SER A 1 391 ? 0.970 2.277 4.677 1.00 62.19 391 SER A CA 1
ATOM 3164 C C . SER A 1 391 ? -0.070 2.337 5.815 1.00 62.19 391 SER A C 1
ATOM 3166 O O . SER A 1 391 ? -0.312 3.415 6.357 1.00 62.19 391 SER A O 1
ATOM 3168 N N . THR A 1 392 ? -0.687 1.211 6.216 1.00 52.16 392 THR A N 1
ATOM 3169 C CA . THR A 1 392 ? -1.820 1.197 7.185 1.00 52.16 392 THR A CA 1
ATOM 3170 C C . THR A 1 392 ? -1.505 0.469 8.503 1.00 52.16 392 THR A C 1
ATOM 3172 O O . THR A 1 392 ? -2.186 -0.470 8.917 1.00 52.16 392 THR A O 1
ATOM 3175 N N . ILE A 1 393 ? -0.462 0.907 9.207 1.00 49.59 393 ILE A N 1
ATOM 3176 C CA . ILE A 1 393 ? 0.021 0.259 10.439 1.00 49.59 393 ILE A CA 1
ATOM 3177 C C . ILE A 1 393 ? -1.032 0.372 11.551 1.00 49.59 393 ILE A C 1
ATOM 3179 O O . ILE A 1 393 ? -1.514 1.463 11.856 1.00 49.59 393 ILE A O 1
ATOM 3183 N N . GLY A 1 394 ? -1.403 -0.755 12.168 1.00 41.00 394 GLY A N 1
ATOM 3184 C CA . GLY A 1 394 ? -2.372 -0.780 13.273 1.00 41.00 394 GLY A CA 1
ATOM 3185 C C . GLY A 1 394 ? -3.774 -0.271 12.905 1.00 41.00 394 GLY A C 1
ATOM 3186 O O . GLY A 1 394 ? -4.522 0.153 13.782 1.00 41.00 394 GLY A O 1
ATOM 3187 N N . GLY A 1 395 ? -4.134 -0.266 11.615 1.00 41.44 395 GLY A N 1
ATOM 3188 C CA . GLY A 1 395 ? -5.405 0.296 11.142 1.00 41.44 395 GLY A CA 1
ATOM 3189 C C . GLY A 1 395 ? -5.417 1.826 11.019 1.00 41.44 395 GLY A C 1
ATOM 3190 O O . GLY A 1 395 ? -6.499 2.414 10.937 1.00 41.44 395 GLY A O 1
ATOM 3191 N N . ILE A 1 396 ? -4.241 2.468 11.014 1.00 40.56 396 ILE A N 1
ATOM 3192 C CA . ILE A 1 396 ? -4.049 3.909 10.810 1.00 40.56 396 ILE A CA 1
ATOM 3193 C C . ILE A 1 396 ? -3.294 4.116 9.494 1.00 40.56 396 ILE A C 1
ATOM 3195 O O . ILE A 1 396 ? -2.148 3.692 9.370 1.00 40.56 396 ILE A O 1
ATOM 3199 N N . SER A 1 397 ? -3.913 4.798 8.528 1.00 51.41 397 SER A N 1
ATOM 3200 C CA . SER A 1 397 ? -3.243 5.197 7.283 1.00 51.41 397 SER A CA 1
ATOM 3201 C C . SER A 1 397 ? -2.217 6.300 7.562 1.00 51.41 397 SER A C 1
ATOM 3203 O O . SER A 1 397 ? -2.546 7.328 8.159 1.00 51.41 397 SER A O 1
ATOM 3205 N N . GLN A 1 398 ? -0.985 6.098 7.108 1.00 58.81 398 GLN A N 1
ATOM 3206 C CA . GLN A 1 398 ? 0.148 7.017 7.244 1.00 58.81 398 GLN A CA 1
ATOM 3207 C C . GLN A 1 398 ? 0.771 7.277 5.861 1.00 58.81 398 GLN A C 1
ATOM 3209 O O . GLN A 1 398 ? 0.522 6.494 4.940 1.00 58.81 398 GLN A O 1
ATOM 3214 N N . PRO A 1 399 ? 1.572 8.345 5.669 1.00 67.94 399 PRO A N 1
ATOM 3215 C CA . PRO A 1 399 ? 2.398 8.483 4.469 1.00 67.94 399 PRO A CA 1
ATOM 3216 C C . PRO A 1 399 ? 3.167 7.185 4.193 1.00 67.94 399 PRO A C 1
ATOM 3218 O O . PRO A 1 399 ? 3.601 6.525 5.137 1.00 67.94 399 PRO A O 1
ATOM 3221 N N . ASN A 1 400 ? 3.302 6.798 2.920 1.00 75.25 400 ASN A N 1
ATOM 3222 C CA . ASN A 1 400 ? 3.980 5.554 2.552 1.00 75.25 400 ASN A CA 1
ATOM 3223 C C . ASN A 1 400 ? 5.389 5.524 3.170 1.00 75.25 400 ASN A C 1
ATOM 3225 O O . ASN A 1 400 ? 6.197 6.421 2.915 1.00 75.25 400 ASN A O 1
ATOM 3229 N N . LYS A 1 401 ? 5.663 4.494 3.975 1.00 84.69 401 LYS A N 1
ATOM 3230 C CA . LYS A 1 401 ? 6.943 4.291 4.666 1.00 84.69 401 LYS A CA 1
ATOM 3231 C C . LYS A 1 401 ? 7.919 3.392 3.895 1.00 84.69 401 LYS A C 1
ATOM 3233 O O . LYS A 1 401 ? 8.851 2.874 4.488 1.00 84.69 401 LYS A O 1
ATOM 3238 N N . GLY A 1 402 ? 7.701 3.185 2.599 1.00 87.50 402 GLY A N 1
ATOM 3239 C CA . GLY A 1 402 ? 8.463 2.283 1.726 1.00 87.50 402 GLY A CA 1
ATOM 3240 C C . GLY A 1 402 ? 7.804 0.917 1.496 1.00 87.50 402 GLY A C 1
ATOM 3241 O O . GLY A 1 402 ? 8.163 0.229 0.545 1.00 87.50 402 GLY A O 1
ATOM 3242 N N . TYR A 1 403 ? 6.810 0.543 2.311 1.00 91.38 403 TYR A N 1
ATOM 3243 C CA . TYR A 1 403 ? 6.138 -0.762 2.266 1.00 91.38 403 TYR A CA 1
ATOM 3244 C C . TYR A 1 403 ? 4.607 -0.643 2.242 1.00 91.38 403 TYR A C 1
ATOM 3246 O O . TYR A 1 403 ? 4.024 0.229 2.897 1.00 91.38 403 TYR A O 1
ATOM 3254 N N . TYR A 1 404 ? 3.947 -1.504 1.465 1.00 87.50 404 TYR A N 1
ATOM 3255 C CA . TYR A 1 404 ? 2.499 -1.470 1.208 1.00 87.50 404 TYR A CA 1
ATOM 3256 C C . TYR A 1 404 ? 2.004 -2.758 0.531 1.00 87.50 404 TYR A C 1
ATOM 3258 O O . TYR A 1 404 ? 2.786 -3.547 0.007 1.00 87.50 404 TYR A O 1
ATOM 3266 N N . ASP A 1 405 ? 0.692 -2.967 0.528 1.00 88.00 405 ASP A N 1
ATOM 3267 C CA . ASP A 1 405 ? 0.009 -4.061 -0.160 1.00 88.00 405 ASP A CA 1
ATOM 3268 C C . ASP A 1 405 ? -0.932 -3.533 -1.254 1.00 88.00 405 ASP A C 1
ATOM 3270 O O . ASP A 1 405 ? -1.449 -2.415 -1.165 1.00 88.00 405 ASP A O 1
ATOM 3274 N N . ILE A 1 406 ? -1.138 -4.318 -2.317 1.00 80.81 406 ILE A N 1
ATOM 3275 C CA . ILE A 1 406 ? -2.117 -4.001 -3.366 1.00 80.81 406 ILE A CA 1
ATOM 3276 C C . ILE A 1 406 ? -2.615 -5.248 -4.106 1.00 80.81 406 ILE A C 1
ATOM 3278 O O . ILE A 1 406 ? -1.847 -6.081 -4.591 1.00 80.81 406 ILE A O 1
ATOM 3282 N N . LEU A 1 407 ? -3.938 -5.385 -4.202 1.00 80.12 407 LEU A N 1
ATOM 3283 C CA . LEU A 1 407 ? -4.606 -6.462 -4.931 1.00 80.12 407 LEU A CA 1
ATOM 3284 C C . LEU A 1 407 ? -4.780 -6.061 -6.399 1.00 80.12 407 LEU A C 1
ATOM 3286 O O . LEU A 1 407 ? -5.544 -5.148 -6.701 1.00 80.12 407 LEU A O 1
ATOM 3290 N N . LEU A 1 408 ? -4.087 -6.757 -7.303 1.00 78.94 408 LEU A N 1
ATOM 3291 C CA . LEU A 1 408 ? -4.129 -6.519 -8.746 1.00 78.94 408 LEU A CA 1
ATOM 3292 C C . LEU A 1 408 ? -4.635 -7.786 -9.448 1.00 78.94 408 LEU A C 1
ATOM 3294 O O . LEU A 1 408 ? -3.898 -8.767 -9.554 1.00 78.94 408 LEU A O 1
ATOM 3298 N N . GLY A 1 409 ? -5.878 -7.789 -9.938 1.00 80.44 409 GLY A N 1
ATOM 3299 C CA . GLY A 1 409 ? -6.477 -8.963 -10.586 1.00 80.44 409 GLY A CA 1
ATOM 3300 C C . GLY A 1 409 ? -6.545 -10.178 -9.648 1.00 80.44 409 GLY A C 1
ATOM 3301 O O . GLY A 1 409 ? -7.048 -10.080 -8.530 1.00 80.44 409 GLY A O 1
ATOM 3302 N N . ASN A 1 410 ? -6.005 -11.321 -10.083 1.00 81.69 410 ASN A N 1
ATOM 3303 C CA . ASN A 1 410 ? -5.981 -12.565 -9.296 1.00 81.69 410 ASN A CA 1
ATOM 3304 C C . ASN A 1 410 ? -4.815 -12.658 -8.278 1.00 81.69 410 ASN A C 1
ATOM 3306 O O . ASN A 1 410 ? -4.663 -13.690 -7.619 1.00 81.69 410 ASN A O 1
ATOM 3310 N N . VAL A 1 411 ? -3.998 -11.607 -8.120 1.00 84.00 411 VAL A N 1
ATOM 3311 C CA . VAL A 1 411 ? -2.779 -11.621 -7.290 1.00 84.00 411 VAL A CA 1
ATOM 3312 C C . VAL A 1 411 ? -2.796 -10.506 -6.239 1.00 84.00 411 VAL A C 1
ATOM 3314 O O . VAL A 1 411 ? -2.959 -9.333 -6.576 1.00 84.00 411 VAL A O 1
ATOM 3317 N N . HIS A 1 412 ? -2.575 -10.857 -4.968 1.00 91.88 412 HIS A N 1
ATOM 3318 C CA . HIS A 1 412 ? -2.262 -9.891 -3.914 1.00 91.88 412 HIS A CA 1
ATOM 3319 C C . HIS A 1 412 ? -0.744 -9.727 -3.790 1.00 91.88 412 HIS A C 1
ATOM 3321 O O . HIS A 1 412 ? -0.036 -10.704 -3.523 1.00 91.88 412 HIS A O 1
ATOM 3327 N N . TRP A 1 413 ? -0.268 -8.501 -4.002 1.00 92.62 413 TRP A N 1
ATOM 3328 C CA . TRP A 1 413 ? 1.143 -8.130 -3.957 1.00 92.62 413 TRP A CA 1
ATOM 3329 C C . TRP A 1 413 ? 1.466 -7.473 -2.619 1.00 92.62 413 TRP A C 1
ATOM 3331 O O . TRP A 1 413 ? 0.737 -6.581 -2.182 1.00 92.62 413 TRP A O 1
ATOM 3341 N N . PHE A 1 414 ? 2.561 -7.894 -1.992 1.00 95.75 414 PHE A N 1
ATOM 3342 C CA . PHE A 1 414 ? 3.027 -7.377 -0.706 1.00 95.75 414 PHE A CA 1
ATOM 3343 C C . PHE A 1 414 ? 4.446 -6.839 -0.871 1.00 95.75 414 PHE A C 1
ATOM 3345 O O . PHE A 1 414 ? 5.396 -7.614 -0.988 1.00 95.75 414 PHE A O 1
ATOM 3352 N N . PHE A 1 415 ? 4.580 -5.517 -0.911 1.00 97.50 415 PHE A N 1
ATOM 3353 C CA . PHE A 1 415 ? 5.851 -4.825 -1.072 1.00 97.50 415 PHE A CA 1
ATOM 3354 C C . PHE A 1 415 ? 6.469 -4.567 0.301 1.00 97.50 415 PHE A C 1
ATOM 3356 O O . PHE A 1 415 ? 5.926 -3.797 1.097 1.00 97.50 415 PHE A O 1
ATOM 3363 N N . ILE A 1 416 ? 7.598 -5.220 0.567 1.00 97.44 416 ILE A N 1
ATOM 3364 C CA . ILE A 1 416 ? 8.395 -5.078 1.786 1.00 97.44 416 ILE A CA 1
ATOM 3365 C C . ILE A 1 416 ? 9.578 -4.160 1.498 1.00 97.44 416 ILE A C 1
ATOM 3367 O O . ILE A 1 416 ? 10.320 -4.329 0.528 1.00 97.44 416 ILE A O 1
ATOM 3371 N N . ASP A 1 417 ? 9.785 -3.212 2.399 1.00 96.25 417 ASP A N 1
ATOM 3372 C CA . ASP A 1 417 ? 10.950 -2.356 2.418 1.00 96.25 417 ASP A CA 1
ATOM 3373 C C . ASP A 1 417 ? 12.093 -3.064 3.146 1.00 96.25 417 ASP A C 1
ATOM 3375 O O . ASP A 1 417 ? 12.128 -3.161 4.378 1.00 96.25 417 ASP A O 1
ATOM 3379 N N . SER A 1 418 ? 13.031 -3.565 2.345 1.00 95.75 418 SER A N 1
ATOM 3380 C CA . SER A 1 418 ? 14.255 -4.213 2.820 1.00 95.75 418 SER A CA 1
ATOM 3381 C C . SER A 1 418 ? 15.198 -3.274 3.585 1.00 95.75 418 SER A C 1
ATOM 3383 O O . SER A 1 418 ? 16.053 -3.758 4.315 1.00 95.75 418 SER A O 1
ATOM 3385 N N . GLY A 1 419 ? 15.032 -1.950 3.476 1.00 93.75 419 GLY A N 1
ATOM 3386 C CA . GLY A 1 419 ? 15.585 -0.966 4.408 1.00 93.75 419 GLY A CA 1
ATOM 3387 C C . GLY A 1 419 ? 17.083 -0.646 4.345 1.00 93.75 419 GLY A C 1
ATOM 3388 O O . GLY A 1 419 ? 17.478 0.305 5.016 1.00 93.75 419 GLY A O 1
ATOM 3389 N N . PHE A 1 420 ? 17.905 -1.374 3.585 1.00 93.81 420 PHE A N 1
ATOM 3390 C CA . PHE A 1 420 ? 19.350 -1.110 3.484 1.00 93.81 420 PHE A CA 1
ATOM 3391 C C . PHE A 1 420 ? 19.673 0.149 2.652 1.00 93.81 420 PHE A C 1
ATOM 3393 O O . PHE A 1 420 ? 18.947 0.501 1.719 1.00 93.81 420 PHE A O 1
ATOM 3400 N N . MET A 1 421 ? 20.780 0.810 2.996 1.00 92.44 421 MET A N 1
ATOM 3401 C CA . MET A 1 421 ? 21.435 1.870 2.213 1.00 92.44 421 MET A CA 1
ATOM 3402 C C . MET A 1 421 ? 22.481 1.276 1.245 1.00 92.44 421 MET A C 1
ATOM 3404 O O . MET A 1 421 ? 22.781 0.085 1.307 1.00 92.44 421 MET A O 1
ATOM 3408 N N . ASN A 1 422 ? 23.092 2.100 0.380 1.00 91.50 422 ASN A N 1
ATOM 3409 C CA . ASN A 1 422 ? 24.127 1.654 -0.576 1.00 91.50 422 ASN A CA 1
ATOM 3410 C C . ASN A 1 422 ? 25.416 1.111 0.082 1.00 91.50 422 ASN A C 1
ATOM 3412 O O . ASN A 1 422 ? 26.259 0.543 -0.605 1.00 91.50 422 ASN A O 1
ATOM 3416 N N . ASP A 1 423 ? 25.594 1.288 1.395 1.00 87.88 423 ASP A N 1
ATOM 3417 C CA . ASP A 1 423 ? 26.697 0.700 2.169 1.00 87.88 423 ASP A CA 1
ATOM 3418 C C . ASP A 1 423 ? 26.449 -0.767 2.586 1.00 87.88 423 ASP A C 1
ATOM 3420 O O . ASP A 1 423 ? 27.242 -1.334 3.342 1.00 87.88 423 ASP A O 1
ATOM 3424 N N . GLY A 1 424 ? 25.325 -1.356 2.155 1.00 83.81 424 GLY A N 1
ATOM 3425 C CA . GLY A 1 424 ? 24.942 -2.750 2.395 1.00 83.81 424 GLY A CA 1
ATOM 3426 C C . GLY A 1 424 ? 24.654 -3.111 3.857 1.00 83.81 424 GLY A C 1
ATOM 3427 O O . GLY A 1 424 ? 24.331 -4.261 4.146 1.00 83.81 424 GLY A O 1
ATOM 3428 N N . SER A 1 425 ? 24.758 -2.162 4.795 1.00 83.69 425 SER A N 1
ATOM 3429 C CA . SER A 1 425 ? 24.808 -2.459 6.236 1.00 83.69 425 SER A CA 1
ATOM 3430 C C . SER A 1 425 ? 23.997 -1.501 7.113 1.00 83.69 425 SER A C 1
ATOM 3432 O O . SER A 1 425 ? 23.468 -1.924 8.145 1.00 83.69 425 SER A O 1
ATOM 3434 N N . THR A 1 426 ? 23.822 -0.242 6.709 1.00 91.69 426 THR A N 1
ATOM 3435 C CA . THR A 1 426 ? 22.956 0.713 7.406 1.00 91.69 426 THR A CA 1
ATOM 3436 C C . THR A 1 426 ? 21.488 0.420 7.103 1.00 91.69 426 THR A C 1
ATOM 3438 O O . THR A 1 426 ? 21.049 0.493 5.955 1.00 91.69 426 THR A O 1
ATOM 3441 N N . ILE A 1 427 ? 20.705 0.148 8.152 1.00 93.12 427 ILE A N 1
ATOM 3442 C CA . ILE A 1 427 ? 19.246 0.002 8.071 1.00 93.12 427 ILE A CA 1
ATOM 3443 C C . ILE A 1 427 ? 18.575 1.350 8.332 1.00 93.12 427 ILE A C 1
ATOM 3445 O O . ILE A 1 427 ? 18.650 1.889 9.434 1.00 93.12 427 ILE A O 1
ATOM 3449 N N . ALA A 1 428 ? 17.871 1.860 7.327 1.00 92.00 428 ALA A N 1
ATOM 3450 C CA . ALA A 1 428 ? 17.142 3.125 7.360 1.00 92.00 428 ALA A CA 1
ATOM 3451 C C . ALA A 1 428 ? 15.609 2.961 7.445 1.00 92.00 428 ALA A C 1
ATOM 3453 O O . ALA A 1 428 ? 14.883 3.952 7.498 1.00 92.00 428 ALA A O 1
ATOM 3454 N N . GLN A 1 429 ? 15.093 1.726 7.453 1.00 92.81 429 GLN A N 1
ATOM 3455 C CA . GLN A 1 429 ? 13.668 1.456 7.673 1.00 92.81 429 GLN A CA 1
ATOM 3456 C C . GLN A 1 429 ? 13.334 1.507 9.175 1.00 92.81 429 GLN A C 1
ATOM 3458 O O . GLN A 1 429 ? 13.632 0.574 9.921 1.00 92.81 429 GLN A O 1
ATOM 3463 N N . GLU A 1 430 ? 12.690 2.598 9.599 1.00 90.25 430 GLU A N 1
ATOM 3464 C CA . GLU A 1 430 ? 12.317 2.896 10.993 1.00 90.25 430 GLU A CA 1
ATOM 3465 C C . GLU A 1 430 ? 11.458 1.808 11.657 1.00 90.25 430 GLU A C 1
ATOM 3467 O O . GLU A 1 430 ? 11.644 1.495 12.832 1.00 90.25 430 GLU A O 1
ATOM 3472 N N . ASP A 1 431 ? 10.537 1.198 10.906 1.00 89.62 431 ASP A N 1
ATOM 3473 C CA . ASP A 1 431 ? 9.661 0.124 11.387 1.00 89.62 431 ASP A CA 1
ATOM 3474 C C . ASP A 1 431 ? 10.326 -1.263 11.324 1.00 89.62 431 ASP A C 1
ATOM 3476 O O . ASP A 1 431 ? 9.654 -2.276 11.525 1.00 89.62 431 ASP A O 1
ATOM 3480 N N . GLY A 1 432 ? 11.637 -1.318 11.061 1.00 92.81 432 GLY A N 1
ATOM 3481 C CA . GLY A 1 432 ? 12.486 -2.507 11.087 1.00 92.81 432 GLY A CA 1
ATOM 3482 C C . GLY A 1 432 ? 12.232 -3.526 9.970 1.00 92.81 432 GLY A C 1
ATOM 3483 O O . GLY A 1 432 ? 11.161 -3.588 9.367 1.00 92.81 432 GLY A O 1
ATOM 3484 N N . ILE A 1 433 ? 13.227 -4.380 9.726 1.00 94.69 433 ILE A N 1
ATOM 3485 C CA . ILE A 1 433 ? 13.267 -5.302 8.572 1.00 94.69 433 ILE A CA 1
ATOM 3486 C C . ILE A 1 433 ? 13.107 -6.789 8.940 1.00 94.69 433 ILE A C 1
ATOM 3488 O O . ILE A 1 433 ? 13.197 -7.658 8.079 1.00 94.69 433 ILE A O 1
ATOM 3492 N N . THR A 1 434 ? 12.910 -7.107 10.221 1.00 94.94 434 THR A N 1
ATOM 3493 C CA . THR A 1 434 ? 12.760 -8.487 10.708 1.00 94.94 434 THR A CA 1
ATOM 3494 C C . THR A 1 434 ? 11.295 -8.909 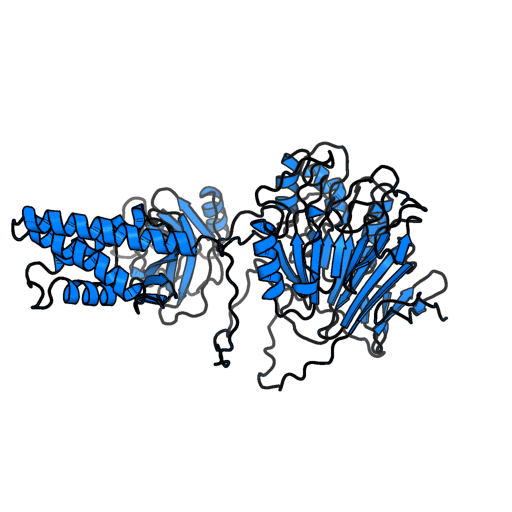10.764 1.00 94.94 434 THR A C 1
ATOM 3496 O O . THR A 1 434 ? 10.405 -8.075 10.903 1.00 94.94 434 THR A O 1
ATOM 3499 N N . GLU A 1 435 ? 11.034 -10.218 10.774 1.00 91.06 435 GLU A N 1
ATOM 3500 C CA . GLU A 1 435 ? 9.674 -10.764 10.909 1.00 91.06 435 GLU A CA 1
ATOM 3501 C C . GLU A 1 435 ? 8.920 -10.204 12.134 1.00 91.06 435 GLU A C 1
ATOM 3503 O O . GLU A 1 435 ? 7.714 -9.957 12.108 1.00 91.06 435 GLU A O 1
ATOM 3508 N N . THR A 1 436 ? 9.650 -9.973 13.224 1.00 90.75 436 THR A N 1
ATOM 3509 C CA . THR A 1 436 ? 9.117 -9.479 14.497 1.00 90.75 436 THR A CA 1
ATOM 3510 C C . THR A 1 436 ? 9.000 -7.956 14.580 1.00 90.75 436 THR A C 1
ATOM 3512 O O . THR A 1 436 ? 8.547 -7.454 15.613 1.00 90.75 436 THR A O 1
ATOM 3515 N N . SER A 1 437 ? 9.385 -7.214 13.538 1.00 91.19 437 SER A N 1
ATOM 3516 C CA . SER A 1 437 ? 9.288 -5.754 13.499 1.00 91.19 437 SER A CA 1
ATOM 3517 C C . SER A 1 437 ? 7.834 -5.274 13.321 1.00 91.19 437 SER A C 1
ATOM 3519 O O . SER A 1 437 ? 6.959 -6.067 12.955 1.00 91.19 437 SER A O 1
ATOM 3521 N N . PRO A 1 438 ? 7.525 -3.986 13.575 1.00 86.75 438 PRO A N 1
ATOM 3522 C CA . PRO A 1 438 ? 6.240 -3.398 13.197 1.00 86.75 438 PRO A CA 1
ATOM 3523 C C . PRO A 1 438 ? 5.862 -3.635 11.725 1.00 86.75 438 PRO A C 1
ATOM 3525 O O . PRO A 1 438 ? 4.725 -4.035 11.465 1.00 86.75 438 PRO A O 1
ATOM 3528 N N . GLN A 1 439 ? 6.808 -3.486 10.786 1.00 91.06 439 GLN A N 1
ATOM 3529 C CA . GLN A 1 439 ? 6.597 -3.824 9.372 1.00 91.06 439 GLN A CA 1
ATOM 3530 C C . GLN A 1 439 ? 6.308 -5.326 9.189 1.00 91.06 439 GLN A C 1
ATOM 3532 O O . GLN A 1 439 ? 5.314 -5.683 8.553 1.00 91.06 439 GLN A O 1
ATOM 3537 N N . GLY A 1 440 ? 7.150 -6.207 9.747 1.00 88.56 440 GLY A N 1
ATOM 3538 C CA . GLY A 1 440 ? 7.048 -7.658 9.554 1.00 88.56 440 GLY A CA 1
ATOM 3539 C C . GLY A 1 440 ? 5.733 -8.236 10.068 1.00 88.56 440 GLY A C 1
ATOM 3540 O O . GLY A 1 440 ? 5.025 -8.943 9.345 1.00 88.56 440 GLY A O 1
ATOM 3541 N N . ARG A 1 441 ? 5.328 -7.833 11.278 1.00 85.50 441 ARG A N 1
ATOM 3542 C CA . ARG A 1 441 ? 4.039 -8.216 11.874 1.00 85.50 441 ARG A CA 1
ATOM 3543 C C . ARG A 1 441 ? 2.853 -7.736 11.041 1.00 85.50 441 ARG A C 1
ATOM 3545 O O . ARG A 1 441 ? 1.916 -8.505 10.845 1.00 85.50 441 ARG A O 1
ATOM 3552 N N . TYR A 1 442 ? 2.891 -6.494 10.553 1.00 81.31 442 TYR A N 1
ATOM 3553 C CA . TYR A 1 442 ? 1.829 -5.931 9.716 1.00 81.31 442 TYR A CA 1
ATOM 3554 C C . TYR A 1 442 ? 1.699 -6.682 8.384 1.00 81.31 442 TYR A C 1
ATOM 3556 O O . TYR A 1 442 ? 0.604 -7.111 8.021 1.00 81.31 442 TYR A O 1
ATOM 3564 N N . MET A 1 443 ? 2.814 -6.910 7.686 1.00 85.31 443 MET A N 1
ATOM 3565 C CA . MET A 1 443 ? 2.803 -7.603 6.397 1.00 85.31 443 MET A CA 1
ATOM 3566 C C . MET A 1 443 ? 2.358 -9.059 6.519 1.00 85.31 443 MET A C 1
ATOM 3568 O O . MET A 1 443 ? 1.494 -9.494 5.760 1.00 85.31 443 MET A O 1
ATOM 3572 N N . LEU A 1 444 ? 2.861 -9.813 7.500 1.00 87.50 444 LEU A N 1
ATOM 3573 C CA . LEU A 1 444 ? 2.427 -11.199 7.684 1.00 87.50 444 LEU A CA 1
ATOM 3574 C C . LEU A 1 444 ? 0.958 -11.322 8.114 1.00 87.50 444 LEU A C 1
ATOM 3576 O O . LEU A 1 444 ? 0.301 -12.296 7.745 1.00 87.50 444 LEU A O 1
ATOM 3580 N N . ASP A 1 445 ? 0.419 -10.354 8.858 1.00 81.44 445 ASP A N 1
ATOM 3581 C CA . ASP A 1 445 ? -1.010 -10.294 9.187 1.00 81.44 445 ASP A CA 1
ATOM 3582 C C . ASP A 1 445 ? -1.874 -10.095 7.927 1.00 81.44 445 ASP A C 1
ATOM 3584 O O . ASP A 1 445 ? -2.818 -10.858 7.699 1.00 81.44 445 ASP A O 1
ATOM 3588 N N . LEU A 1 446 ? -1.505 -9.153 7.050 1.00 79.06 446 LEU A N 1
ATOM 3589 C CA . LEU A 1 446 ? -2.167 -8.951 5.754 1.00 79.06 446 LEU A CA 1
ATOM 3590 C C . LEU A 1 446 ? -2.070 -10.181 4.841 1.00 79.06 446 LEU A C 1
ATOM 3592 O O . LEU A 1 446 ? -3.065 -10.585 4.230 1.00 79.06 446 LEU A O 1
ATOM 3596 N N . ILE A 1 447 ? -0.887 -10.799 4.758 1.00 81.00 447 ILE A N 1
ATOM 3597 C CA . ILE A 1 447 ? -0.653 -12.012 3.967 1.00 81.00 447 ILE A CA 1
ATOM 3598 C C . ILE A 1 447 ? -1.576 -13.130 4.456 1.00 81.00 447 ILE A C 1
ATOM 3600 O O . ILE A 1 447 ? -2.313 -13.707 3.651 1.00 81.00 447 ILE A O 1
ATOM 3604 N N . ARG A 1 448 ? -1.617 -13.396 5.768 1.00 81.69 448 ARG A N 1
ATOM 3605 C CA . ARG A 1 448 ? -2.471 -14.440 6.359 1.00 81.69 448 ARG A CA 1
ATOM 3606 C C . ARG A 1 448 ? -3.965 -14.151 6.151 1.00 81.69 448 ARG A C 1
ATOM 3608 O O . ARG A 1 448 ? -4.704 -15.071 5.811 1.00 81.69 448 ARG A O 1
ATOM 3615 N N . LYS A 1 449 ? -4.400 -12.888 6.254 1.00 75.94 449 LYS A N 1
ATOM 3616 C CA . LYS A 1 449 ? -5.800 -12.457 6.041 1.00 75.94 449 LYS A CA 1
ATOM 3617 C C . LYS A 1 449 ? -6.253 -12.419 4.578 1.00 75.94 449 LYS A C 1
ATOM 3619 O O . LYS A 1 449 ? -7.456 -12.385 4.318 1.00 75.94 449 LYS A O 1
ATOM 3624 N N . SER A 1 450 ? -5.332 -12.400 3.615 1.00 74.06 450 SER A N 1
ATOM 3625 C CA . SER A 1 450 ? -5.692 -12.305 2.198 1.00 74.06 450 SER A CA 1
ATOM 3626 C C . SER A 1 450 ? -6.404 -13.562 1.681 1.00 74.06 450 SER A C 1
ATOM 3628 O O . SER A 1 450 ? -5.922 -14.683 1.847 1.00 74.06 450 SER A O 1
ATOM 3630 N N . ASN A 1 451 ? -7.514 -13.344 0.970 1.00 75.88 451 ASN A N 1
ATOM 3631 C CA . ASN A 1 451 ? -8.301 -14.363 0.263 1.00 75.88 451 ASN A CA 1
ATOM 3632 C C . ASN A 1 451 ? -8.093 -14.318 -1.268 1.00 75.88 451 ASN A C 1
ATOM 3634 O O . ASN A 1 451 ? -8.977 -14.729 -2.028 1.00 75.88 451 ASN A O 1
ATOM 3638 N N . ALA A 1 452 ? -6.978 -13.747 -1.733 1.00 77.25 452 ALA A N 1
ATOM 3639 C CA . ALA A 1 452 ? -6.627 -13.745 -3.151 1.00 77.25 452 ALA A CA 1
ATOM 3640 C C . ALA A 1 452 ? -6.171 -15.144 -3.610 1.00 77.25 452 ALA A C 1
ATOM 3642 O O . ALA A 1 452 ? -5.557 -15.862 -2.814 1.00 77.25 452 ALA A O 1
ATOM 3643 N N . PRO A 1 453 ? -6.425 -15.528 -4.878 1.00 81.75 453 PRO A N 1
ATOM 3644 C CA . PRO A 1 453 ? -5.911 -16.771 -5.448 1.00 81.75 453 PRO A CA 1
ATOM 3645 C C . PRO A 1 453 ? -4.399 -16.920 -5.293 1.00 81.75 453 PRO A C 1
ATOM 3647 O O . PRO A 1 453 ? -3.938 -18.002 -4.940 1.00 81.75 453 PRO A O 1
ATOM 3650 N N . TRP A 1 454 ? -3.641 -15.839 -5.483 1.00 88.94 454 TRP A N 1
ATOM 3651 C CA . TRP A 1 454 ? -2.182 -15.843 -5.398 1.00 88.94 454 TRP A CA 1
ATOM 3652 C C . TRP A 1 454 ? -1.674 -14.748 -4.467 1.00 88.94 454 TRP A C 1
ATOM 3654 O O . TRP A 1 454 ? -2.174 -13.623 -4.492 1.00 88.94 454 TRP A O 1
ATOM 3664 N N . LYS A 1 455 ? -0.673 -15.081 -3.652 1.00 94.19 455 LYS A N 1
ATOM 3665 C CA . LYS A 1 455 ? 0.000 -14.161 -2.727 1.00 94.19 455 LYS A CA 1
ATOM 3666 C C . LYS A 1 455 ? 1.472 -14.081 -3.114 1.00 94.19 455 LYS A C 1
ATOM 3668 O O . LYS A 1 455 ? 2.161 -15.100 -3.042 1.00 94.19 455 LYS A O 1
ATOM 3673 N N . ILE A 1 456 ? 1.938 -12.908 -3.535 1.00 98.44 456 ILE A N 1
ATOM 3674 C CA . ILE A 1 456 ? 3.318 -12.702 -3.993 1.00 98.44 456 ILE A CA 1
ATOM 3675 C C . ILE A 1 456 ? 3.966 -11.593 -3.169 1.00 98.44 456 ILE A C 1
ATOM 3677 O O . ILE A 1 456 ? 3.431 -10.490 -3.062 1.00 98.44 456 ILE A O 1
ATOM 3681 N N . VAL A 1 457 ? 5.116 -11.901 -2.579 1.00 98.81 457 VAL A N 1
ATOM 3682 C CA . VAL A 1 457 ? 5.935 -10.936 -1.841 1.00 98.81 457 VAL A CA 1
ATOM 3683 C C . VAL A 1 457 ? 6.974 -10.339 -2.781 1.00 98.81 457 VAL A C 1
ATOM 3685 O O . VAL A 1 457 ? 7.562 -11.056 -3.590 1.00 98.81 457 VAL A O 1
ATOM 3688 N N . VAL A 1 458 ? 7.209 -9.036 -2.661 1.00 98.81 458 VAL A N 1
ATOM 3689 C CA . VAL A 1 458 ? 8.218 -8.294 -3.419 1.00 98.81 458 VAL A CA 1
ATOM 3690 C C . VAL A 1 458 ? 9.087 -7.512 -2.444 1.00 98.81 458 VAL A C 1
ATOM 3692 O O . VAL A 1 458 ? 8.567 -6.758 -1.624 1.00 98.81 458 VAL A O 1
ATOM 3695 N N . LEU A 1 459 ? 10.402 -7.669 -2.535 1.00 98.38 459 LEU A N 1
ATOM 3696 C CA . LEU A 1 459 ? 11.375 -6.907 -1.754 1.00 98.38 459 LEU A CA 1
ATOM 3697 C C . LEU A 1 459 ? 12.683 -6.786 -2.528 1.00 98.38 459 LEU A C 1
ATOM 3699 O O . LEU A 1 459 ? 13.013 -7.687 -3.287 1.00 98.38 459 LEU A O 1
ATOM 3703 N N . HIS A 1 460 ? 13.429 -5.698 -2.350 1.00 98.00 460 HIS A N 1
ATOM 3704 C CA . HIS A 1 460 ? 14.607 -5.463 -3.184 1.00 98.00 460 HIS A CA 1
ATOM 3705 C C . HIS A 1 460 ? 15.756 -6.438 -2.898 1.00 98.00 460 HIS A C 1
ATOM 3707 O O . HIS A 1 460 ? 16.109 -7.242 -3.760 1.00 98.00 460 HIS A O 1
ATOM 3713 N N . HIS A 1 461 ? 16.286 -6.419 -1.674 1.00 97.06 461 HIS A N 1
ATOM 3714 C CA . HIS A 1 461 ? 17.366 -7.314 -1.266 1.00 97.06 461 HIS A CA 1
ATOM 3715 C C . HIS A 1 461 ? 16.852 -8.759 -1.069 1.00 97.06 461 HIS A C 1
ATOM 3717 O O . HIS A 1 461 ? 15.898 -8.963 -0.311 1.00 97.06 461 HIS A O 1
ATOM 3723 N N . PRO A 1 462 ? 17.452 -9.778 -1.713 1.00 96.12 462 PRO A N 1
ATOM 3724 C CA . PRO A 1 462 ? 16.919 -11.139 -1.715 1.00 96.12 462 PRO A CA 1
ATOM 3725 C C . PRO A 1 462 ? 17.178 -11.892 -0.395 1.00 96.12 462 PRO A C 1
ATOM 3727 O O . PRO A 1 462 ? 18.328 -11.984 0.035 1.00 96.12 462 PRO A O 1
ATOM 3730 N N . PRO A 1 463 ? 16.169 -12.552 0.216 1.00 95.75 463 PRO A N 1
ATOM 3731 C CA . PRO A 1 463 ? 16.380 -13.430 1.377 1.00 95.75 463 PRO A CA 1
ATOM 3732 C C . PRO A 1 463 ? 17.285 -14.640 1.079 1.00 95.75 463 PRO A C 1
ATOM 3734 O O . PRO A 1 463 ? 17.941 -15.178 1.976 1.00 95.75 463 PRO A O 1
ATOM 3737 N N . TYR A 1 464 ? 17.307 -15.086 -0.180 1.00 94.38 464 TYR A N 1
ATOM 3738 C CA . TYR A 1 464 ? 18.129 -16.188 -0.678 1.00 94.38 464 TYR A CA 1
ATOM 3739 C C . TYR A 1 464 ? 18.616 -15.855 -2.091 1.00 94.38 464 TYR A C 1
ATOM 3741 O O . TYR A 1 464 ? 17.810 -15.743 -3.013 1.00 94.38 464 TYR A O 1
ATOM 3749 N N . ALA A 1 465 ? 19.927 -15.700 -2.242 1.00 93.00 465 ALA A N 1
ATOM 3750 C CA . ALA A 1 465 ? 20.633 -15.548 -3.510 1.00 93.00 465 ALA A CA 1
ATOM 3751 C C . ALA A 1 465 ? 22.076 -16.012 -3.312 1.00 93.00 465 ALA A C 1
ATOM 3753 O O . ALA A 1 465 ? 22.582 -15.958 -2.185 1.00 93.00 465 ALA A O 1
ATOM 3754 N N . SER A 1 466 ? 22.726 -16.486 -4.373 1.00 92.50 466 SER A N 1
ATOM 3755 C CA . SER A 1 466 ? 24.157 -16.790 -4.334 1.00 92.50 466 SER A CA 1
ATOM 3756 C C . SER A 1 466 ? 24.963 -15.513 -4.037 1.00 92.50 466 SER A C 1
ATOM 3758 O O . SER A 1 466 ? 24.449 -14.394 -4.121 1.00 92.50 466 SER A O 1
ATOM 3760 N N . ILE A 1 467 ? 26.235 -15.664 -3.684 1.00 89.00 467 ILE A N 1
ATOM 3761 C CA . ILE A 1 467 ? 27.182 -14.538 -3.611 1.00 89.00 467 ILE A CA 1
ATOM 3762 C C . ILE A 1 467 ? 27.964 -14.425 -4.923 1.00 89.00 467 ILE A C 1
ATOM 3764 O O . ILE A 1 467 ? 27.995 -15.386 -5.687 1.00 89.00 467 ILE A O 1
ATOM 3768 N N . GLY A 1 468 ? 28.590 -13.282 -5.210 1.00 85.94 468 GLY A N 1
ATOM 3769 C CA . GLY A 1 468 ? 29.402 -13.092 -6.420 1.00 85.94 468 GLY A CA 1
ATOM 3770 C C . GLY A 1 468 ? 29.641 -11.626 -6.783 1.00 85.94 468 GLY A C 1
ATOM 3771 O O . GLY A 1 468 ? 28.894 -10.755 -6.342 1.00 85.94 468 GLY A O 1
ATOM 3772 N N . ASP A 1 469 ? 30.706 -11.367 -7.553 1.00 81.62 469 ASP A N 1
ATOM 3773 C CA . ASP A 1 469 ? 31.086 -10.076 -8.161 1.00 81.62 469 ASP A CA 1
ATOM 3774 C C . ASP A 1 469 ? 30.766 -8.814 -7.327 1.00 81.62 469 ASP A C 1
ATOM 3776 O O . ASP A 1 469 ? 30.219 -7.824 -7.809 1.00 81.62 469 ASP A O 1
ATOM 3780 N N . GLY A 1 470 ? 31.139 -8.839 -6.044 1.00 72.44 470 GLY A N 1
ATOM 3781 C CA . GLY A 1 470 ? 31.002 -7.707 -5.121 1.00 72.44 470 GLY A CA 1
ATOM 3782 C C . GLY A 1 470 ? 29.710 -7.680 -4.299 1.00 72.44 470 GLY A C 1
ATOM 3783 O O . GLY A 1 470 ? 29.686 -6.991 -3.286 1.00 72.44 470 GLY A O 1
ATOM 3784 N N . HIS A 1 471 ? 28.696 -8.476 -4.644 1.00 75.38 471 HIS A N 1
ATOM 3785 C CA . HIS A 1 471 ? 27.472 -8.647 -3.854 1.00 75.38 471 HIS A CA 1
ATOM 3786 C C . HIS A 1 471 ? 27.567 -9.900 -2.970 1.00 75.38 471 HIS A C 1
ATOM 3788 O O . HIS A 1 471 ? 26.825 -10.875 -3.144 1.00 75.38 471 HIS A O 1
ATOM 3794 N N . ASN A 1 472 ? 28.483 -9.884 -2.002 1.00 74.31 472 ASN A N 1
ATOM 3795 C CA . ASN A 1 472 ? 28.738 -11.018 -1.102 1.00 74.31 472 ASN A CA 1
ATOM 3796 C C . ASN A 1 472 ? 27.860 -11.018 0.166 1.00 74.31 472 ASN A C 1
ATOM 3798 O O . ASN A 1 472 ? 28.089 -11.788 1.096 1.00 74.31 472 ASN A O 1
ATOM 3802 N N . ASP A 1 473 ? 26.859 -10.145 0.197 1.00 81.00 473 ASP A N 1
ATOM 3803 C CA . ASP A 1 473 ? 26.012 -9.853 1.349 1.00 81.00 473 ASP A CA 1
ATOM 3804 C C . ASP A 1 473 ? 24.910 -10.902 1.548 1.00 81.00 473 ASP A C 1
ATOM 3806 O O . ASP A 1 473 ? 24.241 -11.299 0.583 1.00 81.00 473 ASP A O 1
ATOM 3810 N N . ASP A 1 474 ? 24.695 -11.294 2.811 1.00 83.19 474 ASP A N 1
ATOM 3811 C CA . ASP A 1 474 ? 23.611 -12.178 3.252 1.00 83.19 474 ASP A CA 1
ATOM 3812 C C . ASP A 1 474 ? 22.513 -11.398 3.998 1.00 83.19 474 ASP A C 1
ATOM 3814 O O . ASP A 1 474 ? 22.714 -10.897 5.106 1.00 83.19 474 ASP A O 1
ATOM 3818 N N . TYR A 1 475 ? 21.305 -11.374 3.435 1.00 91.31 475 TYR A N 1
ATOM 3819 C CA . TYR A 1 475 ? 20.142 -10.689 4.001 1.00 91.31 475 TYR A CA 1
ATOM 3820 C C . TYR A 1 475 ? 19.286 -11.597 4.895 1.00 91.31 475 TYR A C 1
ATOM 3822 O O . TYR A 1 475 ? 18.056 -11.612 4.812 1.00 91.31 475 TYR A O 1
ATOM 3830 N N . ALA A 1 476 ? 19.932 -12.344 5.795 1.00 92.12 476 ALA A N 1
ATOM 3831 C CA . ALA A 1 476 ? 19.288 -13.320 6.678 1.00 92.12 476 ALA A CA 1
ATOM 3832 C C . ALA A 1 476 ? 18.088 -12.765 7.478 1.00 92.12 476 ALA A C 1
ATOM 3834 O O . ALA A 1 476 ? 17.137 -13.497 7.745 1.00 92.12 476 ALA A O 1
ATOM 3835 N N . ALA A 1 477 ? 18.094 -11.471 7.820 1.00 94.19 477 ALA A N 1
ATOM 3836 C CA . ALA A 1 477 ? 16.996 -10.791 8.517 1.00 94.19 477 ALA A CA 1
ATOM 3837 C C . ALA A 1 477 ? 15.667 -10.757 7.728 1.00 94.19 477 ALA A C 1
ATOM 3839 O O . ALA A 1 477 ? 14.604 -10.612 8.335 1.00 94.19 477 ALA A O 1
ATOM 3840 N N . LEU A 1 478 ? 15.722 -10.914 6.399 1.00 96.50 478 LEU A N 1
ATOM 3841 C CA . LEU A 1 478 ? 14.572 -10.918 5.487 1.00 96.50 478 LEU A CA 1
ATOM 3842 C C . LEU A 1 478 ? 13.977 -12.327 5.272 1.00 96.50 478 LEU A C 1
ATOM 3844 O O . LEU A 1 478 ? 12.995 -12.480 4.548 1.00 96.50 478 LEU A O 1
ATOM 3848 N N . ARG A 1 479 ? 14.548 -13.369 5.897 1.00 96.44 479 ARG A N 1
ATOM 3849 C CA . ARG A 1 479 ? 14.082 -14.770 5.824 1.00 96.44 479 ARG A CA 1
ATOM 3850 C C . ARG A 1 479 ? 12.896 -15.024 6.764 1.00 96.44 479 ARG A C 1
ATOM 3852 O O . ARG A 1 479 ? 13.003 -15.799 7.711 1.00 96.44 479 ARG A O 1
ATOM 3859 N N . TRP A 1 480 ? 11.789 -14.318 6.545 1.00 96.88 480 TRP A N 1
ATOM 3860 C CA . TRP A 1 480 ? 10.561 -14.477 7.334 1.00 96.88 480 TRP A CA 1
ATOM 3861 C C . TRP A 1 480 ? 9.814 -15.763 6.935 1.00 96.88 480 TRP A C 1
ATOM 3863 O O . TRP A 1 480 ? 10.010 -16.277 5.830 1.00 96.88 480 TRP A O 1
ATOM 3873 N N . ASP A 1 481 ? 8.898 -16.250 7.778 1.00 94.81 481 ASP A N 1
ATOM 3874 C CA . ASP A 1 481 ? 8.018 -17.392 7.471 1.00 94.81 481 ASP A CA 1
ATOM 3875 C C . ASP A 1 481 ? 6.920 -17.055 6.432 1.00 94.81 481 ASP A C 1
ATOM 3877 O O . ASP A 1 481 ? 5.708 -17.087 6.681 1.00 94.81 481 ASP A O 1
ATOM 3881 N N . PHE A 1 482 ? 7.347 -16.728 5.212 1.00 95.88 482 PHE A N 1
ATOM 3882 C CA . PHE A 1 482 ? 6.468 -16.483 4.072 1.00 95.88 482 PHE A CA 1
ATOM 3883 C C . PHE A 1 482 ? 5.669 -17.736 3.691 1.00 95.88 482 PHE A C 1
ATOM 3885 O O . PHE A 1 482 ? 4.484 -17.639 3.358 1.00 95.88 482 PHE A O 1
ATOM 3892 N N . LYS A 1 483 ? 6.279 -18.925 3.789 1.00 91.06 483 LYS A N 1
ATOM 3893 C CA . LYS A 1 483 ? 5.615 -20.191 3.461 1.00 91.06 483 LYS A CA 1
ATOM 3894 C C . LYS A 1 483 ? 4.471 -20.488 4.435 1.00 91.06 483 LYS A C 1
ATOM 3896 O O . LYS A 1 483 ? 3.357 -20.742 3.983 1.00 91.06 483 LYS A O 1
ATOM 3901 N N . GLY A 1 484 ? 4.700 -20.407 5.747 1.00 89.12 484 GLY A N 1
ATOM 3902 C CA . GLY A 1 484 ? 3.663 -20.598 6.765 1.00 89.12 484 GLY A CA 1
ATOM 3903 C C . GLY A 1 484 ? 2.620 -19.476 6.801 1.00 89.12 484 GLY A C 1
ATOM 3904 O O . GLY A 1 484 ? 1.482 -19.704 7.210 1.00 89.12 484 GLY A O 1
ATOM 3905 N N . ALA A 1 485 ? 2.936 -18.283 6.287 1.00 84.69 485 ALA A N 1
ATOM 3906 C CA . ALA A 1 485 ? 1.939 -17.246 6.005 1.00 84.69 485 ALA A CA 1
ATOM 3907 C C . ALA A 1 485 ? 1.080 -17.520 4.747 1.00 84.69 485 ALA A C 1
ATOM 3909 O O . ALA A 1 485 ? 0.033 -16.889 4.566 1.00 84.69 485 ALA A O 1
ATOM 3910 N N . GLY A 1 486 ? 1.473 -18.477 3.899 1.00 86.38 486 GLY A N 1
ATOM 3911 C CA . GLY A 1 486 ? 0.742 -18.888 2.696 1.00 86.38 486 GLY A CA 1
ATOM 3912 C C . GLY A 1 486 ? 1.118 -18.129 1.419 1.00 86.38 486 GLY A C 1
ATOM 3913 O O . GLY A 1 486 ? 0.304 -18.063 0.496 1.00 86.38 486 GLY A O 1
ATOM 3914 N N . VAL A 1 487 ? 2.316 -17.539 1.362 1.00 95.06 487 VAL A N 1
ATOM 3915 C CA . VAL A 1 487 ? 2.890 -16.940 0.144 1.00 95.06 487 VAL A CA 1
ATOM 3916 C C . VAL A 1 487 ? 3.148 -18.028 -0.903 1.00 95.06 487 VAL A C 1
ATOM 3918 O O . VAL A 1 487 ? 3.527 -19.148 -0.566 1.00 95.06 487 VAL A O 1
ATOM 3921 N N . ASN A 1 488 ? 2.933 -17.709 -2.182 1.00 95.19 488 ASN A N 1
ATOM 3922 C CA . ASN A 1 488 ? 3.180 -18.623 -3.302 1.00 95.19 488 ASN A CA 1
ATOM 3923 C C . ASN A 1 488 ? 4.511 -18.348 -4.011 1.00 95.19 488 ASN A C 1
ATOM 3925 O O . ASN A 1 488 ? 5.085 -19.261 -4.593 1.00 95.19 488 ASN A O 1
ATOM 3929 N N . LEU A 1 489 ? 4.996 -17.105 -3.964 1.00 97.69 489 LEU A N 1
ATOM 3930 C CA . LEU A 1 489 ? 6.231 -16.681 -4.614 1.00 97.69 489 LEU A CA 1
ATOM 3931 C C . LEU A 1 489 ? 6.835 -15.463 -3.907 1.00 97.69 489 LEU A C 1
ATOM 3933 O O . LEU A 1 489 ? 6.100 -14.572 -3.475 1.00 97.69 489 LEU A O 1
ATOM 3937 N N . VAL A 1 490 ? 8.164 -15.403 -3.848 1.00 98.69 490 VAL A N 1
ATOM 3938 C CA . VAL A 1 490 ? 8.921 -14.218 -3.421 1.00 98.69 490 VAL A CA 1
ATOM 3939 C C . VAL A 1 490 ? 9.758 -13.710 -4.599 1.00 98.69 490 VAL A C 1
ATOM 3941 O O . VAL A 1 490 ? 10.439 -14.504 -5.247 1.00 98.69 490 VAL A O 1
ATOM 3944 N N . LEU A 1 491 ? 9.690 -12.410 -4.890 1.00 98.88 491 LEU A N 1
ATOM 3945 C CA . LEU A 1 491 ? 10.403 -11.737 -5.981 1.00 98.88 491 LEU A CA 1
ATOM 3946 C C . LEU A 1 491 ? 11.371 -10.679 -5.443 1.00 98.88 491 LEU A C 1
ATOM 3948 O O . LEU A 1 491 ? 11.031 -9.948 -4.512 1.00 98.88 491 LEU A O 1
ATOM 3952 N N . SER A 1 492 ? 12.545 -10.574 -6.066 1.00 98.62 492 SER A N 1
ATOM 3953 C CA . SER A 1 492 ? 13.622 -9.671 -5.645 1.00 98.62 492 SER A CA 1
ATOM 3954 C C . SER A 1 492 ? 14.558 -9.252 -6.782 1.00 98.62 492 SER A C 1
ATOM 3956 O O . SER A 1 492 ? 14.542 -9.847 -7.862 1.00 98.62 492 SER A O 1
ATOM 3958 N N . GLY A 1 493 ? 15.339 -8.200 -6.538 1.00 97.06 493 GLY A N 1
ATOM 3959 C CA . GLY A 1 493 ? 16.355 -7.655 -7.443 1.00 97.06 493 GLY A CA 1
ATOM 3960 C C . GLY A 1 493 ? 17.727 -7.662 -6.772 1.00 97.06 493 GLY A C 1
ATOM 3961 O O . GLY A 1 493 ? 18.114 -8.672 -6.177 1.00 97.06 493 GLY A O 1
ATOM 3962 N N . HIS A 1 494 ? 18.421 -6.527 -6.822 1.00 96.50 494 HIS A N 1
ATOM 3963 C CA . HIS A 1 494 ? 19.688 -6.206 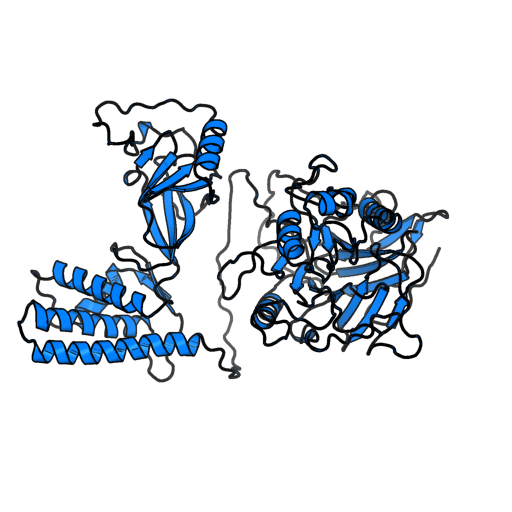-6.159 1.00 96.50 494 HIS A CA 1
ATOM 3964 C C . HIS A 1 494 ? 20.913 -6.978 -6.670 1.00 96.50 494 HIS A C 1
ATOM 3966 O O . HIS A 1 494 ? 21.955 -6.397 -6.956 1.00 96.50 494 HIS A O 1
ATOM 3972 N N . LYS A 1 495 ? 20.834 -8.307 -6.780 1.00 94.75 495 LYS A N 1
ATOM 3973 C CA . LYS A 1 495 ? 21.894 -9.100 -7.409 1.00 94.75 495 LYS A CA 1
ATOM 3974 C C . LYS A 1 495 ? 21.664 -9.058 -8.921 1.00 94.75 495 LYS A C 1
ATOM 3976 O O . LYS A 1 495 ? 20.612 -9.498 -9.388 1.00 94.75 495 LYS A O 1
ATOM 3981 N N . HIS A 1 496 ? 22.625 -8.541 -9.689 1.00 95.69 496 HIS A N 1
ATOM 3982 C CA . HIS A 1 496 ? 22.460 -8.298 -11.131 1.00 95.69 496 HIS A CA 1
ATOM 3983 C C . HIS A 1 496 ? 22.596 -9.565 -12.003 1.00 95.69 496 HIS A C 1
ATOM 3985 O O . HIS A 1 496 ? 23.368 -9.617 -12.964 1.00 95.69 496 HIS A O 1
ATOM 3991 N N . TRP A 1 497 ? 21.837 -10.600 -11.652 1.00 96.25 497 TRP A N 1
ATOM 3992 C CA . TRP A 1 497 ? 21.626 -11.832 -12.405 1.00 96.25 497 TRP A CA 1
ATOM 3993 C C . TRP A 1 497 ? 20.197 -12.344 -12.164 1.00 96.25 497 TRP A C 1
ATOM 3995 O O . TRP A 1 497 ? 19.445 -11.813 -11.342 1.00 96.25 497 TRP A O 1
ATOM 4005 N N . TYR A 1 498 ? 19.801 -13.375 -12.905 1.00 97.44 498 TYR A N 1
ATOM 4006 C CA . TYR A 1 498 ? 18.611 -14.161 -12.607 1.00 97.44 498 TYR A CA 1
ATOM 4007 C C . TYR A 1 498 ? 18.993 -15.374 -11.766 1.00 97.44 498 TYR A C 1
ATOM 4009 O O . TYR A 1 498 ? 19.949 -16.077 -12.099 1.00 97.44 498 TYR A O 1
ATOM 4017 N N . GLU A 1 499 ? 18.238 -15.654 -10.708 1.00 96.25 499 GLU A N 1
ATOM 4018 C CA . GLU A 1 499 ? 18.403 -16.861 -9.898 1.00 96.25 499 GLU A CA 1
ATOM 4019 C C . GLU A 1 499 ? 17.066 -17.346 -9.334 1.00 96.25 499 GLU A C 1
ATOM 4021 O O . GLU A 1 499 ? 16.261 -16.555 -8.843 1.00 96.25 499 GLU A O 1
ATOM 4026 N N . ARG A 1 500 ? 16.843 -18.664 -9.363 1.00 95.44 500 ARG A N 1
ATOM 4027 C CA . ARG A 1 500 ? 15.723 -19.319 -8.683 1.00 95.44 500 ARG A CA 1
ATOM 4028 C C . ARG A 1 500 ? 16.233 -20.218 -7.570 1.00 95.44 500 ARG A C 1
ATOM 4030 O O . ARG A 1 500 ? 16.816 -21.267 -7.842 1.00 95.44 500 ARG A O 1
ATOM 4037 N N . CYS A 1 501 ? 15.921 -19.855 -6.331 1.00 92.12 501 CYS A N 1
ATOM 4038 C CA . CYS A 1 501 ? 16.064 -20.723 -5.165 1.00 92.12 501 CYS A CA 1
ATOM 4039 C C . CYS A 1 501 ? 14.711 -21.349 -4.803 1.00 92.12 501 CYS A C 1
ATOM 4041 O O . CYS A 1 501 ? 13.667 -20.725 -4.981 1.00 92.12 501 CYS A O 1
ATOM 4043 N N . VAL A 1 502 ? 14.707 -22.571 -4.270 1.00 91.25 502 VAL A N 1
ATOM 4044 C CA . VAL A 1 502 ? 13.508 -23.221 -3.716 1.00 91.25 502 VAL A CA 1
ATOM 4045 C C . VAL A 1 502 ? 13.795 -23.632 -2.275 1.00 91.25 502 VAL A C 1
ATOM 4047 O O . VAL A 1 502 ? 14.614 -24.514 -2.031 1.00 91.25 502 VAL A O 1
ATOM 4050 N N . ILE A 1 503 ? 13.109 -22.997 -1.323 1.00 90.25 503 ILE A N 1
ATOM 4051 C CA . ILE A 1 503 ? 13.246 -23.264 0.115 1.00 90.25 503 ILE A CA 1
ATOM 4052 C C . ILE A 1 503 ? 11.942 -23.884 0.602 1.00 90.25 503 ILE A C 1
ATOM 4054 O O . ILE A 1 503 ? 10.879 -23.274 0.495 1.00 90.25 503 ILE A O 1
ATOM 4058 N N . ASP A 1 504 ? 12.005 -25.127 1.077 1.00 87.38 504 ASP A N 1
ATOM 4059 C CA . ASP A 1 504 ? 10.843 -25.914 1.506 1.00 87.38 504 ASP A CA 1
ATOM 4060 C C . ASP A 1 504 ? 9.686 -25.946 0.481 1.00 87.38 504 ASP A C 1
ATOM 4062 O O . ASP A 1 504 ? 8.517 -26.045 0.853 1.00 87.38 504 ASP A O 1
ATOM 4066 N N . GLY A 1 505 ? 9.982 -25.850 -0.818 1.00 84.12 505 GLY A N 1
ATOM 4067 C CA . GLY A 1 505 ? 8.977 -25.808 -1.890 1.00 84.12 505 GLY A CA 1
ATOM 4068 C C . GLY A 1 505 ? 8.365 -24.427 -2.173 1.00 84.12 505 GLY A C 1
ATOM 4069 O O . GLY A 1 505 ? 7.563 -24.314 -3.094 1.00 84.12 505 GLY A O 1
ATOM 4070 N N . LEU A 1 506 ? 8.748 -23.372 -1.445 1.00 93.12 506 LEU A N 1
ATOM 4071 C CA . LEU A 1 506 ? 8.463 -21.984 -1.822 1.00 93.12 506 LEU A CA 1
ATOM 4072 C C . LEU A 1 506 ? 9.602 -21.466 -2.721 1.00 93.12 506 LEU A C 1
ATOM 4074 O O . LEU A 1 506 ? 10.751 -21.431 -2.268 1.00 93.12 506 LEU A O 1
ATOM 4078 N N . PRO A 1 507 ? 9.334 -21.070 -3.980 1.00 93.94 507 PRO A N 1
ATOM 4079 C CA . PRO A 1 507 ? 10.346 -20.436 -4.811 1.00 93.94 507 PRO A CA 1
ATOM 4080 C C . PRO A 1 507 ? 10.592 -18.972 -4.424 1.00 93.94 507 PRO A C 1
ATOM 4082 O O . PRO A 1 507 ? 9.669 -18.201 -4.144 1.00 93.94 507 PRO A O 1
ATOM 4085 N N . TYR A 1 508 ? 11.866 -18.606 -4.488 1.00 97.81 508 TYR A N 1
ATOM 4086 C CA . TYR A 1 508 ? 12.403 -17.259 -4.372 1.00 97.81 508 TYR A CA 1
ATOM 4087 C C . TYR A 1 508 ? 13.101 -16.947 -5.697 1.00 97.81 508 TYR A C 1
ATOM 4089 O O . TYR A 1 508 ? 13.986 -17.693 -6.122 1.00 97.81 508 TYR A O 1
ATOM 4097 N N . LEU A 1 509 ? 12.668 -15.881 -6.366 1.00 98.12 509 LEU A N 1
ATOM 4098 C CA . LEU A 1 509 ? 13.220 -15.426 -7.636 1.00 98.12 509 LEU A CA 1
ATOM 4099 C C . LEU A 1 509 ? 13.979 -14.116 -7.444 1.00 98.12 509 LEU A C 1
ATOM 4101 O O . LEU A 1 509 ? 13.439 -13.136 -6.924 1.00 98.12 509 LEU A O 1
ATOM 4105 N N . VAL A 1 510 ? 15.206 -14.101 -7.939 1.00 98.31 510 VAL A N 1
ATOM 4106 C CA . VAL A 1 510 ? 16.033 -12.913 -8.123 1.00 98.31 510 VAL A CA 1
ATOM 4107 C C . VAL A 1 510 ? 16.040 -12.590 -9.611 1.00 98.31 510 VAL A C 1
ATOM 4109 O O . VAL A 1 510 ? 16.199 -13.492 -10.433 1.00 98.31 510 VAL A O 1
ATOM 4112 N N . CYS A 1 511 ? 15.822 -11.331 -9.976 1.00 97.88 511 CYS A N 1
ATOM 4113 C CA . CYS A 1 511 ? 15.830 -10.883 -11.368 1.00 97.88 511 CYS A CA 1
ATOM 4114 C C . CYS A 1 511 ? 16.323 -9.430 -11.467 1.00 97.88 511 CYS A C 1
ATOM 4116 O O . CYS A 1 511 ? 15.609 -8.559 -11.969 1.00 97.88 511 CYS A O 1
ATOM 4118 N N . GLY A 1 512 ? 17.555 -9.171 -11.014 1.00 97.12 512 GLY A N 1
ATOM 4119 C CA . GLY A 1 512 ? 18.191 -7.847 -11.092 1.00 97.12 512 GLY A CA 1
ATOM 4120 C C . GLY A 1 512 ? 18.774 -7.506 -12.465 1.00 97.12 512 GLY A C 1
ATOM 4121 O O . GLY A 1 512 ? 19.825 -6.886 -12.585 1.00 97.12 512 GLY A O 1
ATOM 4122 N N . LEU A 1 513 ? 18.119 -7.968 -13.529 1.00 97.81 513 LEU A N 1
ATOM 4123 C CA . LEU A 1 513 ? 18.580 -7.870 -14.916 1.00 97.81 513 LEU A CA 1
ATOM 4124 C C . LEU A 1 513 ? 17.818 -6.805 -15.722 1.00 97.81 513 LEU A C 1
ATOM 4126 O O . LEU A 1 513 ? 17.762 -6.890 -16.948 1.00 97.81 513 LEU A O 1
ATOM 4130 N N . GLY A 1 514 ? 17.242 -5.797 -15.056 1.00 96.88 514 GLY A N 1
ATOM 4131 C CA . GLY A 1 514 ? 16.414 -4.768 -15.691 1.00 96.88 514 GLY A CA 1
ATOM 4132 C C . GLY A 1 514 ? 17.167 -3.662 -16.431 1.00 96.88 514 GLY A C 1
ATOM 4133 O O . GLY A 1 514 ? 16.533 -2.891 -17.152 1.00 96.88 514 GLY A O 1
ATOM 4134 N N . GLY A 1 515 ? 18.493 -3.580 -16.290 1.00 95.00 515 GLY A N 1
ATOM 4135 C CA . GLY A 1 515 ? 19.334 -2.667 -17.072 1.00 95.00 515 GLY A CA 1
ATOM 4136 C C . GLY A 1 515 ? 20.687 -2.313 -16.452 1.00 95.00 515 GLY A C 1
ATOM 4137 O O . GLY A 1 515 ? 21.590 -1.905 -17.179 1.00 95.00 515 GLY A O 1
ATOM 4138 N N . ALA A 1 516 ? 20.851 -2.481 -15.137 1.00 93.94 516 ALA A N 1
ATOM 4139 C CA . ALA A 1 516 ? 22.131 -2.298 -14.457 1.00 93.94 516 ALA A CA 1
ATOM 4140 C C . ALA A 1 516 ? 23.210 -3.288 -14.967 1.00 93.94 516 ALA A C 1
ATOM 4142 O O . ALA A 1 516 ? 22.869 -4.324 -15.548 1.00 93.94 516 ALA A O 1
ATOM 4143 N N . PRO A 1 517 ? 24.517 -2.997 -14.802 1.00 93.44 517 PRO A N 1
ATOM 4144 C CA . PRO A 1 517 ? 25.589 -3.863 -15.299 1.00 93.44 517 PRO A CA 1
ATOM 4145 C C . PRO A 1 517 ? 25.497 -5.286 -14.737 1.00 93.44 517 PRO A C 1
ATOM 4147 O O . PRO A 1 517 ? 25.443 -5.457 -13.522 1.00 93.44 517 PRO A O 1
ATOM 4150 N N . ILE A 1 518 ? 25.503 -6.289 -15.620 1.00 94.94 518 ILE A N 1
ATOM 4151 C CA . ILE A 1 518 ? 25.405 -7.707 -15.243 1.00 94.94 518 ILE A CA 1
ATOM 4152 C C . ILE A 1 518 ? 26.624 -8.131 -14.421 1.00 94.94 518 ILE A C 1
ATOM 4154 O O . ILE A 1 518 ? 27.752 -7.750 -14.741 1.00 94.94 518 ILE A O 1
ATOM 4158 N N . LEU A 1 519 ? 26.385 -8.957 -13.403 1.00 92.31 519 LEU A N 1
ATOM 4159 C CA . LEU A 1 519 ? 27.400 -9.488 -12.495 1.00 92.31 519 LEU A CA 1
ATOM 4160 C C . LEU A 1 519 ? 27.367 -11.024 -12.459 1.00 92.31 519 LEU A C 1
ATOM 4162 O O . LEU A 1 519 ? 26.363 -11.654 -12.804 1.00 92.31 519 LEU A O 1
ATOM 4166 N N . SER A 1 520 ? 28.479 -11.639 -12.062 1.00 89.56 520 SER A N 1
ATOM 4167 C CA . SER A 1 520 ? 28.655 -13.095 -12.045 1.00 89.56 520 SER A CA 1
ATOM 4168 C C . SER A 1 520 ? 28.446 -13.673 -10.642 1.00 89.56 520 SER A C 1
ATOM 4170 O O . SER A 1 520 ? 29.199 -13.327 -9.728 1.00 89.56 520 SER A O 1
ATOM 4172 N N . PRO A 1 521 ? 27.485 -14.592 -10.442 1.00 86.75 521 PRO A N 1
ATOM 4173 C CA . PRO A 1 521 ? 27.407 -15.355 -9.204 1.00 86.75 521 PRO A CA 1
ATOM 4174 C C . PRO A 1 521 ? 28.567 -16.365 -9.109 1.00 86.75 521 PRO A C 1
ATOM 4176 O O . PRO A 1 521 ? 28.980 -16.957 -10.105 1.00 86.75 521 PRO A O 1
ATOM 4179 N N . SER A 1 522 ? 29.068 -16.599 -7.896 1.00 83.00 522 SER A N 1
ATOM 4180 C CA . SER A 1 522 ? 30.145 -17.544 -7.578 1.00 83.00 522 SER A CA 1
ATOM 4181 C C . SER A 1 522 ? 29.773 -18.961 -8.012 1.00 83.00 522 SER A C 1
ATOM 4183 O O . SER A 1 522 ? 28.736 -19.495 -7.620 1.00 83.00 522 SER A O 1
ATOM 4185 N N . GLU A 1 523 ? 30.616 -19.604 -8.821 1.00 79.06 523 GLU A N 1
ATOM 4186 C CA . GLU A 1 523 ? 30.366 -20.972 -9.301 1.00 79.06 523 GLU A CA 1
ATOM 4187 C C . GLU A 1 523 ? 30.508 -22.039 -8.203 1.00 79.06 523 GLU A C 1
ATOM 4189 O O . GLU A 1 523 ? 29.992 -23.146 -8.341 1.00 79.06 523 GLU A O 1
ATOM 4194 N N . SER A 1 524 ? 31.188 -21.713 -7.099 1.00 78.38 524 SER A N 1
ATOM 4195 C CA . SER A 1 524 ? 31.425 -22.623 -5.972 1.00 78.38 524 SER A CA 1
ATOM 4196 C C . SER A 1 524 ? 30.554 -22.357 -4.741 1.00 78.38 524 SER A C 1
ATOM 4198 O O . SER A 1 524 ? 30.437 -23.238 -3.892 1.00 78.38 524 SER A O 1
ATOM 4200 N N . GLU A 1 525 ? 29.954 -21.171 -4.618 1.00 80.88 525 GLU A N 1
ATOM 4201 C CA . GLU A 1 525 ? 29.254 -20.721 -3.402 1.00 80.88 525 GLU A CA 1
ATOM 4202 C C . GLU A 1 525 ? 27.779 -20.433 -3.703 1.00 80.88 525 GLU A C 1
ATOM 4204 O O . GLU A 1 525 ? 27.298 -19.298 -3.673 1.00 80.88 525 GLU A O 1
ATOM 4209 N N . LEU A 1 526 ? 27.068 -21.512 -4.036 1.00 83.06 526 LEU A N 1
ATOM 4210 C CA . LEU A 1 526 ? 25.640 -21.492 -4.338 1.00 83.06 526 LEU A CA 1
ATOM 4211 C C . LEU A 1 526 ? 24.802 -21.209 -3.088 1.00 83.06 526 LEU A C 1
ATOM 4213 O O . LEU A 1 526 ? 25.051 -21.765 -2.016 1.00 83.06 526 LEU A O 1
ATOM 4217 N N . ALA A 1 527 ? 23.731 -20.434 -3.254 1.00 86.00 527 ALA A N 1
ATOM 4218 C CA . ALA A 1 527 ? 22.698 -20.334 -2.232 1.00 86.00 527 ALA A CA 1
ATOM 4219 C C . ALA A 1 527 ? 22.011 -21.672 -1.948 1.00 86.00 527 ALA A C 1
ATOM 4221 O O . ALA A 1 527 ? 21.783 -22.497 -2.839 1.00 86.00 527 ALA A O 1
ATOM 4222 N N . THR A 1 528 ? 21.574 -21.831 -0.697 1.00 85.56 528 THR A N 1
ATOM 4223 C CA . THR A 1 528 ? 20.650 -22.892 -0.290 1.00 85.56 528 THR A CA 1
ATOM 4224 C C . THR A 1 528 ? 19.464 -22.954 -1.250 1.00 85.56 528 THR A C 1
ATOM 4226 O O . THR A 1 528 ? 18.781 -21.959 -1.476 1.00 85.56 528 THR A O 1
ATOM 4229 N N . GLY A 1 529 ? 19.212 -24.134 -1.813 1.00 87.88 529 GLY A N 1
ATOM 4230 C CA . GLY A 1 529 ? 18.076 -24.364 -2.702 1.00 87.88 529 GLY A CA 1
ATOM 4231 C C . GLY A 1 529 ? 18.189 -23.753 -4.102 1.00 87.88 529 GLY A C 1
ATOM 4232 O O . GLY A 1 529 ? 17.218 -23.882 -4.846 1.00 87.88 529 GLY A O 1
ATOM 4233 N N . SER A 1 530 ? 19.311 -23.135 -4.492 1.00 92.19 530 SER A N 1
ATOM 4234 C CA . SER A 1 530 ? 19.527 -22.630 -5.860 1.00 92.19 530 SER A CA 1
ATOM 4235 C C . SER A 1 530 ? 19.354 -23.748 -6.902 1.00 92.19 530 SER A C 1
ATOM 4237 O O . SER A 1 530 ? 19.914 -24.834 -6.752 1.00 92.19 530 SER A O 1
ATOM 4239 N N . GLN A 1 531 ? 18.523 -23.507 -7.922 1.00 87.69 531 GLN A N 1
ATOM 4240 C CA . GLN A 1 531 ? 18.166 -24.464 -8.985 1.00 87.69 531 GLN A CA 1
ATOM 4241 C C . GLN A 1 531 ? 18.608 -23.991 -10.372 1.00 87.69 531 GLN A C 1
ATOM 4243 O O . GLN A 1 531 ? 19.050 -24.792 -11.192 1.00 87.69 531 GLN A O 1
ATOM 4248 N N . VAL A 1 532 ? 18.448 -22.695 -10.651 1.00 88.94 532 VAL A N 1
ATOM 4249 C CA . VAL A 1 532 ? 18.744 -22.075 -11.948 1.00 88.94 532 VAL A CA 1
ATOM 4250 C C . VAL A 1 532 ? 19.399 -20.727 -11.696 1.00 88.94 532 VAL A C 1
ATOM 4252 O O . VAL A 1 532 ? 18.945 -19.979 -10.833 1.00 88.94 532 VAL A O 1
ATOM 4255 N N . ARG A 1 533 ? 20.442 -20.411 -12.468 1.00 92.19 533 ARG A N 1
ATOM 4256 C CA . ARG A 1 533 ? 21.086 -19.094 -12.513 1.00 92.19 533 ARG A CA 1
ATOM 4257 C C . ARG A 1 533 ? 21.334 -18.694 -13.962 1.00 92.19 533 ARG A C 1
ATOM 4259 O O . ARG A 1 533 ? 21.578 -19.561 -14.800 1.00 92.19 533 ARG A O 1
ATOM 4266 N N . TYR A 1 534 ? 21.285 -17.400 -14.253 1.00 94.50 534 TYR A N 1
ATOM 4267 C CA . TYR A 1 534 ? 21.575 -16.860 -15.578 1.00 94.50 534 TYR A CA 1
ATOM 4268 C C . TYR A 1 534 ? 22.071 -15.415 -15.502 1.00 94.50 534 TYR A C 1
ATOM 4270 O O . TYR A 1 534 ? 21.434 -14.561 -14.893 1.00 94.50 534 TYR A O 1
ATOM 4278 N N . ASN A 1 535 ? 23.181 -15.138 -16.179 1.00 95.56 535 ASN A N 1
ATOM 4279 C CA . ASN A 1 535 ? 23.831 -13.829 -16.248 1.00 95.56 535 ASN A CA 1
ATOM 4280 C C . ASN A 1 535 ? 24.378 -13.536 -17.663 1.00 95.56 535 ASN A C 1
ATOM 4282 O O . ASN A 1 535 ? 25.377 -12.843 -17.813 1.00 95.56 535 ASN A O 1
ATOM 4286 N N . ALA A 1 536 ? 23.778 -14.095 -18.722 1.00 94.38 536 ALA A N 1
ATOM 4287 C CA . ALA A 1 536 ? 24.314 -13.908 -20.076 1.00 94.38 536 ALA A CA 1
ATOM 4288 C C . ALA A 1 536 ? 23.808 -12.627 -20.769 1.00 94.38 536 ALA A C 1
ATOM 4290 O O . ALA A 1 536 ? 24.519 -12.072 -21.604 1.00 94.38 536 ALA A O 1
ATOM 4291 N N . LYS A 1 537 ? 22.582 -12.177 -20.460 1.00 95.31 537 LYS A N 1
ATOM 4292 C CA . LYS A 1 537 ? 21.930 -10.977 -21.024 1.00 95.31 537 LYS A CA 1
ATOM 4293 C C . LYS A 1 537 ? 20.910 -10.404 -20.034 1.00 95.31 537 LYS A C 1
ATOM 4295 O O . LYS A 1 537 ? 20.465 -11.107 -19.130 1.00 95.31 537 LYS A O 1
ATOM 4300 N N . HIS A 1 538 ? 20.492 -9.158 -20.238 1.00 98.19 538 HIS A N 1
ATOM 4301 C CA . HIS A 1 538 ? 19.381 -8.537 -19.509 1.00 98.19 538 HIS A CA 1
ATOM 4302 C C . HIS A 1 538 ? 18.030 -9.193 -19.815 1.00 98.19 538 HIS A C 1
ATOM 4304 O O . HIS A 1 538 ? 17.883 -9.886 -20.825 1.00 98.19 538 HIS A O 1
ATOM 4310 N N . GLY A 1 539 ? 17.030 -8.964 -18.962 1.00 96.69 539 GLY A N 1
ATOM 4311 C CA . GLY A 1 539 ? 15.716 -9.595 -19.079 1.00 96.69 539 GLY A CA 1
ATOM 4312 C C . GLY A 1 539 ? 14.711 -9.164 -18.011 1.00 96.69 539 GLY A C 1
ATOM 4313 O O . GLY A 1 539 ? 14.990 -8.308 -17.176 1.00 96.69 539 GLY A O 1
ATOM 4314 N N . ALA A 1 540 ? 13.529 -9.775 -18.045 1.00 98.06 540 ALA A N 1
ATOM 4315 C CA . ALA A 1 540 ? 12.428 -9.511 -17.119 1.00 98.06 540 ALA A CA 1
ATOM 4316 C C . ALA A 1 540 ? 11.564 -10.767 -16.919 1.00 98.06 540 ALA A C 1
ATOM 4318 O O . ALA A 1 540 ? 11.620 -11.703 -17.726 1.00 98.06 540 ALA A O 1
ATOM 4319 N N . LEU A 1 541 ? 10.732 -10.789 -15.870 1.00 98.19 541 LEU A N 1
ATOM 4320 C CA . LEU A 1 541 ? 9.743 -11.860 -15.704 1.00 98.19 541 LEU A CA 1
ATOM 4321 C C . LEU A 1 541 ? 8.420 -11.484 -16.372 1.00 98.19 541 LEU A C 1
ATOM 4323 O O . LEU A 1 541 ? 7.882 -10.411 -16.106 1.00 98.19 541 LEU A O 1
ATOM 4327 N N . LEU A 1 542 ? 7.849 -12.399 -17.154 1.00 92.75 542 LEU A N 1
ATOM 4328 C CA . LEU A 1 542 ? 6.442 -12.383 -17.545 1.00 92.75 542 LEU A CA 1
ATOM 4329 C C . LEU A 1 542 ? 5.657 -13.277 -16.578 1.00 92.75 542 LEU A C 1
ATOM 4331 O O . LEU A 1 542 ? 5.962 -14.459 -16.419 1.00 92.75 542 LEU A O 1
ATOM 4335 N N . ILE A 1 543 ? 4.631 -12.721 -15.941 1.00 94.69 543 ILE A N 1
ATOM 4336 C CA . ILE A 1 543 ? 3.780 -13.402 -14.962 1.00 94.69 543 ILE A CA 1
ATOM 4337 C C . ILE A 1 543 ? 2.353 -13.440 -15.508 1.00 94.69 543 ILE A C 1
ATOM 4339 O O . ILE A 1 543 ? 1.842 -12.423 -15.978 1.00 94.69 543 ILE A O 1
ATOM 4343 N N . ALA A 1 544 ? 1.692 -14.593 -15.430 1.00 85.00 544 ALA A N 1
ATOM 4344 C CA . ALA A 1 544 ? 0.304 -14.769 -15.848 1.00 85.00 544 ALA A CA 1
ATOM 4345 C C . ALA A 1 544 ? -0.507 -15.508 -14.776 1.00 85.00 544 ALA A C 1
ATOM 4347 O O . ALA A 1 544 ? -0.085 -16.567 -14.315 1.00 85.00 544 ALA A O 1
ATOM 4348 N N . ALA A 1 545 ? -1.664 -14.964 -14.386 1.00 84.31 545 ALA A N 1
ATOM 4349 C CA . ALA A 1 545 ? -2.480 -15.497 -13.294 1.00 84.31 545 ALA A CA 1
ATOM 4350 C C . ALA A 1 545 ? -3.984 -15.559 -13.623 1.00 84.31 545 ALA A C 1
ATOM 4352 O O . ALA A 1 545 ? -4.624 -14.537 -13.887 1.00 84.31 545 ALA A O 1
ATOM 4353 N N . THR A 1 546 ? -4.564 -16.753 -13.522 1.00 81.31 546 THR A N 1
ATOM 4354 C CA . THR A 1 546 ? -6.016 -16.989 -13.427 1.00 81.31 546 THR A CA 1
ATOM 4355 C C . THR A 1 546 ? -6.401 -17.235 -11.958 1.00 81.31 546 THR A C 1
ATOM 4357 O O . THR A 1 546 ? -5.556 -17.168 -11.060 1.00 81.31 546 THR A O 1
ATOM 4360 N N . ALA A 1 547 ? -7.672 -17.538 -11.677 1.00 75.88 547 ALA A N 1
ATOM 4361 C CA . ALA A 1 547 ? -8.112 -17.928 -10.335 1.00 75.88 547 ALA A CA 1
ATOM 4362 C C . ALA A 1 547 ? -7.552 -19.292 -9.868 1.00 75.88 547 ALA A C 1
ATOM 4364 O O . ALA A 1 547 ? -7.539 -19.570 -8.669 1.00 75.88 547 ALA A O 1
ATOM 4365 N N . THR A 1 548 ? -7.090 -20.132 -10.798 1.00 78.44 548 THR A N 1
ATOM 4366 C CA . THR A 1 548 ? -6.642 -21.515 -10.558 1.00 78.44 548 THR A CA 1
ATOM 4367 C C . THR A 1 548 ? -5.197 -21.772 -10.961 1.00 78.44 548 THR A C 1
ATOM 4369 O O . THR A 1 548 ? -4.636 -22.781 -10.549 1.00 78.44 548 THR A O 1
ATOM 4372 N N . GLN A 1 549 ? -4.560 -20.868 -11.706 1.00 80.69 549 GLN A N 1
ATOM 4373 C CA . GLN A 1 549 ? -3.213 -21.072 -12.233 1.00 80.69 549 GLN A CA 1
ATOM 4374 C C . GLN A 1 549 ? -2.353 -19.811 -12.123 1.00 80.69 549 GLN A C 1
ATOM 4376 O O . GLN A 1 549 ? -2.822 -18.711 -12.415 1.00 80.69 549 GLN A O 1
ATOM 4381 N N . LEU A 1 550 ? -1.086 -19.976 -11.742 1.00 84.88 550 LEU A N 1
ATOM 4382 C CA . LEU A 1 550 ? -0.055 -18.937 -11.771 1.00 84.88 550 LEU A CA 1
ATOM 4383 C C . LEU A 1 550 ? 1.145 -19.465 -12.548 1.00 84.88 550 LEU A C 1
ATOM 4385 O O . LEU A 1 550 ? 1.667 -20.528 -12.229 1.00 84.88 550 LEU A O 1
ATOM 4389 N N . ARG A 1 551 ? 1.596 -18.710 -13.547 1.00 84.19 551 ARG A N 1
ATOM 4390 C CA . ARG A 1 551 ? 2.797 -18.992 -14.337 1.00 84.19 551 ARG A CA 1
ATOM 4391 C C . ARG A 1 551 ? 3.757 -17.821 -14.250 1.00 84.19 551 ARG A C 1
ATOM 4393 O O . ARG A 1 551 ? 3.325 -16.669 -14.303 1.00 84.19 551 ARG A O 1
ATOM 4400 N N . VAL A 1 552 ? 5.045 -18.119 -14.168 1.00 90.56 552 VAL A N 1
ATOM 4401 C CA . VAL A 1 552 ? 6.127 -17.132 -14.187 1.00 90.56 552 VAL A CA 1
ATOM 4402 C C . VAL A 1 552 ? 7.199 -17.616 -15.143 1.00 90.56 552 VAL A C 1
ATOM 4404 O O . VAL A 1 552 ? 7.602 -18.772 -15.071 1.00 90.56 552 VAL A O 1
ATOM 4407 N N . PHE A 1 553 ? 7.658 -16.730 -16.015 1.00 87.81 553 PHE A N 1
ATOM 4408 C CA . PHE A 1 553 ? 8.645 -17.001 -17.051 1.00 87.81 553 PHE A CA 1
ATOM 4409 C C . PHE A 1 553 ? 9.734 -15.940 -16.985 1.00 87.81 553 PHE A C 1
ATOM 4411 O O . PHE A 1 553 ? 9.401 -14.759 -16.978 1.00 87.81 553 PHE A O 1
ATOM 4418 N N . PHE A 1 554 ? 11.007 -16.324 -16.986 1.00 93.31 554 PHE A N 1
ATOM 4419 C CA . PHE A 1 554 ? 12.107 -15.383 -17.189 1.00 93.31 554 PHE A CA 1
ATOM 4420 C C . PHE A 1 554 ? 12.529 -15.388 -18.660 1.00 93.31 554 PHE A C 1
ATOM 4422 O O . PHE A 1 554 ? 12.899 -16.432 -19.208 1.00 93.31 554 PHE A O 1
ATOM 4429 N N . LEU A 1 555 ? 12.451 -14.216 -19.293 1.00 88.62 555 LEU A N 1
ATOM 4430 C CA . LEU A 1 555 ? 12.843 -13.998 -20.680 1.00 88.62 555 LEU A CA 1
ATOM 4431 C C . LEU A 1 555 ? 13.967 -12.969 -20.739 1.00 88.62 555 LEU A C 1
ATOM 4433 O O . LEU A 1 555 ? 13.903 -11.937 -20.064 1.00 88.62 555 LEU A O 1
ATOM 4437 N N . ASN A 1 556 ? 14.950 -13.210 -21.601 1.00 91.94 556 ASN A N 1
ATOM 4438 C CA . ASN A 1 556 ? 15.962 -12.205 -21.912 1.00 91.94 556 ASN A CA 1
ATOM 4439 C C . ASN A 1 556 ? 15.484 -11.203 -22.986 1.00 91.94 556 ASN A C 1
ATOM 4441 O O . ASN A 1 556 ? 14.422 -11.366 -23.592 1.00 91.94 556 ASN A O 1
ATOM 4445 N N . ILE A 1 557 ? 16.285 -10.164 -23.238 1.00 88.44 557 ILE A N 1
ATOM 4446 C CA . ILE A 1 557 ? 16.014 -9.117 -24.243 1.00 88.44 557 ILE A CA 1
ATOM 4447 C C . ILE A 1 557 ? 15.844 -9.628 -25.686 1.00 88.44 557 ILE A C 1
ATOM 4449 O O . ILE A 1 557 ? 15.156 -8.978 -26.469 1.00 88.44 557 ILE A O 1
ATOM 4453 N N . ASP A 1 558 ? 16.367 -10.810 -26.026 1.00 83.50 558 ASP A N 1
ATOM 4454 C CA . ASP A 1 558 ? 16.153 -11.462 -27.330 1.00 83.50 558 ASP A CA 1
ATOM 4455 C C . ASP A 1 558 ? 14.861 -12.304 -27.377 1.00 83.50 558 ASP A C 1
ATOM 4457 O O . ASP A 1 558 ? 14.586 -12.999 -28.357 1.00 83.50 558 ASP A O 1
ATOM 4461 N N . SER A 1 559 ? 14.032 -12.222 -26.329 1.00 79.81 559 SER A N 1
ATOM 4462 C CA . SER A 1 559 ? 12.819 -13.025 -26.122 1.00 79.81 559 SER A CA 1
ATOM 4463 C C . SER A 1 559 ? 13.075 -14.538 -26.018 1.00 79.81 559 SER A C 1
ATOM 4465 O O . SER A 1 559 ? 12.170 -15.343 -26.255 1.00 79.81 559 SER A O 1
ATOM 4467 N N . GLU A 1 560 ? 14.290 -14.944 -25.638 1.00 80.25 560 GLU A N 1
ATOM 4468 C CA . GLU A 1 560 ? 14.616 -16.336 -25.322 1.00 80.25 560 GLU A CA 1
ATOM 4469 C C . GLU A 1 560 ? 14.076 -16.667 -23.919 1.00 80.25 560 GLU A C 1
ATOM 4471 O O . GLU A 1 560 ? 14.385 -15.966 -22.952 1.00 80.25 560 GLU A O 1
ATOM 4476 N N . LEU A 1 561 ? 13.267 -17.728 -23.796 1.00 80.69 561 LEU A N 1
ATOM 4477 C CA . LEU A 1 561 ? 12.854 -18.252 -22.492 1.00 80.69 561 LEU A CA 1
ATOM 4478 C C . LEU A 1 561 ? 14.038 -18.971 -21.841 1.00 80.69 561 LEU A C 1
ATOM 4480 O O . LEU A 1 561 ? 14.588 -19.903 -22.427 1.00 80.69 561 LEU A O 1
ATOM 4484 N N . ILE A 1 562 ? 14.377 -18.567 -20.620 1.00 86.12 562 ILE A N 1
ATOM 4485 C CA . ILE A 1 562 ? 15.492 -19.132 -19.855 1.00 86.12 562 ILE A CA 1
ATOM 4486 C C . ILE A 1 562 ? 14.995 -20.074 -18.749 1.00 86.12 562 ILE A C 1
ATOM 4488 O O . ILE A 1 562 ? 15.556 -21.151 -18.564 1.00 86.12 562 ILE A O 1
ATOM 4492 N N . ASP A 1 563 ? 13.931 -19.699 -18.032 1.00 86.75 563 ASP A N 1
ATOM 4493 C CA . ASP A 1 563 ? 13.343 -20.505 -16.953 1.00 86.75 563 ASP A CA 1
ATOM 4494 C C . ASP A 1 563 ? 11.840 -20.224 -16.803 1.00 86.75 563 ASP A C 1
ATOM 4496 O O . ASP A 1 563 ? 11.350 -19.166 -17.212 1.00 86.75 563 ASP A O 1
ATOM 4500 N N . GLY A 1 564 ? 11.099 -21.149 -16.192 1.00 82.06 564 GLY A N 1
ATOM 4501 C CA . GLY A 1 564 ? 9.688 -20.948 -15.884 1.00 82.06 564 GLY A CA 1
ATOM 4502 C C . GLY A 1 564 ? 9.107 -21.920 -14.856 1.00 82.06 564 GLY A C 1
ATOM 4503 O O . GLY A 1 564 ? 9.443 -23.103 -14.819 1.00 82.06 564 GLY A O 1
ATOM 4504 N N . ILE A 1 565 ? 8.181 -21.413 -14.040 1.00 83.31 565 ILE A N 1
ATOM 4505 C CA . ILE A 1 565 ? 7.476 -22.155 -12.984 1.00 83.31 565 ILE A CA 1
ATOM 4506 C C . ILE A 1 565 ? 5.957 -21.993 -13.108 1.00 83.31 565 ILE A C 1
ATOM 4508 O O . ILE A 1 565 ? 5.468 -20.945 -13.539 1.00 83.31 565 ILE A O 1
ATOM 4512 N N . GLN A 1 566 ? 5.213 -23.036 -12.733 1.00 82.25 566 GLN A N 1
ATOM 4513 C CA . GLN A 1 566 ? 3.751 -23.052 -12.722 1.00 82.25 566 GLN A CA 1
ATOM 4514 C C . GLN A 1 566 ? 3.249 -23.573 -11.377 1.00 82.25 566 GLN A C 1
ATOM 4516 O O . GLN A 1 566 ? 3.827 -24.483 -10.789 1.00 82.25 566 GLN A O 1
ATOM 4521 N N . PHE A 1 567 ? 2.136 -23.008 -10.931 1.00 77.88 567 PHE A N 1
ATOM 4522 C CA . PHE A 1 567 ? 1.335 -23.512 -9.831 1.00 77.88 567 PHE A CA 1
ATOM 4523 C C . PHE A 1 567 ? -0.093 -23.695 -10.317 1.00 77.88 567 PHE A C 1
ATOM 4525 O O . PHE A 1 567 ? -0.643 -22.797 -10.960 1.00 77.88 567 PHE A O 1
ATOM 4532 N N . ASP A 1 568 ? -0.704 -24.806 -9.932 1.00 78.19 568 ASP A N 1
ATOM 4533 C CA . ASP A 1 568 ? -2.102 -25.111 -10.200 1.00 78.19 568 ASP A CA 1
ATOM 4534 C C . ASP A 1 568 ? -2.854 -25.301 -8.876 1.00 78.19 568 ASP A C 1
ATOM 4536 O O . ASP A 1 568 ? -2.303 -25.763 -7.874 1.00 78.19 568 ASP A O 1
ATOM 4540 N N . LYS A 1 569 ? -4.127 -24.915 -8.861 1.00 71.44 569 LYS A N 1
ATOM 4541 C CA . LYS A 1 569 ? -5.077 -25.118 -7.764 1.00 71.44 569 LYS A CA 1
ATOM 4542 C C . LYS A 1 569 ? -6.350 -25.712 -8.338 1.00 71.44 569 LYS A C 1
ATOM 4544 O O . LYS A 1 569 ? -6.794 -25.311 -9.414 1.00 71.44 569 LYS A O 1
ATOM 4549 N N . GLU A 1 570 ? -6.964 -26.634 -7.602 1.00 54.66 570 GLU A N 1
ATOM 4550 C CA . GLU A 1 570 ? -8.272 -27.162 -7.983 1.00 54.66 570 GLU A CA 1
ATOM 4551 C C . GLU A 1 570 ? -9.302 -26.029 -8.100 1.00 54.66 570 GLU A C 1
ATOM 4553 O O . GLU A 1 570 ? -9.315 -25.078 -7.309 1.00 54.66 570 GLU A O 1
ATOM 4558 N N . ALA A 1 571 ? -10.174 -26.128 -9.105 1.00 45.53 571 ALA A N 1
ATOM 4559 C CA . ALA A 1 571 ? -11.225 -25.149 -9.331 1.00 45.53 571 ALA A CA 1
ATOM 4560 C C . ALA A 1 571 ? -12.210 -25.155 -8.155 1.00 45.53 571 ALA A C 1
ATOM 4562 O O . ALA A 1 571 ? -12.988 -26.092 -7.976 1.00 45.53 571 ALA A O 1
ATOM 4563 N N . CYS A 1 572 ? -12.193 -24.089 -7.356 1.00 30.00 572 CYS A N 1
ATOM 4564 C CA . CYS A 1 572 ? -13.122 -23.937 -6.246 1.00 30.00 572 CYS A CA 1
ATOM 4565 C C . CYS A 1 572 ? -14.538 -23.722 -6.802 1.00 30.00 572 CYS A C 1
ATOM 4567 O O . CYS A 1 572 ? -14.851 -22.652 -7.330 1.00 30.00 572 CYS A O 1
ATOM 4569 N N . THR A 1 573 ? -15.391 -24.746 -6.713 1.00 30.12 573 THR A N 1
ATOM 4570 C CA . THR A 1 573 ? -16.770 -24.708 -7.216 1.00 30.12 573 THR A CA 1
ATOM 4571 C C . THR A 1 573 ? -17.638 -23.798 -6.349 1.00 30.12 573 THR A C 1
ATOM 4573 O O . THR A 1 573 ? -18.319 -24.250 -5.425 1.00 30.12 573 THR A O 1
ATOM 4576 N N . TRP A 1 574 ? -17.636 -22.502 -6.651 1.00 26.08 574 TRP A N 1
ATOM 4577 C CA . TRP A 1 574 ? -18.595 -21.560 -6.088 1.00 26.08 574 TRP A CA 1
ATOM 4578 C C . TRP A 1 574 ? -19.988 -21.870 -6.639 1.00 26.08 574 TRP A C 1
ATOM 4580 O O . TRP A 1 574 ? -20.228 -21.764 -7.842 1.00 26.08 574 TRP A O 1
ATOM 4590 N N . SER A 1 575 ? -20.924 -22.243 -5.765 1.00 25.67 575 SER A N 1
ATOM 4591 C CA . SER A 1 575 ? -22.329 -22.387 -6.142 1.00 25.67 575 SER A CA 1
ATOM 4592 C C . SER A 1 575 ? -22.883 -21.024 -6.568 1.00 25.67 575 SER A C 1
ATOM 4594 O O . SER A 1 575 ? -22.997 -20.088 -5.776 1.00 25.67 575 SER A O 1
ATOM 4596 N N . SER A 1 576 ? -23.204 -20.900 -7.855 1.00 29.38 576 SER A N 1
ATOM 4597 C CA . SER A 1 576 ? -23.658 -19.661 -8.485 1.00 29.38 576 SER A CA 1
ATOM 4598 C C . SER A 1 576 ? -25.009 -19.202 -7.919 1.00 29.38 576 SER A C 1
ATOM 4600 O O . SER A 1 576 ? -26.056 -19.710 -8.319 1.00 29.38 576 SER A O 1
ATOM 4602 N N . GLY A 1 577 ? -24.980 -18.242 -6.990 1.00 25.31 577 GLY A N 1
ATOM 4603 C CA . GLY A 1 577 ? -26.172 -17.678 -6.338 1.00 25.31 577 GLY A CA 1
ATOM 4604 C C . GLY A 1 577 ? -26.370 -16.168 -6.516 1.00 25.31 577 GLY A C 1
ATOM 4605 O O . GLY A 1 577 ? -27.354 -15.631 -6.017 1.00 25.31 577 GLY A O 1
ATOM 4606 N N . VAL A 1 578 ? -25.460 -15.473 -7.207 1.00 26.81 578 VAL A N 1
ATOM 4607 C CA . VAL A 1 578 ? -25.536 -14.021 -7.446 1.00 26.81 578 VAL A CA 1
ATOM 4608 C C . VAL A 1 578 ? -25.366 -13.758 -8.940 1.00 26.81 578 VAL A C 1
ATOM 4610 O O . VAL A 1 578 ? -24.413 -14.238 -9.551 1.00 26.81 578 VAL A O 1
ATOM 4613 N N . ALA A 1 579 ? -26.312 -13.028 -9.534 1.00 25.34 579 ALA A N 1
ATOM 4614 C CA . ALA A 1 579 ? -26.278 -12.675 -10.950 1.00 25.34 579 ALA A CA 1
ATOM 4615 C C . ALA A 1 579 ? -25.116 -11.705 -11.259 1.00 25.34 579 ALA A C 1
ATOM 4617 O O . ALA A 1 579 ? -24.780 -10.872 -10.411 1.00 25.34 579 ALA A O 1
ATOM 4618 N N . PRO A 1 580 ? -24.506 -11.770 -12.458 1.00 25.92 580 PRO A N 1
ATOM 4619 C CA . PRO A 1 580 ? -23.407 -10.882 -12.814 1.00 25.92 580 PRO A CA 1
ATOM 4620 C C . PRO A 1 580 ? -23.899 -9.436 -12.951 1.00 25.92 580 PRO A C 1
ATOM 4622 O O . PRO A 1 580 ? -24.766 -9.133 -13.771 1.00 25.92 580 PRO A O 1
ATOM 4625 N N . VAL A 1 581 ? -23.313 -8.531 -12.166 1.00 25.66 581 VAL A N 1
ATOM 4626 C CA . VAL A 1 581 ? -23.532 -7.086 -12.299 1.00 25.66 581 VAL A CA 1
ATOM 4627 C C . VAL A 1 581 ? -22.656 -6.569 -13.438 1.00 25.66 581 VAL A C 1
ATOM 4629 O O . VAL A 1 581 ? -21.441 -6.443 -13.292 1.00 25.66 581 VAL A O 1
ATOM 4632 N N . THR A 1 582 ? -23.264 -6.252 -14.580 1.00 22.83 582 THR A N 1
ATOM 4633 C CA . THR A 1 582 ? -22.602 -5.490 -15.647 1.00 22.83 582 THR A CA 1
ATOM 4634 C C . THR A 1 582 ? -22.346 -4.060 -15.181 1.00 22.83 582 THR A C 1
ATOM 4636 O O . THR A 1 582 ? -23.289 -3.288 -15.007 1.00 22.83 582 THR A O 1
ATOM 4639 N N . VAL A 1 583 ? -21.073 -3.699 -15.009 1.00 25.89 583 VAL A N 1
ATOM 4640 C CA . VAL A 1 583 ? -20.640 -2.325 -14.721 1.00 25.89 583 VAL A CA 1
ATOM 4641 C C . VAL A 1 583 ? -20.504 -1.553 -16.035 1.00 25.89 583 VAL A C 1
ATOM 4643 O O . VAL A 1 583 ? -19.799 -1.983 -16.948 1.00 25.89 583 VAL A O 1
ATOM 4646 N N . SER A 1 584 ? -21.182 -0.412 -16.145 1.00 25.64 584 SER A N 1
ATOM 4647 C CA . SER A 1 584 ? -21.128 0.457 -17.322 1.00 25.64 584 SER A CA 1
ATOM 4648 C C . SER A 1 584 ? -19.955 1.440 -17.248 1.00 25.64 584 SER A C 1
ATOM 4650 O O . SER A 1 584 ? -20.032 2.428 -16.531 1.00 25.64 584 SER A O 1
ATOM 4652 N N . GLN A 1 585 ? -18.917 1.150 -18.035 1.00 30.77 585 GLN A N 1
ATOM 4653 C CA . GLN A 1 585 ? -17.856 2.041 -18.535 1.00 30.77 585 GLN A CA 1
ATOM 4654 C C . GLN A 1 585 ? -17.207 3.067 -17.584 1.00 30.77 585 GLN A C 1
ATOM 4656 O O . GLN A 1 585 ? -17.602 4.223 -17.537 1.00 30.77 585 GLN A O 1
ATOM 4661 N N . GLY A 1 586 ? -16.043 2.678 -17.059 1.00 25.20 586 GLY A N 1
ATOM 4662 C CA . GLY A 1 586 ? -14.900 3.564 -16.831 1.00 25.20 586 GLY A CA 1
ATOM 4663 C C . GLY A 1 586 ? -13.615 2.818 -17.211 1.00 25.20 586 GLY A C 1
ATOM 4664 O O . GLY A 1 586 ? -13.345 1.766 -16.644 1.00 25.20 586 GLY A O 1
ATOM 4665 N N . GLY A 1 587 ? -12.881 3.290 -18.229 1.00 29.97 587 GLY A N 1
ATOM 4666 C CA . GLY A 1 587 ? -11.474 2.933 -18.518 1.00 29.97 587 GLY A CA 1
ATOM 4667 C C . GLY A 1 587 ? -11.014 1.461 -18.446 1.00 29.97 587 GLY A C 1
ATOM 4668 O O . GLY A 1 587 ? -9.851 1.217 -18.130 1.00 29.97 587 GLY A O 1
ATOM 4669 N N . SER A 1 588 ? -11.867 0.463 -18.706 1.00 30.91 588 SER A N 1
ATOM 4670 C CA . SER A 1 588 ? -11.519 -0.940 -18.437 1.00 30.91 588 SER A CA 1
ATOM 4671 C C . SER A 1 588 ? -10.404 -1.469 -19.349 1.00 30.91 588 SER A C 1
ATOM 4673 O O . SER A 1 588 ? -10.623 -1.659 -20.550 1.00 30.91 588 SER A O 1
ATOM 4675 N N . PHE A 1 589 ? -9.253 -1.844 -18.779 1.00 34.72 589 PHE A N 1
ATOM 4676 C CA . PHE A 1 589 ? -8.397 -2.848 -19.416 1.00 34.72 589 PHE A CA 1
ATOM 4677 C C . PHE A 1 589 ? -9.147 -4.177 -19.405 1.00 34.72 589 PHE A C 1
ATOM 4679 O O . PHE A 1 589 ? -9.249 -4.858 -18.382 1.00 34.72 589 PHE A O 1
ATOM 4686 N N . THR A 1 590 ? -9.700 -4.531 -20.558 1.00 40.22 590 THR A N 1
ATOM 4687 C CA . THR A 1 590 ? -10.195 -5.877 -20.811 1.00 40.22 590 THR A CA 1
ATOM 4688 C C . THR A 1 590 ? -8.968 -6.778 -20.962 1.00 40.22 590 THR A C 1
ATOM 4690 O O . THR A 1 590 ? -8.189 -6.543 -21.891 1.00 40.22 590 THR A O 1
ATOM 4693 N N . PRO A 1 591 ? -8.752 -7.783 -20.090 1.00 44.94 591 PRO A N 1
ATOM 4694 C CA . PRO A 1 591 ? -7.686 -8.754 -20.311 1.00 44.94 591 PRO A CA 1
ATOM 4695 C C . PRO A 1 591 ? -7.890 -9.401 -21.688 1.00 44.94 591 PRO A C 1
ATOM 4697 O O . PRO A 1 591 ? -9.043 -9.634 -22.069 1.00 44.94 591 PRO A O 1
ATOM 4700 N N . PRO A 1 592 ? -6.816 -9.639 -22.465 1.00 52.19 592 PRO A N 1
ATOM 4701 C CA . PRO A 1 592 ? -6.936 -10.068 -23.852 1.00 52.19 592 PRO A CA 1
ATOM 4702 C C . PRO A 1 592 ? -7.822 -11.312 -23.960 1.00 52.19 592 PRO A C 1
ATOM 4704 O O . PRO A 1 592 ? -7.529 -12.364 -23.394 1.00 52.19 592 PRO A O 1
ATOM 4707 N N . ALA A 1 593 ? -8.944 -11.170 -24.664 1.00 51.38 593 ALA A N 1
ATOM 4708 C CA . ALA A 1 593 ? -9.878 -12.266 -24.856 1.00 51.38 593 ALA A CA 1
ATOM 4709 C C . ALA A 1 593 ? -9.267 -13.314 -25.805 1.00 51.38 593 ALA A C 1
ATOM 4711 O O . ALA A 1 593 ? -8.560 -12.936 -26.747 1.00 51.38 593 ALA A O 1
ATOM 4712 N N . PRO A 1 594 ? -9.558 -14.615 -25.615 1.00 65.25 594 PRO A N 1
ATOM 4713 C CA . PRO A 1 594 ? -9.196 -15.630 -26.592 1.00 65.25 594 PRO A CA 1
ATOM 4714 C C . PRO A 1 594 ? -9.781 -15.285 -27.968 1.00 65.25 594 PRO A C 1
ATOM 4716 O O . PRO A 1 594 ? -10.965 -14.964 -28.084 1.00 65.25 594 PRO A O 1
ATOM 4719 N N . ASN A 1 595 ? -8.965 -15.363 -29.019 1.00 73.12 595 ASN A N 1
ATOM 4720 C CA . ASN A 1 595 ? -9.452 -15.249 -30.393 1.00 73.12 595 ASN A CA 1
ATOM 4721 C C . ASN A 1 595 ? -10.256 -16.504 -30.810 1.00 73.12 595 ASN A C 1
ATOM 4723 O O . ASN A 1 595 ? -10.451 -17.432 -30.025 1.00 73.12 595 ASN A O 1
ATOM 4727 N N . ALA A 1 596 ? -10.703 -16.573 -32.069 1.00 71.69 596 ALA A N 1
ATOM 4728 C CA . ALA A 1 596 ? -11.476 -17.714 -32.581 1.00 71.69 596 ALA A CA 1
ATOM 4729 C C . ALA A 1 596 ? -10.724 -19.067 -32.538 1.00 71.69 596 ALA A C 1
ATOM 4731 O O . ALA A 1 596 ? -11.349 -20.119 -32.639 1.00 71.69 596 ALA A O 1
ATOM 4732 N N . GLN A 1 597 ? -9.398 -19.046 -32.381 1.00 71.56 597 GLN A N 1
ATOM 4733 C CA . GLN A 1 597 ? -8.524 -20.209 -32.212 1.00 71.56 597 GLN A CA 1
ATOM 4734 C C . GLN A 1 597 ? -8.225 -20.508 -30.727 1.00 71.56 597 GLN A C 1
ATOM 4736 O O . GLN A 1 597 ? -7.422 -21.388 -30.423 1.00 71.56 597 GLN A O 1
ATOM 4741 N N . GLY A 1 598 ? -8.846 -19.776 -29.796 1.00 67.88 598 GLY A N 1
ATOM 4742 C CA . GLY A 1 598 ? -8.610 -19.884 -28.358 1.00 67.88 598 GLY A CA 1
ATOM 4743 C C . GLY A 1 598 ? -7.290 -19.265 -27.887 1.00 67.88 598 GLY A C 1
ATOM 4744 O O . GLY A 1 598 ? -6.868 -19.545 -26.770 1.00 67.88 598 GLY A O 1
ATOM 4745 N N . GLN A 1 599 ? -6.629 -18.445 -28.712 1.00 77.50 599 GLN A N 1
ATOM 4746 C CA . GLN A 1 599 ? -5.342 -17.829 -28.380 1.00 77.50 599 GLN A CA 1
ATOM 4747 C C . GLN A 1 599 ? -5.535 -16.492 -27.656 1.00 77.50 599 GLN A C 1
ATOM 4749 O O . GLN A 1 599 ? -6.186 -15.588 -28.186 1.00 77.50 599 GLN A O 1
ATOM 4754 N N . ILE A 1 600 ? -4.915 -16.338 -26.488 1.00 69.19 600 ILE A N 1
ATOM 4755 C CA . ILE A 1 600 ? -4.848 -15.085 -25.727 1.00 69.19 600 ILE A CA 1
ATOM 4756 C C . ILE A 1 600 ? -3.565 -14.355 -26.129 1.00 69.19 600 ILE A C 1
ATOM 4758 O O . ILE A 1 600 ? -2.475 -14.726 -25.697 1.00 69.19 600 ILE A O 1
ATOM 4762 N N . TRP A 1 601 ? -3.679 -13.335 -26.979 1.00 66.75 601 TRP A N 1
ATOM 4763 C CA . TRP A 1 601 ? -2.523 -12.584 -27.479 1.00 66.75 601 TRP A CA 1
ATOM 4764 C C . TRP A 1 601 ? -2.015 -11.546 -26.470 1.00 66.75 601 TRP A C 1
ATOM 4766 O O . TRP A 1 601 ? -2.787 -10.797 -25.875 1.00 66.75 601 TRP A O 1
ATOM 4776 N N . ILE A 1 602 ? -0.695 -11.509 -26.300 1.00 58.75 602 ILE A N 1
ATOM 4777 C CA . ILE A 1 602 ? 0.070 -10.666 -25.376 1.00 58.75 602 ILE A CA 1
ATOM 4778 C C . ILE A 1 602 ? 0.979 -9.794 -26.254 1.00 58.75 602 ILE A C 1
ATOM 4780 O O . ILE A 1 602 ? 2.114 -10.151 -26.575 1.00 58.75 602 ILE A O 1
ATOM 4784 N N . GLY A 1 603 ? 0.415 -8.698 -26.764 1.00 59.19 603 GLY A N 1
ATOM 4785 C CA . GLY A 1 603 ? 1.031 -7.909 -27.831 1.00 59.19 603 GLY A CA 1
ATOM 4786 C C . GLY A 1 603 ? 1.021 -8.627 -29.189 1.00 59.19 603 GLY A C 1
ATOM 4787 O O . GLY A 1 603 ? 0.114 -9.398 -29.498 1.00 59.19 603 GLY A O 1
ATOM 4788 N N . THR A 1 604 ? 2.014 -8.343 -30.036 1.00 64.62 604 THR A N 1
ATOM 4789 C CA . THR A 1 604 ? 2.090 -8.837 -31.432 1.00 64.62 604 THR A CA 1
ATOM 4790 C C . THR A 1 604 ? 2.992 -10.057 -31.625 1.00 64.62 604 THR A C 1
ATOM 4792 O O . THR A 1 604 ? 2.968 -10.681 -32.689 1.00 64.62 604 THR A O 1
ATOM 4795 N N . ASN A 1 605 ? 3.802 -10.384 -30.617 1.00 66.38 605 ASN A N 1
ATOM 4796 C CA . ASN A 1 605 ? 4.863 -11.387 -30.702 1.00 66.38 605 ASN A CA 1
ATOM 4797 C C . ASN A 1 605 ? 4.704 -12.528 -29.685 1.00 66.38 605 ASN A C 1
ATOM 4799 O O . ASN A 1 605 ? 5.455 -13.493 -29.770 1.00 66.38 605 ASN A O 1
ATOM 4803 N N . THR A 1 606 ? 3.732 -12.465 -28.774 1.00 68.94 606 THR A N 1
ATOM 4804 C CA . THR A 1 606 ? 3.532 -13.479 -27.731 1.00 68.94 606 THR A CA 1
ATOM 4805 C C . THR A 1 606 ? 2.048 -13.827 -27.613 1.00 68.94 606 THR A C 1
ATOM 4807 O O . THR A 1 606 ? 1.199 -12.950 -27.757 1.00 68.94 606 THR A O 1
ATOM 4810 N N . TYR A 1 607 ? 1.705 -15.090 -27.353 1.00 75.50 607 TYR A N 1
ATOM 4811 C CA . TYR A 1 607 ? 0.338 -15.497 -27.007 1.00 75.50 607 TYR A CA 1
ATOM 4812 C C . TYR A 1 607 ? 0.315 -16.745 -26.111 1.00 75.50 607 TYR A C 1
ATOM 4814 O O . TYR A 1 607 ? 1.274 -17.513 -26.094 1.00 75.50 607 TYR A O 1
ATOM 4822 N N . PHE A 1 608 ? -0.779 -16.968 -25.381 1.00 72.94 608 PHE A N 1
ATOM 4823 C CA . PHE A 1 608 ? -1.099 -18.272 -24.788 1.00 72.94 608 PHE A CA 1
ATOM 4824 C C . PHE A 1 608 ? -2.068 -19.030 -25.696 1.00 72.94 608 PHE A C 1
ATOM 4826 O O . PHE A 1 608 ? -3.042 -18.436 -26.159 1.00 72.94 608 PHE A O 1
ATOM 4833 N N . ASP A 1 609 ? -1.836 -20.318 -25.958 1.00 75.50 609 ASP A N 1
ATOM 4834 C CA . ASP A 1 609 ? -2.838 -21.157 -26.636 1.00 75.50 609 ASP A CA 1
ATOM 4835 C C . ASP A 1 609 ? -3.999 -21.554 -25.704 1.00 75.50 609 ASP A C 1
ATOM 4837 O O . ASP A 1 609 ? -4.019 -21.208 -24.523 1.00 75.50 609 ASP A O 1
ATOM 4841 N N . SER A 1 610 ? -4.980 -22.293 -26.227 1.00 68.50 610 SER A N 1
ATOM 4842 C CA . SER A 1 610 ? -6.158 -22.734 -25.468 1.00 68.50 610 SER A CA 1
ATOM 4843 C C . SER A 1 610 ? -5.857 -23.743 -24.351 1.00 68.50 610 SER A C 1
ATOM 4845 O O . SER A 1 610 ? -6.706 -23.953 -23.488 1.00 68.50 610 SER A O 1
ATOM 4847 N N . ALA A 1 611 ? -4.660 -24.342 -24.329 1.00 63.25 611 ALA A N 1
ATOM 4848 C CA . ALA A 1 611 ? -4.156 -25.129 -23.201 1.00 63.25 611 ALA A CA 1
ATOM 4849 C C . ALA A 1 611 ? -3.276 -24.284 -22.249 1.00 63.25 611 ALA A C 1
ATOM 4851 O O . ALA A 1 611 ? -2.751 -24.785 -21.253 1.00 63.25 611 ALA A O 1
ATOM 4852 N N . GLY A 1 612 ? -3.106 -22.993 -22.545 1.00 62.00 612 GLY A N 1
ATOM 4853 C CA . GLY A 1 612 ? -2.302 -22.047 -21.786 1.00 62.00 612 GLY A CA 1
ATOM 4854 C C . GLY A 1 612 ? -0.793 -22.147 -22.024 1.00 62.00 612 GLY A C 1
ATOM 4855 O O . GLY A 1 612 ? -0.033 -21.533 -21.278 1.00 62.00 612 GLY A O 1
ATOM 4856 N N . ASN A 1 613 ? -0.328 -22.891 -23.035 1.00 69.25 613 ASN A N 1
ATOM 4857 C CA . ASN A 1 613 ? 1.105 -22.914 -23.351 1.00 69.25 613 ASN A CA 1
ATOM 4858 C C . ASN A 1 613 ? 1.525 -21.544 -23.882 1.00 69.25 613 ASN A C 1
ATOM 4860 O O . ASN A 1 613 ? 0.809 -20.954 -24.695 1.00 69.25 613 ASN A O 1
ATOM 4864 N N . LEU A 1 614 ? 2.689 -21.058 -23.455 1.00 73.00 614 LEU A N 1
ATOM 4865 C CA . LEU A 1 614 ? 3.260 -19.820 -23.974 1.00 73.00 614 LEU A CA 1
ATOM 4866 C C . LEU A 1 614 ? 3.809 -20.062 -25.386 1.00 73.00 614 LEU A C 1
ATOM 4868 O O . LEU A 1 614 ? 4.490 -21.056 -25.637 1.00 73.00 614 LEU A O 1
ATOM 4872 N N . TRP A 1 615 ? 3.537 -19.134 -26.294 1.00 78.50 615 TRP A N 1
ATOM 4873 C CA . TRP A 1 615 ? 4.091 -19.089 -27.641 1.00 78.50 615 TRP A CA 1
ATOM 4874 C C . TRP A 1 615 ? 4.767 -17.742 -27.863 1.00 78.50 615 TRP A C 1
ATOM 4876 O O . TRP A 1 615 ? 4.146 -16.702 -27.638 1.00 78.50 615 TRP A O 1
ATOM 4886 N N . ILE A 1 616 ? 6.017 -17.751 -28.330 1.00 70.94 616 ILE A N 1
ATOM 4887 C CA . ILE A 1 616 ? 6.808 -16.531 -28.567 1.00 70.94 616 ILE A CA 1
ATOM 4888 C C . ILE A 1 616 ? 7.348 -16.542 -29.994 1.00 70.94 616 ILE A C 1
ATOM 4890 O O . ILE A 1 616 ? 7.904 -17.537 -30.461 1.00 70.94 616 ILE A O 1
ATOM 4894 N N . LYS A 1 617 ? 7.203 -15.417 -30.689 1.00 74.31 617 LYS A N 1
ATOM 4895 C CA . LYS A 1 617 ? 7.726 -15.176 -32.029 1.00 74.31 617 LYS A CA 1
ATOM 4896 C C . LYS A 1 617 ? 9.229 -14.925 -31.973 1.00 74.31 617 LYS A C 1
ATOM 4898 O O . LYS A 1 617 ? 9.682 -13.851 -31.594 1.00 74.31 617 LYS A O 1
ATOM 4903 N N . THR A 1 618 ? 9.987 -15.910 -32.422 1.00 65.38 618 THR A N 1
ATOM 4904 C CA . THR A 1 618 ? 11.428 -15.809 -32.668 1.00 65.38 618 THR A CA 1
ATOM 4905 C C . THR A 1 618 ? 11.693 -15.455 -34.141 1.00 65.38 618 THR A C 1
ATOM 4907 O O . THR A 1 618 ? 10.772 -15.545 -34.963 1.00 65.38 618 THR A O 1
ATOM 4910 N N . PRO A 1 619 ? 12.938 -15.126 -34.539 1.00 62.56 619 PRO A N 1
ATOM 4911 C CA . PRO A 1 619 ? 13.302 -14.970 -35.952 1.00 62.56 619 PRO A CA 1
ATOM 4912 C C . PRO A 1 619 ? 13.006 -16.205 -36.825 1.00 62.56 619 PRO A C 1
ATOM 4914 O O . PRO A 1 619 ? 12.826 -16.065 -38.031 1.00 62.56 619 PRO A O 1
ATOM 4917 N N . ALA A 1 620 ? 12.918 -17.399 -36.226 1.00 66.06 620 ALA A N 1
ATOM 4918 C CA . ALA A 1 620 ? 12.580 -18.653 -36.905 1.00 66.06 620 ALA A CA 1
ATOM 4919 C C . ALA A 1 620 ? 11.063 -18.951 -36.962 1.00 66.06 620 ALA A C 1
ATOM 4921 O O . ALA A 1 620 ? 10.664 -19.961 -37.533 1.00 66.06 620 ALA A O 1
ATOM 4922 N N . GLY A 1 621 ? 10.215 -18.096 -36.377 1.00 72.75 621 GLY A N 1
ATOM 4923 C CA . GLY A 1 621 ? 8.774 -18.323 -36.224 1.00 72.75 621 GLY A CA 1
ATOM 4924 C C . GLY A 1 621 ? 8.334 -18.407 -34.759 1.00 72.75 621 GLY A C 1
ATOM 4925 O O . GLY A 1 621 ? 9.126 -18.188 -33.839 1.00 72.75 621 GLY A O 1
ATOM 4926 N N . PHE A 1 622 ? 7.050 -18.694 -34.534 1.00 76.56 622 PHE A N 1
ATOM 4927 C CA . PHE A 1 622 ? 6.516 -18.904 -33.186 1.00 76.56 622 PHE A CA 1
ATOM 4928 C C . PHE A 1 622 ? 6.998 -20.240 -32.623 1.00 76.56 622 PHE A C 1
ATOM 4930 O O . PHE A 1 622 ? 6.689 -21.279 -33.193 1.00 76.56 622 PHE A O 1
ATOM 4937 N N . LYS A 1 623 ? 7.707 -20.206 -31.492 1.00 71.00 623 LYS A N 1
ATOM 4938 C CA . LYS A 1 623 ? 8.075 -21.404 -30.730 1.00 71.00 623 LYS A CA 1
ATOM 4939 C C . LYS A 1 623 ? 7.058 -21.666 -29.633 1.00 71.00 623 LYS A C 1
ATOM 4941 O O . LYS A 1 623 ? 6.645 -20.722 -28.953 1.00 71.00 623 LYS A O 1
ATOM 4946 N N . LYS A 1 624 ? 6.693 -22.935 -29.453 1.00 71.00 624 LYS A N 1
ATOM 4947 C CA . LYS A 1 624 ? 5.870 -23.399 -28.338 1.00 71.00 624 LYS A CA 1
ATOM 4948 C C . LYS A 1 624 ? 6.742 -23.683 -27.121 1.00 71.00 624 LYS A C 1
ATOM 4950 O O . LYS A 1 624 ? 7.777 -24.334 -27.234 1.00 71.00 624 LYS A O 1
ATOM 4955 N N . PHE A 1 625 ? 6.279 -23.267 -25.949 1.00 61.88 625 PHE A N 1
ATOM 4956 C CA . PHE A 1 625 ? 6.905 -23.599 -24.676 1.00 61.88 625 PHE A CA 1
ATOM 4957 C C . PHE A 1 625 ? 5.973 -24.509 -23.874 1.00 61.88 625 PHE A C 1
ATOM 4959 O O . PHE A 1 625 ? 5.015 -24.066 -23.240 1.00 61.88 625 PHE A O 1
ATOM 4966 N N . THR A 1 626 ? 6.256 -25.809 -23.952 1.00 46.91 626 THR A N 1
ATOM 4967 C CA . THR A 1 626 ? 5.666 -26.867 -23.121 1.00 46.91 626 THR A CA 1
ATOM 4968 C C . THR A 1 626 ? 6.639 -27.276 -22.020 1.00 46.91 626 THR A C 1
ATOM 4970 O O . THR A 1 626 ? 7.848 -27.192 -22.210 1.00 46.91 626 THR A O 1
ATOM 4973 N N . GLY A 1 627 ? 6.129 -27.778 -20.894 1.00 44.56 627 GLY A N 1
ATOM 4974 C CA . GLY A 1 627 ? 6.981 -28.253 -19.796 1.00 44.56 627 GLY A CA 1
ATOM 4975 C C . GLY A 1 627 ? 7.374 -27.151 -18.817 1.00 44.56 627 GLY A C 1
ATOM 4976 O O . GLY A 1 627 ? 8.547 -26.982 -18.502 1.00 44.56 627 GLY A O 1
ATOM 4977 N N . ILE A 1 628 ? 6.384 -26.404 -18.324 1.00 42.31 628 ILE A N 1
ATOM 4978 C CA . ILE A 1 628 ? 6.572 -25.577 -17.132 1.00 42.31 628 ILE A CA 1
ATOM 4979 C C . ILE A 1 628 ? 6.589 -26.518 -15.922 1.00 42.31 628 ILE A C 1
ATOM 4981 O O . ILE A 1 628 ? 5.731 -27.395 -15.815 1.00 42.31 628 ILE A O 1
ATOM 4985 N N . SER A 1 629 ? 7.566 -26.352 -15.032 1.00 42.16 629 SER A N 1
ATOM 4986 C CA . SER A 1 629 ? 7.763 -27.217 -13.865 1.00 42.16 629 SER A CA 1
ATOM 4987 C C . SER A 1 629 ? 6.559 -27.174 -12.911 1.00 42.16 629 SER A C 1
ATOM 4989 O O . SER A 1 629 ? 6.446 -26.244 -12.109 1.00 42.16 629 SER A O 1
ATOM 4991 N N . VAL A 1 630 ? 5.721 -28.213 -12.946 1.00 37.19 630 VAL A N 1
ATOM 4992 C CA . VAL A 1 630 ? 4.784 -28.560 -11.865 1.00 37.19 630 VAL A CA 1
ATOM 4993 C C . VAL A 1 630 ? 5.591 -29.274 -10.772 1.00 37.19 630 VAL A C 1
ATOM 4995 O O . VAL A 1 630 ? 6.384 -30.160 -11.078 1.00 37.19 630 VAL A O 1
ATOM 4998 N N . ASP A 1 631 ? 5.440 -28.854 -9.515 1.00 37.91 631 ASP A N 1
ATOM 4999 C CA . ASP A 1 631 ? 6.124 -29.417 -8.333 1.00 37.91 631 ASP A CA 1
ATOM 5000 C C . ASP A 1 631 ? 7.673 -29.390 -8.346 1.00 37.91 631 ASP A C 1
ATOM 5002 O O . ASP A 1 631 ? 8.353 -30.196 -7.713 1.00 37.91 631 ASP A O 1
ATOM 5006 N N . GLY A 1 632 ? 8.244 -28.365 -8.984 1.00 34.22 632 GLY A N 1
ATOM 5007 C CA . GLY A 1 632 ? 9.568 -27.827 -8.634 1.00 34.22 632 GLY A CA 1
ATOM 5008 C C . GLY A 1 632 ? 10.802 -28.381 -9.360 1.00 34.22 632 GLY A C 1
ATOM 5009 O O . GLY A 1 632 ? 11.865 -27.771 -9.220 1.00 34.22 632 GLY A O 1
ATOM 5010 N N . VAL A 1 633 ? 10.703 -29.459 -10.150 1.00 38.22 633 VAL A N 1
ATOM 5011 C CA . VAL A 1 633 ? 11.830 -29.971 -10.959 1.00 38.22 633 VAL A CA 1
ATOM 5012 C C . VAL A 1 633 ? 11.378 -30.474 -12.334 1.00 38.22 633 VAL A C 1
ATOM 5014 O O . VAL A 1 633 ? 10.700 -31.491 -12.419 1.00 38.22 633 VAL A O 1
ATOM 5017 N N . ILE A 1 634 ? 11.835 -29.802 -13.400 1.00 32.94 634 ILE A N 1
ATOM 5018 C CA . ILE A 1 634 ? 12.358 -30.331 -14.685 1.00 32.94 634 ILE A CA 1
ATOM 5019 C C . ILE A 1 634 ? 12.665 -29.123 -15.595 1.00 32.94 634 ILE A C 1
ATOM 5021 O O . ILE A 1 634 ? 11.969 -28.111 -15.542 1.00 32.94 634 ILE A O 1
ATOM 5025 N N . ALA A 1 635 ? 13.733 -29.203 -16.396 1.00 32.38 635 ALA A N 1
ATOM 5026 C CA . ALA A 1 635 ? 14.125 -28.141 -17.327 1.00 32.38 635 ALA A CA 1
ATOM 5027 C C . ALA A 1 635 ? 13.156 -28.034 -18.528 1.00 32.38 635 ALA A C 1
ATOM 5029 O O . ALA A 1 635 ? 12.669 -29.069 -18.994 1.00 32.38 635 ALA A O 1
ATOM 5030 N N . PRO A 1 636 ? 12.907 -26.826 -19.072 1.00 35.72 636 PRO A N 1
ATOM 5031 C CA . PRO A 1 636 ? 12.008 -26.647 -20.208 1.00 35.72 636 PRO A CA 1
ATOM 5032 C C . PRO A 1 636 ? 12.544 -27.356 -21.459 1.00 35.72 636 PRO A C 1
ATOM 5034 O O . PRO A 1 636 ? 13.678 -27.129 -21.884 1.00 35.72 636 PRO A O 1
ATOM 5037 N N . THR A 1 637 ? 11.712 -28.185 -22.088 1.00 37.38 637 THR A N 1
ATOM 5038 C CA . THR A 1 637 ? 12.009 -28.803 -23.385 1.00 37.38 637 THR A CA 1
ATOM 5039 C C . THR A 1 637 ? 11.330 -28.034 -24.511 1.00 37.38 637 THR A C 1
ATOM 5041 O O . THR A 1 637 ? 10.105 -27.970 -24.611 1.00 37.38 637 THR A O 1
ATOM 5044 N N . LEU A 1 638 ? 12.152 -27.466 -25.394 1.00 35.09 638 LEU A N 1
ATOM 5045 C CA . LEU A 1 638 ? 11.702 -26.907 -26.665 1.00 35.09 638 LEU A CA 1
ATOM 5046 C C . LEU A 1 638 ? 11.198 -28.040 -27.568 1.00 35.09 638 LEU A C 1
ATOM 5048 O O . LEU A 1 638 ? 11.930 -28.995 -27.826 1.00 35.09 638 LEU A O 1
ATOM 5052 N N . THR A 1 639 ? 9.979 -27.903 -28.080 1.00 40.56 639 THR A N 1
ATOM 5053 C CA . THR A 1 639 ? 9.450 -28.721 -29.178 1.00 40.56 639 THR A CA 1
ATOM 5054 C C . THR A 1 639 ? 8.989 -27.789 -30.289 1.00 40.56 639 THR A C 1
ATOM 5056 O O . THR A 1 639 ? 8.265 -26.833 -29.996 1.00 40.56 639 THR A O 1
ATOM 5059 N N . ASP A 1 640 ? 9.418 -28.066 -31.521 1.00 33.41 640 ASP A N 1
ATOM 5060 C CA . ASP A 1 640 ? 9.057 -27.295 -32.721 1.00 33.41 640 ASP A CA 1
ATOM 5061 C C . ASP A 1 640 ? 7.543 -27.338 -33.033 1.00 33.41 640 ASP A C 1
ATOM 5063 O O . ASP A 1 640 ? 6.914 -28.402 -32.809 1.00 33.41 640 ASP A O 1
#

Foldseek 3Di:
DKDFQQVLLVLLQCLLCVVDDDPVCSVVLSLLLLVLLLVLVVLAQVQQFFWKDKFQQQNWKDDPQWIKDFDPPFFFPWKWKDFQVDPPLTQTAAEDADVVVQVVCQVVVDDDDDPDDDPPDDQDPPRMDGRDQVPAPPDADSYWHWYDDDRMITTPNYGHNRMMMMITGGDRDNDHDRRTMGDFDPDADPVPRDGVSVLSSVLSSLSSSLCCCVPPVVNPPVSVVSVVVSVVSSVVSNVVVVVVVDPDDDDDDDDDDDDDDDDDDDDDDDDDDPPLPQDPDQFQFKAKEWEAEQFALVFVQLLLQLVVQVQLVGQAYEYLAPLPVDPDDLDLQSSCSRNVLRCQCQAPPQPYDNDDRNDPHHRYAYAHDQNCCPVPSSVVSVCVRSVYAFDQQPNRTDRNLRWDWGDHALEIETHAELQDHPVLPDGRRPQDQACPGSRNVSRLVCLLPDPGLAYEYHHADFCWWAAFDPRNDHSVRNPHPCVVSPHQEYEYEPQCWWWWFADPNRIYIYQNQSGHDFTDGDPPGGIHRIDDIGGPAGWIWMWMDHSFKIKIFTAGSQRDTRAMAMDGHPDDDDDPDDDDDDDPDDPDPDQQAQDPQGWRGRHDAWIAGVVGWIWGQHPVGIWTWDDHDDRRDDGTDTDD